Protein AF-0000000087010483 (afdb_homodimer)

Solvent-accessible surface area (backbone atoms only — not comparable to full-atom values): 21354 Å² total; per-residue (Å²): 130,82,85,74,72,66,93,56,66,41,78,65,37,55,80,52,48,87,60,48,42,46,30,29,7,25,33,44,36,37,53,89,99,48,78,62,33,17,31,37,34,42,38,34,32,43,50,85,83,48,49,69,41,30,40,37,41,37,41,30,20,36,31,72,50,62,34,83,74,62,56,89,86,51,53,9,54,58,48,34,72,75,47,46,81,63,44,86,70,47,52,41,27,25,25,37,30,52,41,86,84,56,64,74,40,94,89,60,32,34,44,34,36,32,29,37,12,25,81,58,30,34,33,38,33,33,38,35,41,35,47,72,65,30,36,38,35,32,49,75,44,62,47,61,48,99,78,24,58,64,64,68,42,45,36,40,40,38,32,60,55,96,81,22,43,37,39,39,30,34,36,17,41,79,88,43,67,75,37,71,35,38,39,37,31,23,18,69,57,75,66,70,83,60,65,73,78,72,80,75,69,77,86,117,130,81,86,74,74,66,93,54,66,38,79,66,37,56,80,51,48,88,61,49,41,46,30,29,7,26,32,44,36,37,51,90,98,47,76,60,32,18,31,36,34,41,36,35,33,42,49,84,84,48,50,68,40,30,41,36,41,37,41,30,20,35,30,72,51,61,34,83,75,61,56,88,85,51,53,10,54,58,48,36,71,74,46,47,82,64,43,87,72,46,51,40,28,25,25,38,28,53,40,86,84,56,66,74,40,95,87,58,30,33,43,33,37,31,28,36,11,26,80,56,30,34,32,38,34,35,38,34,41,36,48,73,66,31,38,39,36,34,50,75,45,62,48,61,49,97,79,25,58,63,62,67,44,42,37,40,40,36,32,60,56,96,82,23,42,37,39,40,31,34,36,17,40,81,87,45,67,76,36,71,34,35,39,36,30,23,17,69,57,77,66,70,84,61,64,74,78,73,80,72,71,73,91,116

Structure (mmCIF, N/CA/C/O backbone):
data_AF-0000000087010483-model_v1
#
loop_
_entity.id
_entity.type
_entity.pdbx_description
1 polymer 'FABP family protein'
#
loop_
_atom_site.group_PDB
_atom_site.id
_atom_site.type_symbol
_atom_site.label_atom_id
_atom_site.label_alt_id
_atom_site.label_comp_id
_atom_site.label_asym_id
_atom_site.label_entity_id
_atom_site.label_seq_id
_atom_site.pdbx_PDB_ins_code
_atom_site.Cartn_x
_atom_site.Cartn_y
_atom_site.Cartn_z
_atom_site.occupancy
_atom_site.B_iso_or_equiv
_atom_site.auth_seq_id
_atom_site.auth_comp_id
_atom_site.auth_asym_id
_atom_site.auth_atom_id
_atom_site.pdbx_PDB_model_num
ATOM 1 N N . MET A 1 1 ? 9.977 14.633 23.516 1 43.81 1 MET A N 1
ATOM 2 C CA . MET A 1 1 ? 10.25 13.203 23.359 1 43.81 1 MET A CA 1
ATOM 3 C C . MET A 1 1 ? 11.211 12.961 22.188 1 43.81 1 MET A C 1
ATOM 5 O O . MET A 1 1 ? 11.078 13.578 21.141 1 43.81 1 MET A O 1
ATOM 9 N N . ALA A 1 2 ? 12.367 12.492 22.469 1 52.75 2 ALA A N 1
ATOM 10 C CA . ALA A 1 2 ? 13.43 12.281 21.484 1 52.75 2 ALA A CA 1
ATOM 11 C C . ALA A 1 2 ? 12.945 11.398 20.344 1 52.75 2 ALA A C 1
ATOM 13 O O . ALA A 1 2 ? 12.109 10.516 20.531 1 52.75 2 ALA A O 1
ATOM 14 N N . ILE A 1 3 ? 13.102 11.82 19.094 1 65.56 3 ILE A N 1
ATOM 15 C CA . ILE A 1 3 ? 12.859 11.031 17.891 1 65.56 3 ILE A CA 1
ATOM 16 C C . ILE A 1 3 ? 13.586 9.688 18 1 65.56 3 ILE A C 1
ATOM 18 O O . ILE A 1 3 ? 14.773 9.648 18.297 1 65.56 3 ILE A O 1
ATOM 22 N N . ARG A 1 4 ? 12.844 8.547 18.234 1 68.69 4 ARG A N 1
ATOM 23 C CA . ARG A 1 4 ? 13.438 7.215 18.219 1 68.69 4 ARG A CA 1
ATOM 24 C C . ARG A 1 4 ? 13.617 6.723 16.781 1 68.69 4 ARG A C 1
ATOM 26 O O . ARG A 1 4 ? 12.641 6.445 16.094 1 68.69 4 ARG A O 1
ATOM 33 N N . LEU A 1 5 ? 14.898 6.801 16.297 1 77.44 5 LEU A N 1
ATOM 34 C CA . LEU A 1 5 ? 15.188 6.34 14.945 1 77.44 5 LEU A CA 1
ATOM 35 C C . LEU A 1 5 ? 15.5 4.844 14.938 1 77.44 5 LEU A C 1
ATOM 37 O O . LEU A 1 5 ? 16.125 4.328 15.867 1 77.44 5 LEU A O 1
ATOM 41 N N . PRO A 1 6 ? 14.938 4.145 13.961 1 79.88 6 PRO A N 1
ATOM 42 C CA . PRO A 1 6 ? 15.266 2.719 13.852 1 79.88 6 PRO A CA 1
ATOM 43 C C . PRO A 1 6 ? 16.766 2.469 13.68 1 79.88 6 PRO A C 1
ATOM 45 O O . PRO A 1 6 ? 17.469 3.314 13.133 1 79.88 6 PRO A O 1
ATOM 48 N N . GLU A 1 7 ? 17.234 1.37 14.258 1 80.38 7 GLU A N 1
ATOM 49 C CA . GLU A 1 7 ? 18.641 0.995 14.172 1 80.38 7 GLU A CA 1
ATOM 50 C C . GLU A 1 7 ? 19.078 0.78 12.727 1 80.38 7 GLU A C 1
ATOM 52 O O . GLU A 1 7 ? 20.25 0.927 12.398 1 80.38 7 GLU A O 1
ATOM 57 N N . ASN A 1 8 ? 18.156 0.481 11.844 1 84.06 8 ASN A N 1
ATOM 58 C CA . ASN A 1 8 ? 18.5 0.107 10.477 1 84.06 8 ASN A CA 1
ATOM 59 C C . ASN A 1 8 ? 18.172 1.224 9.492 1 84.06 8 ASN A C 1
ATOM 61 O O . ASN A 1 8 ? 17.953 0.965 8.305 1 84.06 8 ASN A O 1
ATOM 65 N N . LEU A 1 9 ? 18.203 2.404 9.961 1 90.62 9 LEU A N 1
ATOM 66 C CA . LEU A 1 9 ? 17.922 3.531 9.078 1 90.62 9 LEU A CA 1
ATOM 67 C C . LEU A 1 9 ? 19.062 3.713 8.07 1 90.62 9 LEU A C 1
ATOM 69 O O . LEU A 1 9 ? 20.219 3.906 8.461 1 90.62 9 LEU A O 1
ATOM 73 N N . VAL A 1 10 ? 18.75 3.662 6.777 1 94.75 10 VAL A N 1
ATOM 74 C CA . VAL A 1 10 ? 19.75 3.82 5.73 1 94.75 10 VAL A CA 1
ATOM 75 C C . VAL A 1 10 ? 19.922 5.301 5.395 1 94.75 10 VAL A C 1
ATOM 77 O O . VAL A 1 10 ? 18.984 6.09 5.559 1 94.75 10 VAL A O 1
ATOM 80 N N . PRO A 1 11 ? 21.094 5.691 4.914 1 94.81 11 PRO A N 1
ATOM 81 C CA . PRO A 1 11 ? 21.375 7.102 4.637 1 94.81 11 PRO A CA 1
ATOM 82 C C . PRO A 1 11 ? 20.375 7.73 3.684 1 94.81 11 PRO A C 1
ATOM 84 O O . PRO A 1 11 ? 20.047 8.914 3.811 1 94.81 11 PRO A O 1
ATOM 87 N N . GLU A 1 12 ? 19.859 6.961 2.752 1 95.88 12 GLU A N 1
ATOM 88 C CA . GLU A 1 12 ? 18.922 7.453 1.749 1 95.88 12 GLU A CA 1
ATOM 89 C C . GLU A 1 12 ? 17.641 7.965 2.396 1 95.88 12 GLU A C 1
ATOM 91 O O . GLU A 1 12 ? 16.906 8.766 1.803 1 95.88 12 GLU A O 1
ATOM 96 N N . ASN A 1 13 ? 17.406 7.508 3.662 1 96.81 13 ASN A N 1
ATOM 97 C CA . ASN A 1 13 ? 16.156 7.859 4.328 1 96.81 13 ASN A CA 1
ATOM 98 C C . ASN A 1 13 ? 16.359 8.977 5.348 1 96.81 13 ASN A C 1
ATOM 100 O O . ASN A 1 13 ? 15.438 9.32 6.094 1 96.81 13 ASN A O 1
ATOM 104 N N . THR A 1 14 ? 17.516 9.609 5.398 1 95.38 14 THR A N 1
ATOM 105 C CA . THR A 1 14 ? 17.844 10.594 6.418 1 95.38 14 THR A CA 1
ATOM 106 C C . THR A 1 14 ? 16.891 11.789 6.336 1 95.38 14 THR A C 1
ATOM 108 O O . THR A 1 14 ? 16.406 12.273 7.359 1 95.38 14 THR A O 1
ATOM 111 N N . ALA A 1 15 ? 16.578 12.258 5.117 1 96.31 15 ALA A N 1
ATOM 112 C CA . ALA A 1 15 ? 15.711 13.414 4.934 1 96.31 15 ALA A CA 1
ATOM 113 C C . ALA A 1 15 ? 14.297 13.117 5.441 1 96.31 15 ALA A C 1
ATOM 115 O O . ALA A 1 15 ? 13.555 14.039 5.785 1 96.31 15 ALA A O 1
ATOM 116 N N . LEU A 1 16 ? 13.93 11.844 5.504 1 97 16 LEU A N 1
ATOM 117 C CA . LEU A 1 16 ? 12.586 11.43 5.895 1 97 16 LEU A CA 1
ATOM 118 C C . LEU A 1 16 ? 12.555 11.016 7.363 1 97 16 LEU A C 1
ATOM 120 O O . LEU A 1 16 ? 11.492 10.656 7.887 1 97 16 LEU A O 1
ATOM 124 N N . ALA A 1 17 ? 13.633 11.062 8.031 1 95.44 17 ALA A N 1
ATOM 125 C CA . ALA A 1 17 ? 13.805 10.484 9.359 1 95.44 17 ALA A CA 1
ATOM 126 C C . ALA A 1 17 ? 12.805 11.078 10.352 1 95.44 17 ALA A C 1
ATOM 128 O O . ALA A 1 17 ? 12.266 10.375 11.203 1 95.44 17 ALA A O 1
ATOM 129 N N . TRP A 1 18 ? 12.523 12.352 10.203 1 94.5 18 TRP A N 1
ATOM 130 C CA . TRP A 1 18 ? 11.656 13.031 11.164 1 94.5 18 TRP A CA 1
ATOM 131 C C . TRP A 1 18 ? 10.219 12.523 11.055 1 94.5 18 TRP A C 1
ATOM 133 O O . TRP A 1 18 ? 9.414 12.719 11.969 1 94.5 18 TRP A O 1
ATOM 143 N N . LEU A 1 19 ? 9.867 11.844 9.992 1 96.25 19 LEU A N 1
ATOM 144 C CA . LEU A 1 19 ? 8.516 11.336 9.766 1 96.25 19 LEU A CA 1
ATOM 145 C C . LEU A 1 19 ? 8.352 9.953 10.383 1 96.25 19 LEU A C 1
ATOM 147 O O . LEU A 1 19 ? 7.223 9.5 10.602 1 96.25 19 LEU A O 1
ATOM 151 N N . ILE A 1 20 ? 9.445 9.281 10.578 1 95.56 20 ILE A N 1
ATOM 152 C CA . ILE A 1 20 ? 9.383 7.867 10.93 1 95.56 20 ILE A CA 1
ATOM 153 C C . ILE A 1 20 ? 8.758 7.703 12.312 1 95.56 20 ILE A C 1
ATOM 155 O O . ILE A 1 20 ? 9.344 8.102 13.32 1 95.56 20 ILE A O 1
ATOM 159 N N . ASP A 1 21 ? 7.602 7.129 12.383 1 94.56 21 ASP A N 1
ATOM 160 C CA . ASP A 1 21 ? 6.84 6.855 13.594 1 94.56 21 ASP A CA 1
ATOM 161 C C . ASP A 1 21 ? 5.375 6.574 13.266 1 94.56 21 ASP A C 1
ATOM 163 O O . ASP A 1 21 ? 4.984 6.559 12.102 1 94.56 21 ASP A O 1
ATOM 167 N N . SER A 1 22 ? 4.598 6.238 14.297 1 96.62 22 SER A N 1
ATOM 168 C CA . SER A 1 22 ? 3.141 6.273 14.242 1 96.62 22 SER A CA 1
ATOM 169 C C . SER A 1 22 ? 2.604 7.617 14.719 1 96.62 22 SER A C 1
ATOM 171 O O . SER A 1 22 ? 3.027 8.125 15.758 1 96.62 22 SER A O 1
ATOM 173 N N . TRP A 1 23 ? 1.726 8.188 13.922 1 97.5 23 TRP A N 1
ATOM 174 C CA . TRP A 1 23 ? 1.156 9.5 14.195 1 97.5 23 TRP A CA 1
ATOM 175 C C . TRP A 1 23 ? -0.356 9.414 14.375 1 97.5 23 TRP A C 1
ATOM 177 O O . TRP A 1 23 ? -1.033 8.703 13.625 1 97.5 23 TRP A O 1
ATOM 187 N N . VAL A 1 24 ? -0.858 10.133 15.359 1 98.5 24 VAL A N 1
ATOM 188 C CA . VAL A 1 24 ? -2.301 10.172 15.578 1 98.5 24 VAL A CA 1
ATOM 189 C C . VAL A 1 24 ? -2.758 11.617 15.742 1 98.5 24 VAL A C 1
ATOM 191 O O . VAL A 1 24 ? -2.004 12.461 16.234 1 98.5 24 VAL A O 1
ATOM 194 N N . GLY A 1 25 ? -3.945 11.922 15.328 1 98.56 25 GLY A N 1
ATOM 195 C CA . GLY A 1 25 ? -4.57 13.234 15.461 1 98.56 25 GLY A CA 1
ATOM 196 C C . GLY A 1 25 ? -5.871 13.352 14.688 1 98.56 25 GLY A C 1
ATOM 197 O O . GLY A 1 25 ? -6.68 12.422 14.672 1 98.56 25 GLY A O 1
ATOM 198 N N . GLY A 1 26 ? -6.035 14.523 14.133 1 98.56 26 GLY A N 1
ATOM 199 C CA . GLY A 1 26 ? -7.258 14.805 13.391 1 98.56 26 GLY A CA 1
ATOM 200 C C . GLY A 1 26 ? -7.328 16.234 12.883 1 98.56 26 GLY A C 1
ATOM 201 O O . GLY A 1 26 ? -6.332 16.953 12.906 1 98.56 26 GLY A O 1
ATOM 202 N N . GLY A 1 27 ? -8.484 16.484 12.359 1 98.56 27 GLY A N 1
ATOM 203 C CA . GLY A 1 27 ? -8.711 17.797 11.766 1 98.56 27 GLY A CA 1
ATOM 204 C C . GLY A 1 27 ? -10.109 17.969 11.203 1 98.56 27 GLY A C 1
ATOM 205 O O . GLY A 1 27 ? -11.07 17.422 11.75 1 98.56 27 GLY A O 1
ATOM 206 N N . ILE A 1 28 ? -10.141 18.906 10.258 1 98.31 28 ILE A N 1
ATOM 207 C CA . ILE A 1 28 ? -11.414 19.219 9.617 1 98.31 28 ILE A CA 1
ATOM 208 C C . ILE A 1 28 ? -11.336 18.875 8.133 1 98.31 28 ILE A C 1
ATOM 210 O O . ILE A 1 28 ? -10.336 19.172 7.473 1 98.31 28 ILE A O 1
ATOM 214 N N . LEU A 1 29 ? -12.352 18.234 7.688 1 97.06 29 LEU A N 1
ATOM 215 C CA . LEU A 1 29 ? -12.57 17.891 6.285 1 97.06 29 LEU A CA 1
ATOM 216 C C . LEU A 1 29 ? -13.742 18.672 5.707 1 97.06 29 LEU A C 1
ATOM 218 O O . LEU A 1 29 ? -14.789 18.797 6.348 1 97.06 29 LEU A O 1
ATOM 222 N N . GLU A 1 30 ? -13.531 19.281 4.539 1 94.5 30 GLU A N 1
ATOM 223 C CA . GLU A 1 30 ? -14.617 19.984 3.871 1 94.5 30 GLU A CA 1
ATOM 224 C C . GLU A 1 30 ? -14.492 19.891 2.354 1 94.5 30 GLU A C 1
ATOM 226 O O . GLU A 1 30 ? -13.383 19.891 1.817 1 94.5 30 GLU A O 1
ATOM 231 N N . TYR A 1 31 ? -15.562 19.703 1.746 1 90.25 31 TYR A N 1
ATOM 232 C CA . TYR A 1 31 ? -15.602 19.688 0.288 1 90.25 31 TYR A CA 1
ATOM 233 C C . TYR A 1 31 ? -16.875 20.328 -0.236 1 90.25 31 TYR A C 1
ATOM 235 O O . TYR A 1 31 ? -17.734 20.766 0.545 1 90.25 31 TYR A O 1
ATOM 243 N N . GLU A 1 32 ? -17.047 20.422 -1.562 1 82.69 32 GLU A N 1
ATOM 244 C CA . GLU A 1 32 ? -18.188 21.109 -2.152 1 82.69 32 GLU A CA 1
ATOM 245 C C . GLU A 1 32 ? -19.516 20.5 -1.688 1 82.69 32 GLU A C 1
ATOM 247 O O . GLU A 1 32 ? -19.656 19.281 -1.654 1 82.69 32 GLU A O 1
ATOM 252 N N . ASN A 1 33 ? -20.359 21.297 -1.283 1 76.94 33 ASN A N 1
ATOM 253 C CA . ASN A 1 33 ? -21.781 21.031 -1.007 1 76.94 33 ASN A CA 1
ATOM 254 C C . ASN A 1 33 ? -21.953 20.109 0.189 1 76.94 33 ASN A C 1
ATOM 256 O O . ASN A 1 33 ? -22.953 19.391 0.28 1 76.94 33 ASN A O 1
ATOM 260 N N . VAL A 1 34 ? -20.891 19.781 0.909 1 79.31 34 VAL A N 1
ATOM 261 C CA . VAL A 1 34 ? -21.078 19 2.127 1 79.31 34 VAL A CA 1
ATOM 262 C C . VAL A 1 34 ? -20.609 19.812 3.336 1 79.31 34 VAL A C 1
ATOM 264 O O . VAL A 1 34 ? -19.75 20.688 3.219 1 79.31 34 VAL A O 1
ATOM 267 N N . GLU A 1 35 ? -21.281 19.609 4.473 1 90.25 35 GLU A N 1
ATOM 268 C CA . GLU A 1 35 ? -20.875 20.25 5.723 1 90.25 35 GLU A CA 1
ATOM 269 C C . GLU A 1 35 ? -19.5 19.781 6.184 1 90.25 35 GLU A C 1
ATOM 271 O O . GLU A 1 35 ? -19.172 18.594 6.027 1 90.25 35 GLU A O 1
ATOM 276 N N . PRO A 1 36 ? -18.781 20.719 6.738 1 96.19 36 PRO A N 1
ATOM 277 C CA . PRO A 1 36 ? -17.5 20.297 7.305 1 96.19 36 PRO A CA 1
ATOM 278 C C . PRO A 1 36 ? -17.656 19.188 8.344 1 96.19 36 PRO A C 1
ATOM 280 O O . PRO A 1 36 ? -18.641 19.156 9.078 1 96.19 36 PRO A O 1
ATOM 283 N N . ALA A 1 37 ? -16.703 18.359 8.383 1 97.56 37 ALA A N 1
ATOM 284 C CA . ALA A 1 37 ? -16.719 17.266 9.336 1 97.56 37 ALA A CA 1
ATOM 285 C C . ALA A 1 37 ? -15.375 17.156 10.07 1 97.56 37 ALA A C 1
ATOM 287 O O . ALA A 1 37 ? -14.32 17.438 9.5 1 97.56 37 ALA A O 1
ATOM 288 N N . ALA A 1 38 ? -15.453 16.781 11.336 1 98.56 38 ALA A N 1
ATOM 289 C CA . ALA A 1 38 ? -14.242 16.375 12.047 1 98.56 38 ALA A CA 1
ATOM 290 C C . ALA A 1 38 ? -13.805 14.977 11.625 1 98.56 38 ALA A C 1
ATOM 292 O O . ALA A 1 38 ? -14.641 14.133 11.289 1 98.56 38 ALA A O 1
ATOM 293 N N . TYR A 1 39 ? -12.547 14.797 11.664 1 98.69 39 TYR A N 1
ATOM 294 C CA . TYR A 1 39 ? -12.047 13.461 11.336 1 98.69 39 TYR A CA 1
ATOM 295 C C . TYR A 1 39 ? -10.883 13.078 12.234 1 98.69 39 TYR A C 1
ATOM 297 O O . TYR A 1 39 ? -10.227 13.945 12.82 1 98.69 39 TYR A O 1
ATOM 305 N N . ILE A 1 40 ? -10.656 11.781 12.383 1 98.81 40 ILE A N 1
ATOM 306 C CA . ILE A 1 40 ? -9.531 11.148 13.055 1 98.81 40 ILE A CA 1
ATOM 307 C C . ILE A 1 40 ? -8.562 10.586 12.016 1 98.81 40 ILE A C 1
ATOM 309 O O . ILE A 1 40 ? -8.977 10 11.016 1 98.81 40 ILE A O 1
ATOM 313 N N . HIS A 1 41 ? -7.297 10.797 12.32 1 98.81 41 HIS A N 1
ATOM 314 C CA . HIS A 1 41 ? -6.293 10.336 11.367 1 98.81 41 HIS A CA 1
ATOM 315 C C . HIS A 1 41 ? -5.18 9.57 12.07 1 98.81 41 HIS A C 1
ATOM 317 O O . HIS A 1 41 ? -4.613 10.047 13.055 1 98.81 41 HIS A O 1
ATOM 323 N N . GLU A 1 42 ? -4.891 8.383 11.625 1 98.62 42 GLU A N 1
ATOM 324 C CA . GLU A 1 42 ? -3.732 7.57 12 1 98.62 42 GLU A CA 1
ATOM 325 C C . GLU A 1 42 ? -2.83 7.312 10.797 1 98.62 42 GLU A C 1
ATOM 327 O O . GLU A 1 42 ? -3.291 6.836 9.758 1 98.62 42 GLU A O 1
ATOM 332 N N . VAL A 1 43 ? -1.579 7.684 10.891 1 98.5 43 VAL A N 1
ATOM 333 C CA . VAL A 1 43 ? -0.624 7.453 9.812 1 98.5 43 VAL A CA 1
ATOM 334 C C . VAL A 1 43 ? 0.664 6.859 10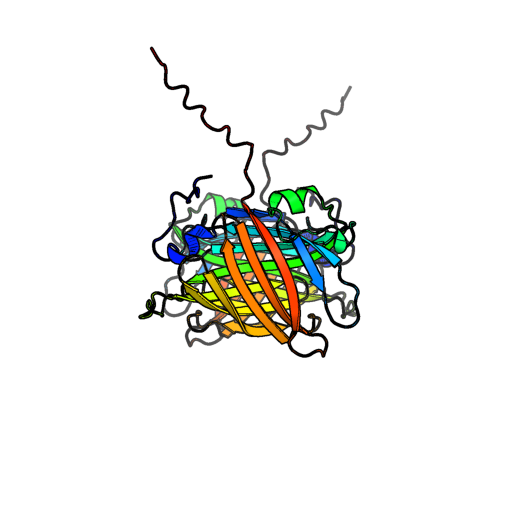.383 1 98.5 43 VAL A C 1
ATOM 336 O O . VAL A 1 43 ? 1.102 7.238 11.469 1 98.5 43 VAL A O 1
ATOM 339 N N . ARG A 1 44 ? 1.274 5.977 9.664 1 97.75 44 ARG A N 1
ATOM 340 C CA . ARG A 1 44 ? 2.547 5.371 10.047 1 97.75 44 ARG A CA 1
ATOM 341 C C . ARG A 1 44 ? 3.547 5.426 8.898 1 97.75 44 ARG A C 1
ATOM 343 O O . ARG A 1 44 ? 3.211 5.086 7.762 1 97.75 44 ARG A O 1
ATOM 350 N N . PHE A 1 45 ? 4.684 5.859 9.195 1 97.12 45 PHE A N 1
ATOM 351 C CA . PHE A 1 45 ? 5.852 5.754 8.336 1 97.12 45 PHE A CA 1
ATOM 352 C C . PHE A 1 45 ? 6.859 4.758 8.906 1 97.12 45 PHE A C 1
ATOM 354 O O . PHE A 1 45 ? 7.383 4.961 10 1 97.12 45 PHE A O 1
ATOM 361 N N . ASP A 1 46 ? 7.168 3.73 8.125 1 95.94 46 ASP A N 1
ATOM 362 C CA . ASP A 1 46 ? 7.898 2.588 8.664 1 95.94 46 ASP A CA 1
ATOM 363 C C . ASP A 1 46 ? 9.156 2.305 7.844 1 95.94 46 ASP A C 1
ATOM 365 O O . ASP A 1 46 ? 9.07 2.029 6.645 1 95.94 46 ASP A O 1
ATOM 369 N N . ALA A 1 47 ? 10.336 2.271 8.445 1 95.44 47 ALA A N 1
ATOM 370 C CA . ALA A 1 47 ? 11.609 2.014 7.789 1 95.44 47 ALA A CA 1
ATOM 371 C C . ALA A 1 47 ? 12.133 0.621 8.125 1 95.44 47 ALA A C 1
ATOM 373 O O . ALA A 1 47 ? 13.312 0.328 7.93 1 95.44 47 ALA A O 1
ATOM 374 N N . SER A 1 48 ? 11.312 -0.252 8.602 1 90.06 48 SER A N 1
ATOM 375 C CA . SER A 1 48 ? 11.773 -1.473 9.258 1 90.06 48 SER A CA 1
ATOM 376 C C . SER A 1 48 ? 12.289 -2.484 8.242 1 90.06 48 SER A C 1
ATOM 378 O O . SER A 1 48 ? 12.953 -3.457 8.602 1 90.06 48 SER A O 1
ATOM 380 N N . ASP A 1 49 ? 12.023 -2.275 6.965 1 90.31 49 ASP A N 1
ATOM 381 C CA . ASP A 1 49 ? 12.516 -3.213 5.957 1 90.31 49 ASP A CA 1
ATOM 382 C C . ASP A 1 49 ? 13.961 -2.908 5.578 1 90.31 49 ASP A C 1
ATOM 384 O O . ASP A 1 49 ? 14.586 -3.67 4.84 1 90.31 49 ASP A O 1
ATOM 388 N N . GLY A 1 50 ? 14.484 -1.749 5.969 1 90.88 50 GLY A N 1
ATOM 389 C CA . GLY A 1 50 ? 15.883 -1.408 5.773 1 90.88 50 GLY A CA 1
ATOM 390 C C . GLY A 1 50 ? 16.188 -0.931 4.367 1 90.88 50 GLY A C 1
ATOM 391 O O . GLY A 1 50 ? 17.359 -0.803 3.988 1 90.88 50 GLY A O 1
ATOM 392 N N . GLY A 1 51 ? 15.266 -0.772 3.525 1 95.06 51 GLY A N 1
ATOM 393 C CA . GLY A 1 51 ? 15.461 -0.262 2.178 1 95.06 51 GLY A CA 1
ATOM 394 C C . GLY A 1 51 ? 15.414 1.252 2.1 1 95.06 51 GLY A C 1
ATOM 395 O O . GLY A 1 51 ? 15.102 1.92 3.086 1 95.06 51 GLY A O 1
ATOM 396 N N . PRO A 1 52 ? 15.828 1.793 0.944 1 97.06 52 PRO A N 1
ATOM 397 C CA . PRO A 1 52 ? 15.828 3.244 0.737 1 97.06 52 PRO A CA 1
ATOM 398 C C . PRO A 1 52 ? 14.438 3.801 0.459 1 97.06 52 PRO A C 1
ATOM 400 O O . PRO A 1 52 ? 14.219 4.457 -0.563 1 97.06 52 PRO A O 1
ATOM 403 N N . TYR A 1 53 ? 13.508 3.486 1.319 1 98.19 53 TYR A N 1
ATOM 404 C CA . TYR A 1 53 ? 12.117 3.9 1.274 1 98.19 53 TYR A CA 1
ATOM 405 C C . TYR A 1 53 ? 11.453 3.754 2.643 1 98.19 53 TYR A C 1
ATOM 407 O O . TYR A 1 53 ? 11.992 3.076 3.523 1 98.19 53 TYR A O 1
ATOM 415 N N . LEU A 1 54 ? 10.367 4.449 2.807 1 98 54 LEU A N 1
ATOM 416 C CA . LEU A 1 54 ? 9.469 4.188 3.928 1 98 54 LEU A CA 1
ATOM 417 C C . LEU A 1 54 ? 8.148 3.6 3.441 1 98 54 LEU A C 1
ATOM 419 O O . LEU A 1 54 ? 7.621 4.016 2.406 1 98 54 LEU A O 1
ATOM 423 N N . LYS A 1 55 ? 7.633 2.625 4.191 1 98.44 55 LYS A N 1
ATOM 424 C CA . LYS A 1 55 ? 6.246 2.215 3.996 1 98.44 55 LYS A CA 1
ATOM 425 C C . LYS A 1 55 ? 5.285 3.191 4.668 1 98.44 55 LYS A C 1
ATOM 427 O O . LYS A 1 55 ? 5.535 3.646 5.785 1 98.44 55 LYS A O 1
ATOM 432 N N . VAL A 1 56 ? 4.188 3.447 3.994 1 98.69 56 VAL A N 1
ATOM 433 C CA . VAL A 1 56 ? 3.186 4.379 4.504 1 98.69 56 VAL A CA 1
ATOM 434 C C . VAL A 1 56 ? 1.854 3.656 4.684 1 98.69 56 VAL A C 1
ATOM 436 O O . VAL A 1 56 ? 1.397 2.945 3.785 1 98.69 56 VAL A O 1
ATOM 439 N N . THR A 1 57 ? 1.272 3.785 5.805 1 98.69 57 THR A N 1
ATOM 440 C CA . THR A 1 57 ? -0.12 3.424 6.047 1 98.69 57 THR A CA 1
ATOM 441 C C . THR A 1 57 ? -0.887 4.605 6.637 1 98.69 57 THR A C 1
ATOM 443 O O . THR A 1 57 ? -0.417 5.25 7.578 1 98.69 57 THR A O 1
ATOM 446 N N . SER A 1 58 ? -1.992 4.914 6.078 1 98.69 58 SER A N 1
ATOM 447 C CA . SER A 1 58 ? -2.812 6.039 6.508 1 98.69 58 SER A CA 1
ATOM 448 C C . SER A 1 58 ? -4.289 5.664 6.555 1 98.69 58 SER A C 1
ATOM 450 O O . SER A 1 58 ? -4.812 5.066 5.613 1 98.69 58 SER A O 1
ATOM 452 N N . LYS A 1 59 ? -4.957 5.988 7.664 1 98.69 59 LYS A N 1
ATOM 453 C CA . LYS A 1 59 ? -6.398 5.812 7.809 1 98.69 59 LYS A CA 1
ATOM 454 C C . LYS A 1 59 ? -7.051 7.07 8.375 1 98.69 59 LYS A C 1
ATOM 456 O O . LYS A 1 59 ? -6.551 7.652 9.336 1 98.69 59 LYS A O 1
ATOM 461 N N . VAL A 1 60 ? -8.117 7.438 7.789 1 98.56 60 VAL A N 1
ATOM 462 C CA . VAL A 1 60 ? -8.93 8.562 8.234 1 98.56 60 VAL A CA 1
ATOM 463 C C . VAL A 1 60 ? -10.359 8.094 8.508 1 98.56 60 VAL A C 1
ATOM 465 O O . VAL A 1 60 ? -10.984 7.457 7.66 1 98.56 60 VAL A O 1
ATOM 468 N N . TRP A 1 61 ? -10.844 8.352 9.664 1 98.56 61 TRP A N 1
ATOM 469 C CA . TRP A 1 61 ? -12.242 8.133 10.008 1 98.56 61 TRP A CA 1
ATOM 470 C C . TRP A 1 61 ? -12.969 9.461 10.18 1 98.56 61 TRP A C 1
ATOM 472 O O . TRP A 1 61 ? -12.438 10.406 10.766 1 98.56 61 TRP A O 1
ATOM 482 N N . LEU A 1 62 ? -14.156 9.531 9.641 1 98.12 62 LEU A N 1
ATOM 483 C CA . LEU A 1 62 ? -15.016 10.609 10.125 1 98.12 62 LEU A CA 1
ATOM 484 C C . LEU A 1 62 ? -15.312 10.438 11.609 1 98.12 62 LEU A C 1
ATOM 486 O O . LEU A 1 62 ? -15.445 9.32 12.102 1 98.12 62 LEU A O 1
ATOM 490 N N . ALA A 1 63 ? -15.43 11.539 12.242 1 98.69 63 ALA A N 1
ATOM 491 C CA . ALA A 1 63 ? -15.688 11.508 13.68 1 98.69 63 ALA A CA 1
ATOM 492 C C . ALA A 1 63 ? -17.172 11.656 13.977 1 98.69 63 ALA A C 1
ATOM 494 O O . ALA A 1 63 ? -17.938 12.141 13.141 1 98.69 63 ALA A O 1
ATOM 495 N N . ASN A 1 64 ? -17.562 11.164 15.148 1 98.5 64 ASN A N 1
ATOM 496 C CA . ASN A 1 64 ? -18.922 11.375 15.617 1 98.5 64 ASN A CA 1
ATOM 497 C C . ASN A 1 64 ? -19.156 12.828 16.016 1 98.5 64 ASN A C 1
ATOM 499 O O . ASN A 1 64 ? -20.281 13.336 15.906 1 98.5 64 ASN A O 1
ATOM 503 N N . GLU A 1 65 ? -18.156 13.508 16.562 1 98.38 65 GLU A N 1
ATOM 504 C CA . GLU A 1 65 ? -18.234 14.883 17.031 1 98.38 65 GLU A CA 1
ATOM 505 C C . GLU A 1 65 ? -18.266 15.867 15.875 1 98.38 65 GLU A C 1
ATOM 507 O O . GLU A 1 65 ? -17.719 15.594 14.805 1 98.38 65 GLU A O 1
ATOM 512 N N . PRO A 1 66 ? -18.891 17.016 15.984 1 97.31 66 PRO A N 1
ATOM 513 C CA . PRO A 1 66 ? -18.938 18.016 14.914 1 97.31 66 PRO A CA 1
ATOM 514 C C . PRO A 1 66 ? -17.594 18.688 14.672 1 97.31 66 PRO A C 1
ATOM 516 O O . PRO A 1 66 ? -16.719 18.672 15.555 1 97.31 66 PRO A O 1
ATOM 519 N N . ALA A 1 67 ? -17.422 19.312 13.547 1 97.25 67 ALA A N 1
ATOM 520 C CA . ALA A 1 67 ? -16.188 19.969 13.148 1 97.25 67 ALA A CA 1
ATOM 521 C C . ALA A 1 67 ? -15.789 21.062 14.141 1 97.25 67 ALA A C 1
ATOM 523 O O . ALA A 1 67 ? -14.602 21.312 14.359 1 97.25 67 ALA A O 1
ATOM 524 N N . GLY A 1 68 ? -16.766 21.641 14.773 1 96.25 68 GLY A N 1
ATOM 525 C CA . GLY A 1 68 ? -16.547 22.766 15.664 1 96.25 68 GLY A CA 1
ATOM 526 C C . GLY A 1 68 ? -15.727 22.406 16.891 1 96.25 68 GLY A C 1
ATOM 527 O O . GLY A 1 68 ? -15.188 23.281 17.562 1 96.25 68 GLY A O 1
ATOM 528 N N . ILE A 1 69 ? -15.602 21.156 17.203 1 95.94 69 ILE A N 1
ATOM 529 C CA . ILE A 1 69 ? -14.883 20.703 18.391 1 95.94 69 ILE A CA 1
ATOM 530 C C . ILE A 1 69 ? -13.383 20.734 18.141 1 95.94 69 ILE A C 1
ATOM 532 O O . ILE A 1 69 ? -12.578 20.75 19.078 1 95.94 69 ILE A O 1
ATOM 536 N N . VAL A 1 70 ? -13.016 20.75 16.906 1 97.88 70 VAL A N 1
ATOM 537 C CA . VAL A 1 70 ? -11.602 20.688 16.531 1 97.88 70 VAL A CA 1
ATOM 538 C C . VAL A 1 70 ? -10.969 22.062 16.719 1 97.88 70 VAL A C 1
ATOM 540 O O . VAL A 1 70 ? -11.43 23.062 16.141 1 97.88 70 VAL A O 1
ATOM 543 N N . ASP A 1 71 ? -9.984 22.094 17.578 1 97.38 71 ASP A N 1
ATOM 544 C CA . ASP A 1 71 ? -9.148 23.266 17.797 1 97.38 71 ASP A CA 1
ATOM 545 C C . ASP A 1 71 ? -7.762 23.078 17.188 1 97.38 71 ASP A C 1
ATOM 547 O O . ASP A 1 71 ? -6.98 22.25 17.656 1 97.38 71 ASP A O 1
ATOM 551 N N . LYS A 1 72 ? -7.461 23.891 16.234 1 92.44 72 LYS A N 1
ATOM 552 C CA . LYS A 1 72 ? -6.227 23.734 15.461 1 92.44 72 LYS A CA 1
ATOM 553 C C . LYS A 1 72 ? -5 24 16.328 1 92.44 72 LYS A C 1
ATOM 555 O O . LYS A 1 72 ? -3.879 23.656 15.961 1 92.44 72 LYS A O 1
ATOM 560 N N . GLU A 1 73 ? -5.137 24.609 17.453 1 94.75 73 GLU A N 1
ATOM 561 C CA . GLU A 1 73 ? -4.027 24.953 18.344 1 94.75 73 GLU A CA 1
ATOM 562 C C . GLU A 1 73 ? -3.684 23.781 19.266 1 94.75 73 GLU A C 1
ATOM 564 O O . GLU A 1 73 ? -2.633 23.797 19.906 1 94.75 73 GLU A O 1
ATOM 569 N N . LEU A 1 74 ? -4.598 22.859 19.359 1 96.5 74 LEU A N 1
ATOM 570 C CA . LEU A 1 74 ? -4.348 21.734 20.234 1 96.5 74 LEU A CA 1
ATOM 571 C C . LEU A 1 74 ? -3.461 20.688 19.547 1 96.5 74 LEU A C 1
ATOM 573 O O . LEU A 1 74 ? -3.459 20.594 18.312 1 96.5 74 LEU A O 1
ATOM 577 N N . SER A 1 75 ? -2.723 19.922 20.359 1 97.19 75 SER A N 1
ATOM 578 C CA . SER A 1 75 ? -1.872 18.875 19.812 1 97.19 75 SER A CA 1
ATOM 579 C C . SER A 1 75 ? -2.699 17.797 19.125 1 97.19 75 SER A C 1
ATOM 581 O O . SER A 1 75 ? -3.891 17.641 19.391 1 97.19 75 SER A O 1
ATOM 583 N N . GLY A 1 76 ? -2.053 17.094 18.234 1 97.88 76 GLY A N 1
ATOM 584 C CA . GLY A 1 76 ? -2.709 15.969 17.594 1 97.88 76 GLY A CA 1
ATOM 585 C C . GLY A 1 76 ? -3.268 14.961 18.578 1 97.88 76 GLY A C 1
ATOM 586 O O . GLY A 1 76 ? -4.387 14.477 18.422 1 97.88 76 GLY A O 1
ATOM 587 N N . GLN A 1 77 ? -2.475 14.703 19.625 1 96.94 77 GLN A N 1
ATOM 588 C CA . GLN A 1 77 ? -2.893 13.75 20.641 1 96.94 77 GLN A CA 1
ATOM 589 C C . GLN A 1 77 ? -4.164 14.219 21.344 1 96.94 77 GLN A C 1
ATOM 591 O O . GLN A 1 77 ? -5.074 13.422 21.594 1 96.94 77 GLN A O 1
ATOM 596 N N . THR A 1 78 ? -4.199 15.477 21.719 1 97.5 78 THR A N 1
ATOM 597 C CA . THR A 1 78 ? -5.371 16.016 22.391 1 97.5 78 THR A CA 1
ATOM 598 C C . THR A 1 78 ? -6.609 15.883 21.5 1 97.5 78 THR A C 1
ATOM 600 O O . THR A 1 78 ? -7.664 15.445 21.969 1 97.5 78 THR A O 1
ATOM 603 N N . THR A 1 79 ? -6.469 16.297 20.234 1 98.25 79 THR A N 1
ATOM 604 C CA . THR A 1 79 ? -7.574 16.188 19.297 1 98.25 79 THR A CA 1
ATOM 605 C C . THR A 1 79 ? -8.008 14.727 19.141 1 98.25 79 THR A C 1
ATOM 607 O O . THR A 1 79 ? -9.203 14.422 19.156 1 98.25 79 THR A O 1
ATOM 610 N N . TYR A 1 80 ? -7.102 13.828 19.031 1 97.88 80 TYR A N 1
ATOM 611 C CA . TYR A 1 80 ? -7.359 12.398 18.906 1 97.88 80 TYR A CA 1
ATOM 612 C C . TYR A 1 80 ? -8.195 11.883 20.078 1 97.88 80 TYR A C 1
ATOM 614 O O . TYR A 1 80 ? -9.133 11.102 19.875 1 97.88 80 TYR A O 1
ATOM 622 N N . ASN A 1 81 ? -7.832 12.328 21.25 1 97.5 81 ASN A N 1
ATOM 623 C CA . ASN A 1 81 ? -8.5 11.883 22.469 1 97.5 81 ASN A CA 1
ATOM 624 C C . ASN A 1 81 ? -9.922 12.422 22.562 1 97.5 81 ASN A C 1
ATOM 626 O O . ASN A 1 81 ? -10.766 11.844 23.234 1 97.5 81 ASN A O 1
ATOM 630 N N . GLN A 1 82 ? -10.195 13.531 21.906 1 97.94 82 GLN A N 1
ATOM 631 C CA . GLN A 1 82 ? -11.484 14.195 21.984 1 97.94 82 GLN A CA 1
ATOM 632 C C . GLN A 1 82 ? -12.477 13.602 21 1 97.94 82 GLN A C 1
ATOM 634 O O . GLN A 1 82 ? -13.688 13.844 21.094 1 97.94 82 GLN A O 1
ATOM 639 N N . LEU A 1 83 ? -11.977 12.883 20.031 1 98.5 83 LEU A N 1
ATOM 640 C CA . LEU A 1 83 ? -12.812 12.414 18.938 1 98.5 83 LEU A CA 1
ATOM 641 C C . LEU A 1 83 ? -12.992 10.898 19 1 98.5 83 LEU A C 1
ATOM 643 O O . LEU A 1 83 ? -12.164 10.195 19.578 1 98.5 83 LEU A O 1
ATOM 647 N N . SER A 1 84 ? -14.062 10.453 18.438 1 98.69 84 SER A N 1
ATOM 648 C CA . SER A 1 84 ? -14.328 9.023 18.312 1 98.69 84 SER A CA 1
ATOM 649 C C . SER A 1 84 ? -14.625 8.625 16.875 1 98.69 84 SER A C 1
ATOM 651 O O . SER A 1 84 ? -15.266 9.383 16.141 1 98.69 84 SER A O 1
ATOM 653 N N . LYS A 1 85 ? -14.164 7.477 16.531 1 98.12 85 LYS A N 1
ATOM 654 C CA . LYS A 1 85 ? -14.25 7 15.148 1 98.12 85 LYS A CA 1
ATOM 655 C C . LYS A 1 85 ? -15.688 6.633 14.781 1 98.12 85 LYS A C 1
ATOM 657 O O . LYS A 1 85 ? -16.328 5.848 15.484 1 98.12 85 LYS A O 1
ATOM 662 N N . ARG A 1 86 ? -16.203 7.141 13.688 1 97.44 86 ARG A N 1
ATOM 663 C CA . ARG A 1 86 ? -17.531 6.793 13.203 1 97.44 86 ARG A CA 1
ATOM 664 C C . ARG A 1 86 ? -17.453 5.855 12 1 97.44 86 ARG A C 1
ATOM 666 O O . ARG A 1 86 ? -17.828 4.688 12.094 1 97.44 86 ARG A O 1
ATOM 673 N N . GLU A 1 87 ? -16.891 6.32 10.875 1 95.44 87 GLU A N 1
ATOM 674 C CA . GLU A 1 87 ? -16.797 5.562 9.633 1 95.44 87 GLU A CA 1
ATOM 675 C C . GLU A 1 87 ? -15.43 5.75 8.969 1 95.44 87 GLU A C 1
ATOM 677 O O . GLU A 1 87 ? -14.898 6.859 8.938 1 95.44 87 GLU A O 1
ATOM 682 N N . LEU A 1 88 ? -14.852 4.613 8.57 1 97.12 88 LEU A N 1
ATOM 683 C CA . LEU A 1 88 ? -13.633 4.719 7.777 1 97.12 88 LEU A CA 1
ATOM 684 C C . LEU A 1 88 ? -13.898 5.43 6.457 1 97.12 88 LEU A C 1
ATOM 686 O O . LEU A 1 88 ? -14.703 4.969 5.652 1 97.12 88 LEU A O 1
ATOM 690 N N . TRP A 1 89 ? -13.195 6.547 6.254 1 96.12 89 TRP A N 1
ATOM 691 C CA . TRP A 1 89 ? -13.484 7.461 5.152 1 96.12 89 TRP A CA 1
ATOM 692 C C . TRP A 1 89 ? -12.398 7.379 4.082 1 96.12 89 TRP A C 1
ATOM 694 O O . TRP A 1 89 ? -12.695 7.375 2.887 1 96.12 89 TRP A O 1
ATOM 704 N N . ILE A 1 90 ? -11.18 7.379 4.441 1 97 90 ILE A N 1
ATOM 705 C CA . ILE A 1 90 ? -10.023 7.344 3.547 1 97 90 ILE A CA 1
ATOM 706 C C . ILE A 1 90 ? -8.992 6.355 4.078 1 97 90 ILE A C 1
ATOM 708 O O . ILE A 1 90 ? -8.734 6.301 5.281 1 97 90 ILE A O 1
ATOM 712 N N . GLN A 1 91 ? -8.453 5.633 3.166 1 98.19 91 GLN A N 1
ATOM 713 C CA . GLN A 1 91 ? -7.332 4.762 3.512 1 98.19 91 GLN A CA 1
ATOM 714 C C . GLN A 1 91 ? -6.32 4.688 2.371 1 98.19 91 GLN A C 1
ATOM 716 O O . GLN A 1 91 ? -6.699 4.609 1.2 1 98.19 91 GLN A O 1
ATOM 721 N N . HIS A 1 92 ? -5.047 4.762 2.697 1 98.69 92 HIS A N 1
ATOM 722 C CA . HIS A 1 92 ? -3.967 4.621 1.729 1 98.69 92 HIS A CA 1
ATOM 723 C C . HIS A 1 92 ? -2.85 3.736 2.275 1 98.69 92 HIS A C 1
ATOM 725 O O . HIS A 1 92 ? -2.625 3.691 3.486 1 98.69 92 HIS A O 1
ATOM 731 N N . THR A 1 93 ? -2.217 3.041 1.43 1 98.88 93 THR A N 1
ATOM 732 C CA . THR A 1 93 ? -0.95 2.373 1.705 1 98.88 93 THR A CA 1
ATOM 733 C C . THR A 1 93 ? 0.008 2.525 0.528 1 98.88 93 THR A C 1
ATOM 735 O O . THR A 1 93 ? -0.419 2.791 -0.598 1 98.88 93 THR A O 1
ATOM 738 N N . GLY A 1 94 ? 1.239 2.436 0.768 1 98.88 94 GLY A N 1
ATOM 739 C CA . GLY A 1 94 ? 2.242 2.557 -0.278 1 98.88 94 GLY A CA 1
ATOM 740 C C . GLY A 1 94 ? 3.625 2.881 0.255 1 98.88 94 GLY A C 1
ATOM 741 O O . GLY A 1 94 ? 4.027 2.373 1.304 1 98.88 94 GLY A O 1
ATOM 742 N N . PHE A 1 95 ? 4.363 3.613 -0.537 1 98.94 95 PHE A N 1
ATOM 743 C CA . PHE A 1 95 ? 5.762 3.877 -0.223 1 98.94 95 PHE A CA 1
ATOM 744 C C . PHE A 1 95 ? 6.133 5.316 -0.566 1 98.94 95 PHE A C 1
ATOM 746 O O . PHE A 1 95 ? 5.59 5.895 -1.51 1 98.94 95 PHE A O 1
ATOM 753 N N . ILE A 1 96 ? 7.027 5.836 0.163 1 98.88 96 ILE A N 1
ATOM 754 C CA . ILE A 1 96 ? 7.629 7.141 -0.107 1 98.88 96 ILE A CA 1
ATOM 755 C C . ILE A 1 96 ? 9.148 7.031 -0.044 1 98.88 96 ILE A C 1
ATOM 757 O O . ILE A 1 96 ? 9.688 6.297 0.784 1 98.88 96 ILE A O 1
ATOM 761 N N . ARG A 1 97 ? 9.82 7.762 -0.905 1 98.75 97 ARG A N 1
ATOM 762 C CA . ARG A 1 97 ? 11.281 7.738 -0.929 1 98.75 97 ARG A CA 1
ATOM 763 C C . ARG A 1 97 ? 11.844 9.047 -1.471 1 98.75 97 ARG A C 1
ATOM 765 O O . ARG A 1 97 ? 11.125 9.82 -2.115 1 98.75 97 ARG A O 1
ATOM 772 N N . VAL A 1 98 ? 13.094 9.281 -1.07 1 98.31 98 VAL A N 1
ATOM 773 C CA . VAL A 1 98 ? 13.852 10.297 -1.792 1 98.31 98 VAL A CA 1
ATOM 774 C C . VAL A 1 98 ? 14.211 9.773 -3.184 1 98.31 98 VAL A C 1
ATOM 776 O O . VAL A 1 98 ? 14.609 8.617 -3.34 1 98.31 98 VAL A O 1
ATOM 779 N N . ASN A 1 99 ? 13.961 10.617 -4.195 1 98 99 ASN A N 1
ATOM 780 C CA . ASN A 1 99 ? 14.312 10.234 -5.559 1 98 99 ASN A CA 1
ATOM 781 C C . ASN A 1 99 ? 15.781 9.844 -5.668 1 98 99 ASN A C 1
ATOM 783 O O . ASN A 1 99 ? 16.672 10.688 -5.504 1 98 99 ASN A O 1
ATOM 787 N N . PRO A 1 100 ? 16.047 8.578 -5.984 1 96.44 100 PRO A N 1
ATOM 788 C CA . PRO A 1 100 ? 17.438 8.125 -6 1 96.44 100 PRO A CA 1
ATOM 789 C C . PRO A 1 100 ? 18.234 8.711 -7.16 1 96.44 100 PRO A C 1
ATOM 791 O O . PRO A 1 100 ? 19.469 8.617 -7.184 1 96.44 100 PRO A O 1
ATOM 794 N N . GLN A 1 101 ? 17.594 9.258 -8.078 1 96.06 101 GLN A N 1
ATOM 795 C CA . GLN A 1 101 ? 18.266 9.766 -9.273 1 96.06 101 GLN A CA 1
ATOM 796 C C . GLN A 1 101 ? 18.484 11.273 -9.18 1 96.06 101 GLN A C 1
ATOM 798 O O . GLN A 1 101 ? 19.031 11.883 -10.094 1 96.06 101 GLN A O 1
ATOM 803 N N . SER A 1 102 ? 17.969 11.844 -8.156 1 93.06 102 SER A N 1
ATOM 804 C CA . SER A 1 102 ? 18.094 13.289 -7.992 1 93.06 102 SER A CA 1
ATOM 805 C C . SER A 1 102 ? 19.078 13.633 -6.891 1 93.06 102 SER A C 1
ATOM 807 O O . SER A 1 102 ? 19.312 12.844 -5.977 1 93.06 102 SER A O 1
ATOM 809 N N . SER A 1 103 ? 19.703 14.75 -7.074 1 92.19 103 SER A N 1
ATOM 810 C CA . SER A 1 103 ? 20.625 15.25 -6.07 1 92.19 103 SER A CA 1
ATOM 811 C C . SER A 1 103 ? 20 16.375 -5.246 1 92.19 103 SER A C 1
ATOM 813 O O . SER A 1 103 ? 19.016 16.969 -5.656 1 92.19 103 SER A O 1
ATOM 815 N N . LYS A 1 104 ? 20.656 16.547 -4.121 1 94.25 104 LYS A N 1
ATOM 816 C CA . LYS A 1 104 ? 20.266 17.672 -3.289 1 94.25 104 LYS A CA 1
ATOM 817 C C . LYS A 1 104 ? 20.422 19 -4.047 1 94.25 104 LYS A C 1
ATOM 819 O O . LYS A 1 104 ? 21.438 19.219 -4.699 1 94.25 104 LYS A O 1
ATOM 824 N N . ARG A 1 105 ? 19.422 19.812 -3.922 1 95.94 105 ARG A N 1
ATOM 825 C CA . ARG A 1 105 ? 19.422 21.109 -4.617 1 95.94 105 ARG A CA 1
ATOM 826 C C . ARG A 1 105 ? 20.219 22.141 -3.84 1 95.94 105 ARG A C 1
ATOM 828 O O . ARG A 1 105 ? 20.578 21.922 -2.68 1 95.94 105 ARG A O 1
ATOM 835 N N . ALA A 1 106 ? 20.422 23.25 -4.48 1 96.25 106 ALA A N 1
ATOM 836 C CA . ALA A 1 106 ? 21.234 24.312 -3.906 1 96.25 106 ALA A CA 1
ATOM 837 C C . ALA A 1 106 ? 20.625 24.828 -2.605 1 96.25 106 ALA A C 1
ATOM 839 O O . ALA A 1 106 ? 21.344 25.219 -1.682 1 96.25 106 ALA A O 1
ATOM 840 N N . ASP A 1 107 ? 19.344 24.812 -2.551 1 96 107 ASP A N 1
ATOM 841 C CA . ASP A 1 107 ? 18.672 25.359 -1.377 1 96 107 ASP A CA 1
ATOM 842 C C . ASP A 1 107 ? 18.516 24.297 -0.292 1 96 107 ASP A C 1
ATOM 844 O O . ASP A 1 107 ? 17.875 24.531 0.733 1 96 107 ASP A O 1
ATOM 848 N N . GLY A 1 108 ? 19.047 23.141 -0.555 1 95.62 108 GLY A N 1
ATOM 849 C CA . GLY A 1 108 ? 19.031 22.062 0.424 1 95.62 108 GLY A CA 1
ATOM 850 C C . GLY A 1 108 ? 17.875 21.094 0.229 1 95.62 108 GLY A C 1
ATOM 851 O O . GLY A 1 108 ? 17.797 20.062 0.895 1 95.62 108 GLY A O 1
ATOM 852 N N . SER A 1 109 ? 16.984 21.375 -0.673 1 97.81 109 SER A N 1
ATOM 853 C CA . SER A 1 109 ? 15.82 20.516 -0.884 1 97.81 109 SER A CA 1
ATOM 854 C C . SER A 1 109 ? 16.188 19.266 -1.666 1 97.81 109 SER A C 1
ATOM 856 O O . SER A 1 109 ? 17.188 19.25 -2.395 1 97.81 109 SER A O 1
ATOM 858 N N . MET A 1 110 ? 15.445 18.234 -1.376 1 98.38 110 MET A N 1
ATOM 859 C CA . MET A 1 110 ? 15.562 16.969 -2.1 1 98.38 110 MET A CA 1
ATOM 860 C C . MET A 1 110 ? 14.227 16.578 -2.721 1 98.38 110 MET A C 1
ATOM 862 O O . MET A 1 110 ? 13.164 16.906 -2.186 1 98.38 110 MET A O 1
ATOM 866 N N . GLU A 1 111 ? 14.32 15.852 -3.857 1 98.62 111 GLU A N 1
ATOM 867 C CA . GLU A 1 111 ? 13.109 15.422 -4.555 1 98.62 111 GLU A CA 1
ATOM 868 C C . GLU A 1 111 ? 12.523 14.164 -3.922 1 98.62 111 GLU A C 1
ATOM 870 O O . GLU A 1 111 ? 13.242 13.211 -3.637 1 98.62 111 GLU A O 1
ATOM 875 N N . LEU A 1 112 ? 11.242 14.203 -3.742 1 98.69 112 LEU A N 1
ATOM 876 C CA . LEU A 1 112 ? 10.508 13.062 -3.203 1 98.69 112 LEU A CA 1
ATOM 877 C C . LEU A 1 112 ? 9.648 12.414 -4.285 1 98.69 112 LEU A C 1
ATOM 879 O O . LEU A 1 112 ? 9.203 13.078 -5.215 1 98.69 112 LEU A O 1
ATOM 883 N N . GLU A 1 113 ? 9.414 11.141 -4.121 1 98.81 113 GLU A N 1
ATOM 884 C CA . GLU A 1 113 ? 8.422 10.367 -4.859 1 98.81 113 GLU A CA 1
ATOM 885 C C . GLU A 1 113 ? 7.633 9.453 -3.93 1 98.81 113 GLU A C 1
ATOM 887 O O . GLU A 1 113 ? 8.188 8.891 -2.982 1 98.81 113 GLU A O 1
ATOM 892 N N . ALA A 1 114 ? 6.359 9.297 -4.207 1 98.88 114 ALA A N 1
ATOM 893 C CA . ALA A 1 114 ? 5.547 8.352 -3.443 1 98.88 114 ALA A CA 1
ATOM 894 C C . ALA A 1 114 ? 4.523 7.66 -4.336 1 98.88 114 ALA A C 1
ATOM 896 O O . ALA A 1 114 ? 3.959 8.281 -5.242 1 98.88 114 ALA A O 1
ATOM 897 N N . MET A 1 115 ? 4.348 6.414 -4.164 1 98.94 115 MET A N 1
ATOM 898 C CA . MET A 1 115 ? 3.307 5.598 -4.781 1 98.94 115 MET A CA 1
ATOM 899 C C . MET A 1 115 ? 2.303 5.117 -3.74 1 98.94 115 MET A C 1
ATOM 901 O O . MET A 1 115 ? 2.643 4.32 -2.863 1 98.94 115 MET A O 1
ATOM 905 N N . LEU A 1 116 ? 1.088 5.598 -3.814 1 98.94 116 LEU A N 1
ATOM 906 C CA . LEU A 1 116 ? 0.069 5.238 -2.834 1 98.94 116 LEU A CA 1
ATOM 907 C C . LEU A 1 116 ? -1.12 4.562 -3.51 1 98.94 116 LEU A C 1
ATOM 909 O O . LEU A 1 116 ? -1.525 4.961 -4.605 1 98.94 116 LEU A O 1
ATOM 913 N N . ALA A 1 117 ? -1.657 3.572 -2.875 1 98.88 117 ALA A N 1
ATOM 914 C CA . ALA A 1 117 ? -2.861 2.875 -3.318 1 98.88 117 ALA A CA 1
ATOM 915 C C . ALA A 1 117 ? -3.998 3.051 -2.314 1 98.88 117 ALA A C 1
ATOM 917 O O . ALA A 1 117 ? -3.764 3.098 -1.104 1 98.88 117 ALA A O 1
ATOM 918 N N . SER A 1 118 ? -5.215 3.09 -2.799 1 98.69 118 SER A N 1
ATOM 919 C CA . SER A 1 118 ? -6.434 3.199 -2.002 1 98.69 118 SER A CA 1
ATOM 920 C C . SER A 1 118 ? -7.43 2.105 -2.363 1 98.69 118 SER A C 1
ATOM 922 O O . SER A 1 118 ? -7.48 1.658 -3.512 1 98.69 118 SER A O 1
ATOM 924 N N . PRO A 1 119 ? -8.258 1.693 -1.389 1 98.19 119 PRO A N 1
ATOM 925 C CA . PRO A 1 119 ? -9.219 0.623 -1.676 1 98.19 119 PRO A CA 1
ATOM 926 C C . PRO A 1 119 ? -10.375 1.085 -2.561 1 98.19 119 PRO A C 1
ATOM 928 O O . PRO A 1 119 ? -11.156 0.261 -3.043 1 98.19 119 PRO A O 1
ATOM 931 N N . VAL A 1 120 ? -10.445 2.365 -2.844 1 97.5 120 VAL A N 1
ATOM 932 C CA . VAL A 1 120 ? -11.539 2.861 -3.668 1 97.5 120 VAL A CA 1
ATOM 933 C C . VAL A 1 120 ? -11.172 2.74 -5.145 1 97.5 120 VAL A C 1
ATOM 935 O O . VAL A 1 120 ? -11.82 3.346 -6.004 1 97.5 120 VAL A O 1
ATOM 938 N N . GLY A 1 121 ? -10.07 2.088 -5.461 1 98.38 121 GLY A N 1
ATOM 939 C CA . GLY A 1 121 ? -9.695 1.812 -6.836 1 98.38 121 GLY A CA 1
ATOM 940 C C . GLY A 1 121 ? -8.852 2.912 -7.453 1 98.38 121 GLY A C 1
ATOM 941 O O . GLY A 1 121 ? -8.922 3.152 -8.656 1 98.38 121 GLY A O 1
ATOM 942 N N . VAL A 1 122 ? -8.102 3.604 -6.602 1 98.56 122 VAL A N 1
ATOM 943 C CA . VAL A 1 122 ? -7.277 4.707 -7.086 1 98.56 122 VAL A CA 1
ATOM 944 C C . VAL A 1 122 ? -5.848 4.547 -6.578 1 98.56 122 VAL A C 1
ATOM 946 O O . VAL A 1 122 ? -5.629 4.191 -5.418 1 98.56 122 VAL A O 1
ATOM 949 N N . SER A 1 123 ? -4.887 4.773 -7.418 1 98.75 123 SER A N 1
ATOM 950 C CA . SER A 1 123 ? -3.48 4.906 -7.055 1 98.75 123 SER A CA 1
ATOM 951 C C . SER A 1 123 ? -2.934 6.27 -7.461 1 98.75 123 SER A C 1
ATOM 953 O O . SER A 1 123 ? -3.244 6.77 -8.547 1 98.75 123 SER A O 1
ATOM 955 N N . HIS A 1 124 ? -2.117 6.812 -6.621 1 98.69 124 HIS A N 1
ATOM 956 C CA . HIS A 1 124 ? -1.496 8.109 -6.852 1 98.69 124 HIS A CA 1
ATOM 957 C C . HIS A 1 124 ? 0.021 7.988 -6.945 1 98.69 124 HIS A C 1
ATOM 959 O O . HIS A 1 124 ? 0.648 7.336 -6.109 1 98.69 124 HIS A O 1
ATOM 965 N N . ALA A 1 125 ? 0.554 8.625 -7.941 1 98.88 125 ALA A N 1
ATOM 966 C CA . ALA A 1 125 ? 1.979 8.945 -7.941 1 98.88 125 ALA A CA 1
ATOM 967 C C . ALA A 1 125 ? 2.217 10.398 -7.539 1 98.88 125 ALA A C 1
ATOM 969 O O . ALA A 1 125 ? 1.721 11.32 -8.188 1 98.88 125 ALA A O 1
ATOM 970 N N . TRP A 1 126 ? 2.963 10.586 -6.477 1 98.94 126 TRP A N 1
ATOM 971 C CA . TRP A 1 126 ? 3.254 11.914 -5.945 1 98.94 126 TRP A CA 1
ATOM 972 C C . TRP A 1 126 ? 4.691 12.32 -6.25 1 98.94 126 TRP A C 1
ATOM 974 O O . TRP A 1 126 ? 5.605 11.492 -6.18 1 98.94 126 TRP A O 1
ATOM 984 N N . VAL A 1 127 ? 4.891 13.523 -6.508 1 98.81 127 VAL A N 1
ATOM 985 C CA . VAL A 1 127 ? 6.223 14.117 -6.609 1 98.81 127 VAL A CA 1
ATOM 986 C C . VAL A 1 127 ? 6.273 15.414 -5.812 1 98.81 127 VAL A C 1
ATOM 988 O O . VAL A 1 127 ? 5.258 16.109 -5.664 1 98.81 127 VAL A O 1
ATOM 991 N N . GLY A 1 128 ? 7.445 15.695 -5.289 1 98.75 128 GLY A N 1
ATOM 992 C CA . GLY A 1 128 ? 7.578 16.938 -4.539 1 98.75 128 GLY A CA 1
ATOM 993 C C . GLY A 1 128 ? 8.969 17.125 -3.951 1 98.75 128 GLY A C 1
ATOM 994 O O . GLY A 1 128 ? 9.945 16.594 -4.473 1 98.75 128 GLY A O 1
ATOM 995 N N . LEU A 1 129 ? 8.984 18.031 -2.959 1 98.75 129 LEU A N 1
ATOM 996 C CA . LEU A 1 129 ? 10.25 18.406 -2.334 1 98.75 129 LEU A CA 1
ATOM 997 C C . LEU A 1 129 ? 10.156 18.312 -0.815 1 98.75 129 LEU A C 1
ATOM 999 O O . LEU A 1 129 ? 9.086 18.547 -0.238 1 98.75 129 LEU A O 1
ATOM 1003 N N . ILE A 1 130 ? 11.242 17.938 -0.264 1 98.69 130 ILE A N 1
ATOM 1004 C CA . ILE A 1 130 ? 11.422 17.984 1.183 1 98.69 130 ILE A CA 1
ATOM 1005 C C . ILE A 1 130 ? 12.617 18.875 1.518 1 98.69 130 ILE A C 1
ATOM 1007 O O . ILE A 1 130 ? 13.656 18.812 0.855 1 98.69 130 ILE A O 1
ATOM 1011 N N . ASN A 1 131 ? 12.469 19.797 2.422 1 98 131 ASN A N 1
ATOM 1012 C CA . ASN A 1 131 ? 13.484 20.688 2.955 1 98 131 ASN A CA 1
ATOM 1013 C C . ASN A 1 131 ? 13.375 20.812 4.473 1 98 131 ASN A C 1
ATOM 1015 O O . ASN A 1 131 ? 12.492 21.5 4.984 1 98 131 ASN A O 1
ATOM 1019 N N . GLY A 1 132 ? 14.422 20.172 5.156 1 96 132 GLY A N 1
ATOM 1020 C CA . GLY A 1 132 ? 14.195 20 6.582 1 96 132 GLY A CA 1
ATOM 1021 C C . GLY A 1 132 ? 12.891 19.312 6.906 1 96 132 GLY A C 1
ATOM 1022 O O . GLY A 1 132 ? 12.547 18.297 6.277 1 96 132 GLY A O 1
ATOM 1023 N N . PRO A 1 133 ? 12.227 19.719 7.996 1 96.75 133 PRO A N 1
ATOM 1024 C CA . PRO A 1 133 ? 10.969 19.062 8.352 1 96.75 133 PRO A CA 1
ATOM 1025 C C . PRO A 1 133 ? 9.758 19.703 7.68 1 96.75 133 PRO A C 1
ATOM 1027 O O . PRO A 1 133 ? 8.75 19.984 8.336 1 96.75 133 PRO A O 1
ATOM 1030 N N . ARG A 1 134 ? 9.875 19.984 6.449 1 98.12 134 ARG A N 1
ATOM 1031 C CA . ARG A 1 134 ? 8.805 20.484 5.598 1 98.12 134 ARG A CA 1
ATOM 1032 C C . ARG A 1 134 ? 8.781 19.75 4.258 1 98.12 134 ARG A C 1
ATOM 1034 O O . ARG A 1 134 ? 9.836 19.484 3.678 1 98.12 134 ARG A O 1
ATOM 1041 N N . LEU A 1 135 ? 7.574 19.406 3.828 1 98.56 135 LEU A N 1
ATOM 1042 C CA . LEU A 1 135 ? 7.488 18.812 2.496 1 98.56 135 LEU A CA 1
ATOM 1043 C C . LEU A 1 135 ? 6.242 19.312 1.768 1 98.56 135 LEU A C 1
ATOM 1045 O O . LEU A 1 135 ? 5.273 19.734 2.402 1 98.56 135 LEU A O 1
ATOM 1049 N N . GLN A 1 136 ? 6.305 19.406 0.473 1 98.81 136 GLN A N 1
ATOM 1050 C CA . GLN A 1 136 ? 5.207 19.672 -0.448 1 98.81 136 GLN A CA 1
ATOM 1051 C C . GLN A 1 136 ? 5.203 18.688 -1.609 1 98.81 136 GLN A C 1
ATOM 1053 O O . GLN A 1 136 ? 6.246 18.422 -2.203 1 98.81 136 GLN A O 1
ATOM 1058 N N . MET A 1 137 ? 4.031 18.188 -1.871 1 98.88 137 MET A N 1
ATOM 1059 C CA . MET A 1 137 ? 3.916 17.234 -2.963 1 98.88 137 MET A CA 1
ATOM 1060 C C . MET A 1 137 ? 2.646 17.469 -3.771 1 98.88 137 MET A C 1
ATOM 1062 O O . MET A 1 137 ? 1.678 18.031 -3.26 1 98.88 137 MET A O 1
ATOM 1066 N N . VAL A 1 138 ? 2.666 17.078 -5.016 1 98.88 138 VAL A N 1
ATOM 1067 C CA . VAL A 1 138 ? 1.506 17.062 -5.898 1 98.88 138 VAL A CA 1
ATOM 1068 C C . VAL A 1 138 ? 1.396 15.703 -6.586 1 98.88 138 VAL A C 1
ATOM 1070 O O . VAL A 1 138 ? 2.396 15 -6.75 1 98.88 138 VAL A O 1
ATOM 1073 N N . THR A 1 139 ? 0.199 15.297 -6.914 1 98.81 139 THR A N 1
ATOM 1074 C CA . THR A 1 139 ? 0.075 14.102 -7.738 1 98.81 139 THR A CA 1
ATOM 1075 C C . THR A 1 139 ? 0.594 14.359 -9.148 1 98.81 139 THR A C 1
ATOM 1077 O O . THR A 1 139 ? 0.169 15.312 -9.805 1 98.81 139 THR A O 1
ATOM 1080 N N . ASP A 1 140 ? 1.515 13.602 -9.547 1 98.5 140 ASP A N 1
ATOM 1081 C CA . ASP A 1 140 ? 2.004 13.625 -10.922 1 98.5 140 ASP A CA 1
ATOM 1082 C C . ASP A 1 140 ? 1.054 12.883 -11.852 1 98.5 140 ASP A C 1
ATOM 1084 O O . ASP A 1 140 ? 0.861 13.289 -13 1 98.5 140 ASP A O 1
ATOM 1088 N N . SER A 1 141 ? 0.577 11.797 -11.375 1 98.19 141 SER A N 1
ATOM 1089 C CA . SER A 1 141 ? -0.393 10.969 -12.086 1 98.19 141 SER A CA 1
ATOM 1090 C C . SER A 1 141 ? -1.359 10.297 -11.117 1 98.19 141 SER A C 1
ATOM 1092 O O . SER A 1 141 ? -1.012 10.039 -9.969 1 98.19 141 SER A O 1
ATOM 1094 N N . VAL A 1 142 ? -2.533 10.109 -11.617 1 98.38 142 VAL A N 1
ATOM 1095 C CA . VAL A 1 142 ? -3.559 9.367 -10.898 1 98.38 142 VAL A CA 1
ATOM 1096 C C . VAL A 1 142 ? -4.094 8.234 -11.773 1 98.38 142 VAL A C 1
ATOM 1098 O O . VAL A 1 142 ? -4.461 8.461 -12.93 1 98.38 142 VAL A O 1
ATOM 1101 N N . MET A 1 143 ? -4.031 7.039 -11.203 1 98.44 143 MET A N 1
ATOM 1102 C CA . MET A 1 143 ? -4.523 5.844 -11.891 1 98.44 143 MET A CA 1
ATOM 1103 C C . MET A 1 143 ? -5.777 5.309 -11.211 1 98.44 143 MET A C 1
ATOM 1105 O O . MET A 1 143 ? -5.828 5.207 -9.984 1 98.44 143 MET A O 1
ATOM 1109 N N . ARG A 1 144 ? -6.777 5 -12.016 1 97.75 144 ARG A N 1
ATOM 1110 C CA . ARG A 1 144 ? -8.031 4.5 -11.453 1 97.75 144 ARG A CA 1
ATOM 1111 C C . ARG A 1 144 ? -8.469 3.215 -12.156 1 97.75 144 ARG A C 1
ATOM 1113 O O . ARG A 1 144 ? -8.312 3.078 -13.367 1 97.75 144 ARG A O 1
ATOM 1120 N N . SER A 1 145 ? -8.984 2.305 -11.375 1 97.62 145 SER A N 1
ATOM 1121 C CA . SER A 1 145 ? -9.641 1.135 -11.945 1 97.62 145 SER A CA 1
ATOM 1122 C C . SER A 1 145 ? -10.969 1.511 -12.602 1 97.62 145 SER A C 1
ATOM 1124 O O . SER A 1 145 ? -11.398 2.662 -12.523 1 97.62 145 SER A O 1
ATOM 1126 N N . GLY A 1 146 ? -11.594 0.538 -13.258 1 96 146 GLY A N 1
ATOM 1127 C CA . GLY A 1 146 ? -12.867 0.78 -13.922 1 96 146 GLY A CA 1
ATOM 1128 C C . GLY A 1 146 ? -13.93 1.338 -12.992 1 96 146 GLY A C 1
ATOM 1129 O O . GLY A 1 146 ? -14.727 2.189 -13.391 1 96 146 GLY A O 1
ATOM 1130 N N . SER A 1 147 ? -13.938 0.877 -11.727 1 97 147 SER A N 1
ATOM 1131 C CA . SER A 1 147 ? -14.945 1.315 -10.758 1 97 147 SER A CA 1
ATOM 1132 C C . SER A 1 147 ? -14.359 2.312 -9.766 1 97 147 SER A C 1
ATOM 1134 O O . SER A 1 147 ? -14.961 2.588 -8.727 1 97 147 SER A O 1
ATOM 1136 N N . GLY A 1 148 ? -13.234 2.764 -10.016 1 97.31 148 GLY A N 1
ATOM 1137 C CA . GLY A 1 148 ? -12.516 3.615 -9.078 1 97.31 148 GLY A CA 1
ATOM 1138 C C . GLY A 1 148 ? -13.164 4.977 -8.898 1 97.31 148 GLY A C 1
ATOM 1139 O O . GLY A 1 148 ? -13.844 5.469 -9.797 1 97.31 148 GLY A O 1
ATOM 1140 N N . ALA A 1 149 ? -12.938 5.574 -7.766 1 95.25 149 ALA A N 1
ATOM 1141 C CA . ALA A 1 149 ? -13.43 6.918 -7.465 1 95.25 149 ALA A CA 1
ATOM 1142 C C . ALA A 1 149 ? -12.812 7.949 -8.406 1 95.25 149 ALA A C 1
ATOM 1144 O O . ALA A 1 149 ? -11.664 7.793 -8.844 1 95.25 149 ALA A O 1
ATOM 1145 N N . GLN A 1 150 ? -13.547 9 -8.664 1 95.44 150 GLN A N 1
ATOM 1146 C CA . GLN A 1 150 ? -13.07 10.039 -9.57 1 95.44 150 GLN A CA 1
ATOM 1147 C C . GLN A 1 150 ? -12.242 11.086 -8.82 1 95.44 150 GLN A C 1
ATOM 1149 O O . GLN A 1 150 ? -12.773 12.109 -8.398 1 95.44 150 GLN A O 1
ATOM 1154 N N . ILE A 1 151 ? -11.039 10.883 -8.648 1 96.88 151 ILE A N 1
ATOM 1155 C CA . ILE A 1 151 ? -10.07 11.812 -8.086 1 96.88 151 ILE A CA 1
ATOM 1156 C C . ILE A 1 151 ? -9.078 12.234 -9.164 1 96.88 151 ILE A C 1
ATOM 1158 O O . ILE A 1 151 ? -8.43 11.391 -9.789 1 96.88 151 ILE A O 1
ATOM 1162 N N . ASP A 1 152 ? -8.938 13.508 -9.391 1 97.75 152 ASP A N 1
ATOM 1163 C CA . ASP A 1 152 ? -8.164 13.992 -10.531 1 97.75 152 ASP A CA 1
ATOM 1164 C C . ASP A 1 152 ? -6.77 14.438 -10.102 1 97.75 152 ASP A C 1
ATOM 1166 O O . ASP A 1 152 ? -5.789 14.18 -10.805 1 97.75 152 ASP A O 1
ATOM 1170 N N . ALA A 1 153 ? -6.727 15.109 -9.031 1 98.56 153 ALA A N 1
ATOM 1171 C CA . ALA A 1 153 ? -5.445 15.648 -8.586 1 98.56 153 ALA A CA 1
ATOM 1172 C C . ALA A 1 153 ? -5.496 16.031 -7.109 1 98.56 153 ALA A C 1
ATOM 1174 O O . ALA A 1 153 ? -6.574 16.281 -6.562 1 98.56 153 ALA A O 1
ATOM 1175 N N . ALA A 1 154 ? -4.352 16.062 -6.504 1 98.62 154 ALA A N 1
ATOM 1176 C CA . ALA A 1 154 ? -4.234 16.5 -5.117 1 98.62 154 ALA A CA 1
ATOM 1177 C C . ALA A 1 154 ? -2.889 17.172 -4.871 1 98.62 154 ALA A C 1
ATOM 1179 O O . ALA A 1 154 ? -1.919 16.922 -5.586 1 98.62 154 ALA A O 1
ATOM 1180 N N . LYS A 1 155 ? -2.846 18.031 -3.896 1 98.88 155 LYS A N 1
ATOM 1181 C CA . LYS A 1 155 ? -1.656 18.703 -3.383 1 98.88 155 LYS A CA 1
ATOM 1182 C C . LYS A 1 155 ? -1.544 18.547 -1.87 1 98.88 155 LYS A C 1
ATOM 1184 O O . LYS A 1 155 ? -2.545 18.641 -1.154 1 98.88 155 LYS A O 1
ATOM 1189 N N . LEU A 1 156 ? -0.372 18.25 -1.432 1 98.88 156 LEU A N 1
ATOM 1190 C CA . LEU A 1 156 ? -0.099 18.094 -0.008 1 98.88 156 LEU A CA 1
ATOM 1191 C C . LEU A 1 156 ? 0.996 19.047 0.45 1 98.88 156 LEU A C 1
ATOM 1193 O O . LEU A 1 156 ? 2.043 19.156 -0.194 1 98.88 156 LEU A O 1
ATOM 1197 N N . MET A 1 157 ? 0.757 19.766 1.485 1 98.88 157 MET A N 1
ATOM 1198 C CA . MET A 1 157 ? 1.783 20.469 2.252 1 98.88 157 MET A CA 1
ATOM 1199 C C . MET A 1 157 ? 1.818 19.969 3.693 1 98.88 157 MET A C 1
ATOM 1201 O O . MET A 1 157 ? 0.772 19.797 4.32 1 98.88 157 MET A O 1
ATOM 1205 N N . ALA A 1 158 ? 2.986 19.766 4.16 1 98.75 158 ALA A N 1
ATOM 1206 C CA . ALA A 1 158 ? 3.135 19.266 5.523 1 98.75 158 ALA A CA 1
ATOM 1207 C C . ALA A 1 158 ? 4.449 19.734 6.141 1 98.75 158 ALA A C 1
ATOM 1209 O O . ALA A 1 158 ? 5.414 20 5.422 1 98.75 158 ALA A O 1
ATOM 1210 N N . GLY A 1 159 ? 4.461 19.75 7.445 1 98.25 159 GLY A N 1
ATOM 1211 C CA . GLY A 1 159 ? 5.668 20.125 8.156 1 98.25 159 GLY A CA 1
ATOM 1212 C C . GLY A 1 159 ? 5.574 19.906 9.656 1 98.25 159 GLY A C 1
ATOM 1213 O O . GLY A 1 159 ? 4.484 19.688 10.188 1 98.25 159 GLY A O 1
ATOM 1214 N N . SER A 1 160 ? 6.688 19.891 10.258 1 96.75 160 SER A N 1
ATOM 1215 C CA . SER A 1 160 ? 6.773 19.703 11.703 1 96.75 160 SER A CA 1
ATOM 1216 C C . SER A 1 160 ? 6.727 21.047 12.43 1 96.75 160 SER A C 1
ATOM 1218 O O . SER A 1 160 ? 7.488 21.969 12.102 1 96.75 160 SER A O 1
ATOM 1220 N N . VAL A 1 161 ? 5.797 21.219 13.305 1 93.5 161 VAL A N 1
ATOM 1221 C CA . VAL A 1 161 ? 5.684 22.375 14.188 1 93.5 161 VAL A CA 1
ATOM 1222 C C . VAL A 1 161 ? 5.527 21.906 15.633 1 93.5 161 VAL A C 1
ATOM 1224 O O . VAL A 1 161 ? 4.539 21.25 15.984 1 93.5 161 VAL A O 1
ATOM 1227 N N . ALA A 1 162 ? 6.531 22.266 16.531 1 91.94 162 ALA A N 1
ATOM 1228 C CA . ALA A 1 162 ? 6.5 21.859 17.938 1 91.94 162 ALA A CA 1
ATOM 1229 C C . ALA A 1 162 ? 6.344 20.344 18.062 1 91.94 162 ALA A C 1
ATOM 1231 O O . ALA A 1 162 ? 5.488 19.875 18.812 1 91.94 162 ALA A O 1
ATOM 1232 N N . SER A 1 163 ? 6.977 19.578 17.203 1 92.12 163 SER A N 1
ATOM 1233 C CA . SER A 1 163 ? 7.098 18.125 17.234 1 92.12 163 SER A CA 1
ATOM 1234 C C . SER A 1 163 ? 5.852 17.453 16.656 1 92.12 163 SER A C 1
ATOM 1236 O O . SER A 1 163 ? 5.781 16.234 16.578 1 92.12 163 SER A O 1
ATOM 1238 N N . ASP A 1 164 ? 4.863 18.375 16.359 1 97.06 164 ASP A N 1
ATOM 1239 C CA . ASP A 1 164 ? 3.686 17.844 15.672 1 97.06 164 ASP A CA 1
ATOM 1240 C C . ASP A 1 164 ? 3.84 17.953 14.156 1 97.06 164 ASP A C 1
ATOM 1242 O O . ASP A 1 164 ? 4.652 18.734 13.664 1 97.06 164 ASP A O 1
ATOM 1246 N N . LEU A 1 165 ? 3.084 17.062 13.469 1 97.88 165 LEU A N 1
ATOM 1247 C CA . LEU A 1 165 ? 2.975 17.125 12.016 1 97.88 165 LEU A CA 1
ATOM 1248 C C . LEU A 1 165 ? 1.716 17.875 11.594 1 97.88 165 LEU A C 1
ATOM 1250 O O . LEU A 1 165 ? 0.601 17.375 11.797 1 97.88 165 LEU A O 1
ATOM 1254 N N . PHE A 1 166 ? 1.923 19.031 11.016 1 98.5 166 PHE A N 1
ATOM 1255 C CA . PHE A 1 166 ? 0.825 19.781 10.414 1 98.5 166 PHE A CA 1
ATOM 1256 C C . PHE A 1 166 ? 0.732 19.516 8.922 1 98.5 166 PHE A C 1
ATOM 1258 O O . PHE A 1 166 ? 1.753 19.453 8.234 1 98.5 166 PHE A O 1
ATOM 1265 N N . TYR A 1 167 ? -0.53 19.422 8.453 1 98.75 167 TYR A N 1
ATOM 1266 C CA . TYR A 1 167 ? -0.637 19.234 7.012 1 98.75 167 TYR A CA 1
ATOM 1267 C C . TYR A 1 167 ? -1.941 19.812 6.477 1 98.75 167 TYR A C 1
ATOM 1269 O O . TYR A 1 167 ? -2.887 20.031 7.238 1 98.75 167 TYR A O 1
ATOM 1277 N N . ALA A 1 168 ? -1.971 20.047 5.18 1 98.75 168 ALA A N 1
ATOM 1278 C CA . ALA A 1 168 ? -3.146 20.438 4.402 1 98.75 168 ALA A CA 1
ATOM 1279 C C . ALA A 1 168 ? -3.154 19.734 3.041 1 98.75 168 ALA A C 1
ATOM 1281 O O . ALA A 1 168 ? -2.104 19.562 2.42 1 98.75 168 ALA A O 1
ATOM 1282 N N . VAL A 1 169 ? -4.32 19.359 2.643 1 98.56 169 VAL A N 1
ATOM 1283 C CA . VAL A 1 169 ? -4.512 18.719 1.352 1 98.56 169 VAL A CA 1
ATOM 1284 C C . VAL A 1 169 ? -5.535 19.484 0.526 1 98.56 169 VAL A C 1
ATOM 1286 O O . VAL A 1 169 ? -6.648 19.75 0.993 1 98.56 169 VAL A O 1
ATOM 1289 N N . ASP A 1 170 ? -5.184 19.891 -0.658 1 98.38 170 ASP A N 1
ATOM 1290 C CA . ASP A 1 170 ? -6.125 20.312 -1.689 1 98.38 170 ASP A CA 1
ATOM 1291 C C . ASP A 1 170 ? -6.418 19.172 -2.666 1 98.38 170 ASP A C 1
ATOM 1293 O O . ASP A 1 170 ? -5.57 18.312 -2.885 1 98.38 170 ASP A O 1
ATOM 1297 N N . MET A 1 171 ? -7.633 19.219 -3.266 1 97.62 171 MET A N 1
ATOM 1298 C CA . MET A 1 171 ? -8.016 18.109 -4.125 1 97.62 171 MET A CA 1
ATOM 1299 C C . MET A 1 171 ? -8.961 18.578 -5.23 1 97.62 171 MET A C 1
ATOM 1301 O O . MET A 1 171 ? -9.773 19.469 -5.02 1 97.62 171 MET A O 1
ATOM 1305 N N . ALA A 1 172 ? -8.766 18.141 -6.398 1 97.5 172 ALA A N 1
ATOM 1306 C CA . ALA A 1 172 ? -9.727 18.172 -7.492 1 97.5 172 ALA A CA 1
ATOM 1307 C C . ALA A 1 172 ? -10.375 16.812 -7.699 1 97.5 172 ALA A C 1
ATOM 1309 O O . ALA A 1 172 ? -9.703 15.852 -8.07 1 97.5 172 ALA A O 1
ATOM 1310 N N . ALA A 1 173 ? -11.633 16.703 -7.453 1 94.94 173 ALA A N 1
ATOM 1311 C CA . ALA A 1 173 ? -12.344 15.43 -7.539 1 94.94 173 ALA A CA 1
ATOM 1312 C C . ALA A 1 173 ? -13.836 15.648 -7.777 1 94.94 173 ALA A C 1
ATOM 1314 O O . ALA A 1 173 ? -14.367 16.719 -7.496 1 94.94 173 ALA A O 1
ATOM 1315 N N . PHE A 1 174 ? -14.484 14.578 -8.375 1 92.12 174 PHE A N 1
ATOM 1316 C CA . PHE A 1 174 ? -15.93 14.5 -8.516 1 92.12 174 PHE A CA 1
ATOM 1317 C C . PHE A 1 174 ? -16.469 15.695 -9.297 1 92.12 174 PHE A C 1
ATOM 1319 O O . PHE A 1 174 ? -17.531 16.234 -8.961 1 92.12 174 PHE A O 1
ATOM 1326 N N . GLY A 1 175 ? -15.711 16.188 -10.164 1 91.12 175 GLY A N 1
ATOM 1327 C CA . GLY A 1 175 ? -16.141 17.234 -11.07 1 91.12 175 GLY A CA 1
ATOM 1328 C C . GLY A 1 175 ? -15.781 18.625 -10.594 1 91.12 175 GLY A C 1
ATOM 1329 O O . GLY A 1 175 ? -15.969 19.609 -11.312 1 91.12 175 GLY A O 1
ATOM 1330 N N . ALA A 1 176 ? -15.328 18.781 -9.344 1 93.56 176 ALA A N 1
ATOM 1331 C CA . ALA A 1 176 ? -14.945 20.078 -8.797 1 93.56 176 ALA A CA 1
ATOM 1332 C C . ALA A 1 176 ? -13.484 20.391 -9.086 1 93.56 176 ALA A C 1
ATOM 1334 O O . ALA A 1 176 ? -12.641 19.484 -9.086 1 93.56 176 ALA A O 1
ATOM 1335 N N . ASP A 1 177 ? -13.195 21.625 -9.266 1 95.56 177 ASP A N 1
ATOM 1336 C CA . ASP A 1 177 ? -11.82 22.094 -9.422 1 95.56 177 ASP A CA 1
ATOM 1337 C C . ASP A 1 177 ? -11.031 21.953 -8.117 1 95.56 177 ASP A C 1
ATOM 1339 O O . ASP A 1 177 ? -11.609 21.656 -7.07 1 95.56 177 ASP A O 1
ATOM 1343 N N . MET A 1 178 ? -9.758 22.156 -8.281 1 97.38 178 MET A N 1
ATOM 1344 C CA . MET A 1 178 ? -8.859 22.078 -7.133 1 97.38 178 MET A CA 1
ATOM 1345 C C . MET A 1 178 ? -9.328 23.016 -6.02 1 97.38 178 MET A C 1
ATOM 1347 O O . MET A 1 178 ? -9.562 24.203 -6.262 1 97.38 178 MET A O 1
ATOM 1351 N N . ARG A 1 179 ? -9.438 22.469 -4.785 1 96.44 179 ARG A N 1
ATOM 1352 C CA . ARG A 1 179 ? -9.891 23.25 -3.631 1 96.44 179 ARG A CA 1
ATOM 1353 C C . ARG A 1 179 ? -9.445 22.594 -2.328 1 96.44 179 ARG A C 1
ATOM 1355 O O . ARG A 1 179 ? -9.008 21.438 -2.322 1 96.44 179 ARG A O 1
ATOM 1362 N N . SER A 1 180 ? -9.562 23.375 -1.309 1 96.12 180 SER A N 1
ATOM 1363 C CA . SER A 1 180 ? -9.195 22.844 -0.003 1 96.12 180 SER A CA 1
ATOM 1364 C C . SER A 1 180 ? -10.031 21.625 0.354 1 96.12 180 SER A C 1
ATOM 1366 O O . SER A 1 180 ? -11.242 21.609 0.116 1 96.12 180 SER A O 1
ATOM 1368 N N . TYR A 1 181 ? -9.461 20.609 0.984 1 97.06 181 TYR A N 1
ATOM 1369 C CA . TYR A 1 181 ? -10.18 19.375 1.281 1 97.06 181 TYR A CA 1
ATOM 1370 C C . TYR A 1 181 ? -10 18.984 2.744 1 97.06 181 TYR A C 1
ATOM 1372 O O . TYR A 1 181 ? -10.984 18.75 3.451 1 97.06 181 TYR A O 1
ATOM 1380 N N . MET A 1 182 ? -8.742 18.953 3.182 1 97.56 182 MET A N 1
ATOM 1381 C CA . MET A 1 182 ? -8.477 18.531 4.559 1 97.56 182 MET A CA 1
ATOM 1382 C C . MET A 1 182 ? -7.312 19.312 5.148 1 97.56 182 MET A C 1
ATOM 1384 O O . MET A 1 182 ? -6.371 19.672 4.434 1 97.56 182 MET A O 1
ATOM 1388 N N . ALA A 1 183 ? -7.328 19.531 6.422 1 98.19 183 ALA A N 1
ATOM 1389 C CA . ALA A 1 183 ? -6.223 20.047 7.215 1 98.19 183 ALA A CA 1
ATOM 1390 C C . ALA A 1 183 ? -6.223 19.469 8.617 1 98.19 183 ALA A C 1
ATOM 1392 O O . ALA A 1 183 ? -7.281 19.281 9.227 1 98.19 183 ALA A O 1
ATOM 1393 N N . GLY A 1 184 ? -5.066 19.172 9.086 1 98.31 184 GLY A N 1
ATOM 1394 C CA . GLY A 1 184 ? -5.027 18.531 10.398 1 98.31 184 GLY A CA 1
ATOM 1395 C C . GLY A 1 184 ? -3.652 18.562 11.039 1 98.31 184 GLY A C 1
ATOM 1396 O O . GLY A 1 184 ? -2.713 19.125 10.469 1 98.31 184 GLY A O 1
ATOM 1397 N N . ARG A 1 185 ? -3.639 18.078 12.25 1 98.62 185 ARG A N 1
ATOM 1398 C CA . ARG A 1 185 ? -2.445 17.984 13.086 1 98.62 185 ARG A CA 1
ATOM 1399 C C . ARG A 1 185 ? -2.324 16.609 13.727 1 98.62 185 ARG A C 1
ATOM 1401 O O . ARG A 1 185 ? -3.312 16.047 14.203 1 98.62 185 ARG A O 1
ATOM 1408 N N . LEU A 1 186 ? -1.108 16.109 13.68 1 98.56 186 LEU A N 1
ATOM 1409 C CA . LEU A 1 186 ? -0.842 14.789 14.227 1 98.56 186 LEU A CA 1
ATOM 1410 C C . LEU A 1 186 ? 0.312 14.836 15.227 1 98.56 186 LEU A C 1
ATOM 1412 O O . LEU A 1 186 ? 1.278 15.578 15.023 1 98.56 186 LEU A O 1
ATOM 1416 N N . SER A 1 187 ? 0.2 14.008 16.234 1 97.62 187 SER A N 1
ATOM 1417 C CA . SER A 1 187 ? 1.268 13.789 17.219 1 97.62 187 SER A CA 1
ATOM 1418 C C . SER A 1 187 ? 1.821 12.375 17.109 1 97.62 187 SER A C 1
ATOM 1420 O O . SER A 1 187 ? 1.091 11.438 16.781 1 97.62 187 SER A O 1
ATOM 1422 N N . ARG A 1 188 ? 3.115 12.266 17.375 1 95.5 188 ARG A N 1
ATOM 1423 C CA . ARG A 1 188 ? 3.674 10.922 17.484 1 95.5 188 ARG A CA 1
ATOM 1424 C C . ARG A 1 188 ? 2.973 10.125 18.578 1 95.5 188 ARG A C 1
ATOM 1426 O O . ARG A 1 188 ? 2.674 10.656 19.656 1 95.5 188 ARG A O 1
ATOM 1433 N N . MET A 1 189 ? 2.617 8.844 18.109 1 87.75 189 MET A N 1
ATOM 1434 C CA . MET A 1 189 ? 1.959 7.98 19.078 1 87.75 189 MET A CA 1
ATOM 1435 C C . MET A 1 189 ? 2.963 7.445 20.094 1 87.75 189 MET A C 1
ATOM 1437 O O . MET A 1 189 ? 4.066 7.043 19.734 1 87.75 189 MET A O 1
ATOM 1441 N N . PHE A 1 190 ? 2.881 7.82 21.406 1 64.94 190 PHE A N 1
ATOM 1442 C CA . PHE A 1 190 ? 3.75 7.328 22.469 1 64.94 190 PHE A CA 1
ATOM 1443 C C . PHE A 1 190 ? 3.35 5.914 22.875 1 64.94 190 PHE A C 1
ATOM 1445 O O . PHE A 1 190 ? 2.162 5.617 23.016 1 64.94 190 PHE A O 1
ATOM 1452 N N . ASP A 1 191 ? 4.102 4.891 22.344 1 54.25 191 ASP A N 1
ATOM 1453 C CA . ASP A 1 191 ? 3.846 3.562 22.891 1 54.25 191 ASP A CA 1
ATOM 1454 C C . ASP A 1 191 ? 4.02 3.551 24.406 1 54.25 191 ASP A C 1
ATOM 1456 O O . ASP A 1 191 ? 5.109 3.811 24.922 1 54.25 191 ASP A O 1
ATOM 1460 N N . GLU A 1 192 ? 3.092 3.785 25.125 1 46.25 192 GLU A N 1
ATOM 1461 C CA . GLU A 1 192 ? 3.182 3.707 26.578 1 46.25 192 GLU A CA 1
ATOM 1462 C C . GLU A 1 192 ? 3.938 2.457 27.031 1 46.25 192 GLU A C 1
ATOM 1464 O O . GLU A 1 192 ? 4.363 2.355 28.172 1 46.25 192 GLU A O 1
ATOM 1469 N N . SER A 1 193 ? 3.82 1.395 26.266 1 41.47 193 SER A N 1
ATOM 1470 C CA . SER A 1 193 ? 4.406 0.181 26.812 1 41.47 193 SER A CA 1
ATOM 1471 C C . SER A 1 193 ? 5.922 0.307 26.938 1 41.47 193 SER A C 1
ATOM 1473 O O . SER A 1 193 ? 6.586 -0.593 27.453 1 41.47 193 SER A O 1
ATOM 1475 N N . VAL A 1 194 ? 6.52 1.247 26.344 1 39.94 194 VAL A N 1
ATOM 1476 C CA . VAL A 1 194 ? 7.941 1.399 26.625 1 39.94 194 VAL A CA 1
ATOM 1477 C C . VAL A 1 194 ? 8.125 2.205 27.906 1 39.94 194 VAL A C 1
ATOM 1479 O O . VAL A 1 194 ? 7.672 3.348 28 1 39.94 194 VAL A O 1
ATOM 1482 N N . ASP A 1 195 ? 8.125 1.538 29.016 1 37 195 ASP A N 1
ATOM 1483 C CA . ASP A 1 195 ? 8.438 2.119 30.312 1 37 195 ASP A CA 1
ATOM 1484 C C . ASP A 1 195 ? 9.633 3.066 30.219 1 37 195 ASP A C 1
ATOM 1486 O O . ASP A 1 195 ? 10.68 2.703 29.672 1 37 195 ASP A O 1
ATOM 1490 N N . PRO A 1 196 ? 9.445 4.293 30.297 1 36.09 196 PRO A N 1
ATOM 1491 C CA . PRO A 1 196 ? 10.68 5.07 30.375 1 36.09 196 PRO A CA 1
ATOM 1492 C C . PRO A 1 196 ? 11.68 4.477 31.359 1 36.09 196 PRO A C 1
ATOM 1494 O O . PRO A 1 196 ? 11.305 4.07 32.469 1 36.09 196 PRO A O 1
ATOM 1497 N N . VAL A 1 197 ? 12.68 3.848 30.938 1 36.12 197 VAL A N 1
ATOM 1498 C CA . VAL A 1 197 ? 13.758 3.455 31.844 1 36.12 197 VAL A CA 1
ATOM 1499 C C . VAL A 1 197 ? 14.055 4.598 32.812 1 36.12 197 VAL A C 1
ATOM 1501 O O . VAL A 1 197 ? 14.469 5.684 32.406 1 36.12 197 VAL A O 1
ATOM 1504 N N . SER A 1 198 ? 13.305 4.68 33.906 1 33.97 198 SER A N 1
ATOM 1505 C CA . SER A 1 198 ? 13.625 5.555 35.031 1 33.97 198 SER A CA 1
ATOM 1506 C C . SER A 1 198 ? 15.117 5.57 35.312 1 33.97 198 SER A C 1
ATOM 1508 O O . SER A 1 198 ? 15.719 4.527 35.562 1 33.97 198 SER A O 1
ATOM 1510 N N . ASP A 1 199 ? 15.867 6.371 34.625 1 33 199 ASP A N 1
ATOM 1511 C CA . ASP A 1 199 ? 17.25 6.637 35.031 1 33 199 ASP A CA 1
ATOM 1512 C C . ASP A 1 199 ? 17.312 6.914 36.531 1 33 199 ASP A C 1
ATOM 1514 O O . ASP A 1 199 ? 16.953 8 37 1 33 199 ASP A O 1
ATOM 1518 N N . ASP A 1 200 ? 16.922 5.977 37.312 1 36.59 200 ASP A N 1
ATOM 1519 C CA . ASP A 1 200 ? 17.219 6.027 38.75 1 36.59 200 ASP A CA 1
ATOM 1520 C C . ASP A 1 200 ? 18.703 6.25 39 1 36.59 200 ASP A C 1
ATOM 1522 O O . ASP A 1 200 ? 19.469 5.293 39.062 1 36.59 200 ASP A O 1
ATOM 1526 N N . GLY A 1 201 ? 19.406 7.117 38.312 1 31.03 201 GLY A N 1
ATOM 1527 C CA . GLY A 1 201 ? 20.75 7.473 38.75 1 31.03 201 GLY A CA 1
ATOM 1528 C C . GLY A 1 201 ? 20.797 7.871 40.219 1 31.03 201 GLY A C 1
ATOM 1529 O O . GLY A 1 201 ? 19.812 8.383 40.75 1 31.03 201 GLY A O 1
ATOM 1530 N N . GLU A 1 202 ? 21.547 7.109 41 1 34.38 202 GLU A N 1
ATOM 1531 C CA . GLU A 1 202 ? 22.016 7.074 42.406 1 34.38 202 GLU A CA 1
ATOM 1532 C C . GLU A 1 202 ? 22.484 8.453 42.844 1 34.38 202 GLU A C 1
ATOM 1534 O O . GLU A 1 202 ? 23.516 8.953 42.406 1 34.38 202 GLU A O 1
ATOM 1539 N N . ARG A 1 203 ? 21.641 9.484 42.812 1 30.31 203 ARG A N 1
ATOM 1540 C CA . ARG A 1 203 ? 22.109 10.625 43.594 1 30.31 203 ARG A CA 1
ATOM 1541 C C . ARG A 1 203 ? 22.438 10.227 45 1 30.31 203 ARG A C 1
ATOM 1543 O O . ARG A 1 203 ? 21.531 9.953 45.812 1 30.31 203 ARG A O 1
ATOM 1550 N N . ALA A 1 204 ? 23.438 9.156 45.062 1 28.81 204 ALA A N 1
ATOM 1551 C CA . ALA A 1 204 ? 24.109 9.117 46.344 1 28.81 204 ALA A CA 1
ATOM 1552 C C . ALA A 1 204 ? 25.078 10.289 46.5 1 28.81 204 ALA A C 1
ATOM 1554 O O . ALA A 1 204 ? 25.703 10.727 45.531 1 28.81 204 ALA A O 1
ATOM 1555 N N . MET B 1 1 ? -6.613 -28.109 7.449 1 44.47 1 MET B N 1
ATOM 1556 C CA . MET B 1 1 ? -6.82 -27.031 8.406 1 44.47 1 MET B CA 1
ATOM 1557 C C . MET B 1 1 ? -7.949 -26.109 7.949 1 44.47 1 MET B C 1
ATOM 1559 O O . MET B 1 1 ? -8.062 -25.797 6.766 1 44.47 1 MET B O 1
ATOM 1563 N N . ALA B 1 2 ? -8.984 -26.031 8.695 1 53.31 2 ALA B N 1
ATOM 1564 C CA . ALA B 1 2 ? -10.18 -25.266 8.352 1 53.31 2 ALA B CA 1
ATOM 1565 C C . ALA B 1 2 ? -9.836 -23.812 8.086 1 53.31 2 ALA B C 1
ATOM 1567 O O . ALA B 1 2 ? -8.914 -23.25 8.695 1 53.31 2 ALA B O 1
ATOM 1568 N N . ILE B 1 3 ? -10.234 -23.25 6.953 1 65.62 3 ILE B N 1
ATOM 1569 C CA . ILE B 1 3 ? -10.156 -21.828 6.633 1 65.62 3 ILE B CA 1
ATOM 1570 C C . ILE B 1 3 ? -10.75 -21 7.777 1 65.62 3 ILE B C 1
ATOM 1572 O O . ILE B 1 3 ? -11.859 -21.266 8.227 1 65.62 3 ILE B O 1
ATOM 1576 N N . ARG B 1 4 ? -9.906 -20.297 8.625 1 69.5 4 ARG B N 1
ATOM 1577 C CA . ARG B 1 4 ? -10.406 -19.375 9.641 1 69.5 4 ARG B CA 1
ATOM 1578 C C . ARG B 1 4 ? -10.797 -18.047 9.016 1 69.5 4 ARG B C 1
ATOM 1580 O O . ARG B 1 4 ? -9.93 -17.297 8.555 1 69.5 4 ARG B O 1
ATOM 1587 N N . LEU B 1 5 ? -12.141 -17.844 8.852 1 77.88 5 LEU B N 1
ATOM 1588 C CA . LEU B 1 5 ? -12.633 -16.594 8.289 1 77.88 5 LEU B CA 1
ATOM 1589 C C . LEU B 1 5 ? -12.836 -15.555 9.383 1 77.88 5 LEU B C 1
ATOM 1591 O O . LEU B 1 5 ? -13.258 -15.883 10.492 1 77.88 5 LEU B O 1
ATOM 1595 N N . PRO B 1 6 ? -12.406 -14.328 9.094 1 80.38 6 PRO B N 1
ATOM 1596 C CA . PRO B 1 6 ? -12.648 -13.266 10.07 1 80.38 6 PRO B CA 1
ATOM 1597 C C . PRO B 1 6 ? -14.125 -13.078 10.383 1 80.38 6 PRO B C 1
ATOM 1599 O O . PRO B 1 6 ? -14.977 -13.352 9.531 1 80.38 6 PRO B O 1
ATOM 1602 N N . GLU B 1 7 ? -14.43 -12.719 11.633 1 80.94 7 GLU B N 1
ATOM 1603 C CA . GLU B 1 7 ? -15.797 -12.492 12.086 1 80.94 7 GLU B CA 1
ATOM 1604 C C . GLU B 1 7 ? -16.453 -11.367 11.289 1 80.94 7 GLU B C 1
ATOM 1606 O O . GLU B 1 7 ? -17.688 -11.336 11.156 1 80.94 7 GLU B O 1
ATOM 1611 N N . ASN B 1 8 ? -15.688 -10.477 10.719 1 84.44 8 ASN B N 1
ATOM 1612 C CA . ASN B 1 8 ? -16.25 -9.289 10.078 1 84.44 8 ASN B CA 1
ATOM 1613 C C . ASN B 1 8 ? -16.172 -9.375 8.562 1 84.44 8 ASN B C 1
ATOM 1615 O O . ASN B 1 8 ? -16.141 -8.352 7.875 1 84.44 8 ASN B O 1
ATOM 1619 N N . LEU B 1 9 ? -16.172 -10.555 8.078 1 90.94 9 LEU B N 1
ATOM 1620 C CA . LEU B 1 9 ? -16.141 -10.719 6.629 1 90.94 9 LEU B CA 1
ATOM 1621 C C . LEU B 1 9 ? -17.438 -10.242 5.984 1 90.94 9 LEU B C 1
ATOM 1623 O O . LEU B 1 9 ? -18.516 -10.734 6.309 1 90.94 9 LEU B O 1
ATOM 1627 N N . VAL B 1 10 ? -17.344 -9.289 5.066 1 94.81 10 VAL B N 1
ATOM 1628 C CA . VAL B 1 10 ? -18.531 -8.742 4.398 1 94.81 10 VAL B CA 1
ATOM 1629 C C . VAL B 1 10 ? -18.844 -9.578 3.162 1 94.81 10 VAL B C 1
ATOM 1631 O O . VAL B 1 10 ? -17.953 -10.188 2.568 1 94.81 10 VAL B O 1
ATOM 1634 N N . PRO B 1 11 ? -20.109 -9.609 2.754 1 94.81 11 PRO B N 1
ATOM 1635 C CA . PRO B 1 11 ? -20.531 -10.445 1.626 1 94.81 11 PRO B CA 1
ATOM 1636 C C . PRO B 1 11 ? -19.734 -10.156 0.35 1 94.81 11 PRO B C 1
ATOM 1638 O O . PRO B 1 11 ? -19.5 -11.062 -0.446 1 94.81 11 PRO B O 1
ATOM 1641 N N . GLU B 1 12 ? -19.344 -8.922 0.157 1 95.81 12 GLU B N 1
ATOM 1642 C CA . GLU B 1 12 ? -18.625 -8.508 -1.043 1 95.81 12 GLU B CA 1
ATOM 1643 C C . GLU B 1 12 ? -17.281 -9.234 -1.169 1 95.81 12 GLU B C 1
ATOM 1645 O O . GLU B 1 12 ? -16.734 -9.336 -2.264 1 95.81 12 GLU B O 1
ATOM 1650 N N . ASN B 1 13 ? -16.812 -9.773 -0.015 1 96.81 13 ASN B N 1
ATOM 1651 C CA . ASN B 1 13 ? -15.5 -10.406 -0.01 1 96.81 13 ASN B CA 1
ATOM 1652 C C . ASN B 1 13 ? -15.602 -11.93 -0.051 1 96.81 13 ASN B C 1
ATOM 1654 O O . ASN B 1 13 ? -14.602 -12.625 0.073 1 96.81 13 ASN B O 1
ATOM 1658 N N . THR B 1 14 ? -16.781 -12.492 -0.26 1 95.38 14 THR B N 1
ATOM 1659 C CA . THR B 1 14 ? -16.984 -13.93 -0.192 1 95.38 14 THR B CA 1
ATOM 1660 C C . THR B 1 14 ? -16.156 -14.648 -1.243 1 95.38 14 THR B C 1
ATOM 1662 O O . THR B 1 14 ? -15.539 -15.68 -0.956 1 95.38 14 THR B O 1
ATOM 1665 N N . ALA B 1 15 ? -16.094 -14.117 -2.457 1 96.31 15 ALA B N 1
ATOM 1666 C CA . ALA B 1 15 ? -15.344 -14.742 -3.539 1 96.31 15 ALA B CA 1
ATOM 1667 C C . ALA B 1 15 ? -13.852 -14.781 -3.217 1 96.31 15 ALA B C 1
ATOM 1669 O O . ALA B 1 15 ? -13.117 -15.625 -3.744 1 96.31 15 ALA B O 1
ATOM 1670 N N . LEU B 1 16 ? -13.391 -13.898 -2.357 1 97 16 LEU B N 1
ATOM 1671 C CA . LEU B 1 16 ? -11.977 -13.781 -2.021 1 97 16 LEU B CA 1
ATOM 1672 C C . LEU B 1 16 ? -11.672 -14.508 -0.716 1 97 16 LEU B C 1
ATOM 1674 O O . LEU B 1 16 ? -10.516 -14.547 -0.28 1 97 16 LEU B O 1
ATOM 1678 N N . ALA B 1 17 ? -12.625 -15.086 -0.093 1 95.44 17 ALA B N 1
ATOM 1679 C CA . ALA B 1 17 ? -12.516 -15.609 1.266 1 95.44 17 ALA B CA 1
ATOM 1680 C C . ALA B 1 17 ? -11.414 -16.656 1.365 1 95.44 17 ALA B C 1
ATOM 1682 O O . ALA B 1 17 ? -10.688 -16.703 2.361 1 95.44 17 ALA B O 1
ATOM 1683 N N . TRP B 1 18 ? -11.25 -17.438 0.325 1 94.5 18 TRP B N 1
ATOM 1684 C CA . TRP B 1 18 ? -10.281 -18.531 0.367 1 94.5 18 TRP B CA 1
ATOM 1685 C C . TRP B 1 18 ? -8.852 -17.984 0.406 1 94.5 18 TRP B C 1
ATOM 1687 O O . TRP B 1 18 ? -7.922 -18.703 0.767 1 94.5 18 TRP B O 1
ATOM 1697 N N . LEU B 1 19 ? -8.633 -16.734 0.077 1 96.25 19 LEU B N 1
ATOM 1698 C CA . LEU B 1 19 ? -7.312 -16.125 0.048 1 96.25 19 LEU B CA 1
ATOM 1699 C C . LEU B 1 19 ? -6.945 -15.562 1.417 1 96.25 19 LEU B C 1
ATOM 1701 O O . LEU B 1 19 ? -5.77 -15.312 1.695 1 96.25 19 LEU B O 1
ATOM 1705 N N . ILE B 1 20 ? -7.941 -15.305 2.205 1 95.62 20 ILE B N 1
ATOM 1706 C CA . ILE B 1 20 ? -7.727 -14.539 3.432 1 95.62 20 ILE B CA 1
ATOM 1707 C C . ILE B 1 20 ? -6.855 -15.344 4.395 1 95.62 20 ILE B C 1
ATOM 1709 O O . ILE B 1 20 ? -7.277 -16.391 4.898 1 95.62 20 ILE B O 1
ATOM 1713 N N . ASP B 1 21 ? -5.664 -14.891 4.648 1 94.62 21 ASP B N 1
ATOM 1714 C CA . ASP B 1 21 ? -4.684 -15.484 5.555 1 94.62 21 ASP B CA 1
ATOM 1715 C C . ASP B 1 21 ? -3.279 -14.961 5.27 1 94.62 21 ASP B C 1
ATOM 1717 O O . ASP B 1 21 ? -3.098 -14.109 4.395 1 94.62 21 ASP B O 1
ATOM 1721 N N . SER B 1 22 ? -2.334 -15.383 6.082 1 96.62 22 SER B N 1
ATOM 1722 C CA . SER B 1 22 ? -0.913 -15.266 5.766 1 96.62 22 SER B CA 1
ATOM 1723 C C . SER B 1 22 ? -0.401 -16.516 5.062 1 96.62 22 SER B C 1
ATOM 1725 O O . SER B 1 22 ? -0.676 -17.641 5.5 1 96.62 22 SER B O 1
ATOM 1727 N N . TRP B 1 23 ? 0.295 -16.312 3.969 1 97.5 23 TRP B N 1
ATOM 1728 C CA . TRP B 1 23 ? 0.808 -17.391 3.141 1 97.5 23 TRP B CA 1
ATOM 1729 C C . TRP B 1 23 ? 2.33 -17.344 3.062 1 97.5 23 TRP B C 1
ATOM 1731 O O . TRP B 1 23 ? 2.918 -16.266 2.928 1 97.5 23 TRP B O 1
ATOM 1741 N N . VAL B 1 24 ? 2.938 -18.516 3.16 1 98.5 24 VAL B N 1
ATOM 1742 C CA . VAL B 1 24 ? 4.391 -18.594 3.035 1 98.5 24 VAL B CA 1
ATOM 1743 C C . VAL B 1 24 ? 4.766 -19.703 2.059 1 98.5 24 VAL B C 1
ATOM 1745 O O . VAL B 1 24 ? 4.047 -20.703 1.938 1 98.5 24 VAL B O 1
ATOM 1748 N N . GLY B 1 25 ? 5.848 -19.547 1.367 1 98.56 25 GLY B N 1
ATOM 1749 C CA . GLY B 1 25 ? 6.395 -20.531 0.441 1 98.56 25 GLY B CA 1
ATOM 1750 C C . GLY B 1 25 ? 7.531 -19.984 -0.403 1 98.56 25 GLY B C 1
ATOM 1751 O O . GLY B 1 25 ? 8.383 -19.25 0.097 1 98.56 25 GLY B O 1
ATOM 1752 N N . GLY B 1 26 ? 7.512 -20.422 -1.638 1 98.56 26 GLY B N 1
ATOM 1753 C CA . GLY B 1 26 ? 8.562 -20.016 -2.557 1 98.56 26 GLY B CA 1
ATOM 1754 C C . GLY B 1 26 ? 8.453 -20.672 -3.92 1 98.56 26 GLY B C 1
ATOM 1755 O O . GLY B 1 26 ? 7.426 -21.266 -4.238 1 98.56 26 GLY B O 1
ATOM 1756 N N . GLY B 1 27 ? 9.477 -20.406 -4.664 1 98.56 27 GLY B N 1
ATOM 1757 C CA . GLY B 1 27 ? 9.516 -20.922 -6.027 1 98.56 27 GLY B CA 1
ATOM 1758 C C . GLY B 1 27 ? 10.781 -20.547 -6.77 1 98.56 27 GLY B C 1
ATOM 1759 O O . GLY B 1 27 ? 11.859 -20.469 -6.176 1 98.56 27 GLY B O 1
ATOM 1760 N N . ILE B 1 28 ? 10.586 -20.547 -8.086 1 98.31 28 ILE B N 1
ATOM 1761 C CA . ILE B 1 28 ? 11.703 -20.219 -8.969 1 98.31 28 ILE B CA 1
ATOM 1762 C C . ILE B 1 28 ? 11.398 -18.953 -9.75 1 98.31 28 ILE B C 1
ATOM 1764 O O . ILE B 1 28 ? 10.281 -18.766 -10.234 1 98.31 28 ILE B O 1
ATOM 1768 N N . LEU B 1 29 ? 12.359 -18.109 -9.773 1 97 29 LEU B N 1
ATOM 1769 C CA . LEU B 1 29 ? 12.352 -16.875 -10.539 1 97 29 LEU B CA 1
ATOM 1770 C C . LEU B 1 29 ? 13.352 -16.938 -11.688 1 97 29 LEU B C 1
ATOM 1772 O O . LEU B 1 29 ? 14.484 -17.391 -11.5 1 97 29 LEU B O 1
ATOM 1776 N N . GLU B 1 30 ? 12.914 -16.562 -12.891 1 94.62 30 GLU B N 1
ATOM 1777 C CA . GLU B 1 30 ? 13.82 -16.516 -14.039 1 94.62 30 GLU B CA 1
ATOM 1778 C C . GLU B 1 30 ? 13.43 -15.398 -15.008 1 94.62 30 GLU B C 1
ATOM 1780 O O . GLU B 1 30 ? 12.25 -15.117 -15.188 1 94.62 30 GLU B O 1
ATOM 1785 N N . TYR B 1 31 ? 14.375 -14.766 -15.477 1 90.81 31 TYR B N 1
ATOM 1786 C CA . TYR B 1 31 ? 14.164 -13.742 -16.484 1 90.81 31 TYR B CA 1
ATOM 1787 C C . TYR B 1 31 ? 15.281 -13.75 -17.516 1 90.81 31 TYR B C 1
ATOM 1789 O O . TYR B 1 31 ? 16.219 -14.531 -17.422 1 90.81 31 TYR B O 1
ATOM 1797 N N . GLU B 1 32 ? 15.227 -12.852 -18.531 1 83.12 32 GLU B N 1
ATOM 1798 C CA . GLU B 1 32 ? 16.203 -12.859 -19.625 1 83.12 32 GLU B CA 1
ATOM 1799 C C . GLU B 1 32 ? 17.609 -12.641 -19.094 1 83.12 32 GLU B C 1
ATOM 1801 O O . GLU B 1 32 ? 17.844 -11.773 -18.25 1 83.12 32 GLU B O 1
ATOM 1806 N N . ASN B 1 33 ? 18.484 -13.422 -19.484 1 77.06 33 ASN B N 1
ATOM 1807 C CA . ASN B 1 33 ? 19.938 -13.312 -19.359 1 77.06 33 ASN B CA 1
ATOM 1808 C C . ASN B 1 33 ? 20.375 -13.469 -17.906 1 77.06 33 ASN B C 1
ATOM 1810 O O . ASN B 1 33 ? 21.422 -12.945 -17.5 1 77.06 33 ASN B O 1
ATOM 1814 N N . VAL B 1 34 ? 19.469 -13.82 -16.984 1 79.06 34 VAL B N 1
ATOM 1815 C CA . VAL B 1 34 ? 19.922 -14.102 -15.625 1 79.06 34 VAL B CA 1
ATOM 1816 C C . VAL B 1 34 ? 19.625 -15.562 -15.281 1 79.06 34 VAL B C 1
ATOM 1818 O O . VAL B 1 34 ? 18.703 -16.156 -15.828 1 79.06 34 VAL B O 1
ATOM 1821 N N . GLU B 1 35 ? 20.484 -16.156 -14.469 1 90.38 35 GLU B N 1
ATOM 1822 C CA . GLU B 1 35 ? 20.266 -17.516 -13.984 1 90.38 35 GLU B CA 1
ATOM 1823 C C . GLU B 1 35 ? 19.031 -17.609 -13.102 1 90.38 35 GLU B C 1
ATOM 1825 O O . GLU B 1 35 ? 18.75 -16.688 -12.328 1 90.38 35 GLU B O 1
ATOM 1830 N N . PRO B 1 36 ? 18.359 -18.734 -13.258 1 96.25 36 PRO B N 1
ATOM 1831 C CA . PRO 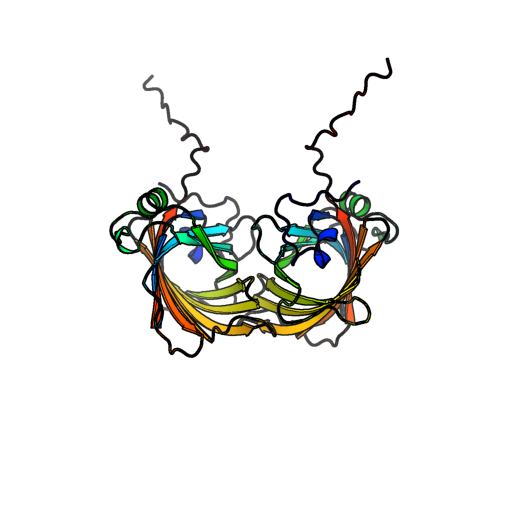B 1 36 ? 17.219 -18.922 -12.352 1 96.25 36 PRO B CA 1
ATOM 1832 C C . PRO B 1 36 ? 17.625 -18.859 -10.883 1 96.25 36 PRO B C 1
ATOM 1834 O O . PRO B 1 36 ? 18.734 -19.266 -10.523 1 96.25 36 PRO B O 1
ATOM 1837 N N . ALA B 1 37 ? 16.75 -18.375 -10.117 1 97.56 37 ALA B N 1
ATOM 1838 C CA . ALA B 1 37 ? 17 -18.25 -8.688 1 97.56 37 ALA B CA 1
ATOM 1839 C C . ALA B 1 37 ? 15.828 -18.781 -7.875 1 97.56 37 ALA B C 1
ATOM 1841 O O . ALA B 1 37 ? 14.672 -18.656 -8.289 1 97.56 37 ALA B O 1
ATOM 1842 N N . ALA B 1 38 ? 16.141 -19.391 -6.762 1 98.56 38 ALA B N 1
ATOM 1843 C CA . ALA B 1 38 ? 15.102 -19.688 -5.777 1 98.56 38 ALA B CA 1
ATOM 1844 C C . ALA B 1 38 ? 14.688 -18.438 -5.016 1 98.56 38 ALA B C 1
ATOM 1846 O O . ALA B 1 38 ? 15.508 -17.531 -4.801 1 98.56 38 ALA B O 1
ATOM 1847 N N . TYR B 1 39 ? 13.469 -18.422 -4.641 1 98.69 39 TYR B N 1
ATOM 1848 C CA . TYR B 1 39 ? 13.016 -17.281 -3.855 1 98.69 39 TYR B CA 1
ATOM 1849 C C . TYR B 1 39 ? 12.047 -17.719 -2.764 1 98.69 39 TYR B C 1
ATOM 1851 O O . TYR B 1 39 ? 11.445 -18.781 -2.854 1 98.69 39 TYR B O 1
ATOM 1859 N N . ILE B 1 40 ? 11.953 -16.906 -1.719 1 98.81 40 ILE B N 1
ATOM 1860 C CA . ILE B 1 40 ? 11 -17.016 -0.619 1 98.81 40 ILE B CA 1
ATOM 1861 C C . ILE B 1 40 ? 9.906 -15.953 -0.784 1 98.81 40 ILE B C 1
ATOM 1863 O O . ILE B 1 40 ? 10.195 -14.805 -1.14 1 98.81 40 ILE B O 1
ATOM 1867 N N . HIS B 1 41 ? 8.703 -16.406 -0.505 1 98.81 41 HIS B N 1
ATOM 1868 C CA . HIS B 1 41 ? 7.586 -15.484 -0.677 1 98.81 41 HIS B CA 1
ATOM 1869 C C . HIS B 1 41 ? 6.664 -15.508 0.538 1 98.81 41 HIS B C 1
ATOM 1871 O O . HIS B 1 41 ? 6.238 -16.578 0.984 1 98.81 41 HIS B O 1
ATOM 1877 N N . GLU B 1 42 ? 6.383 -14.367 1.106 1 98.62 42 GLU B N 1
ATOM 1878 C CA . GLU B 1 42 ? 5.363 -14.133 2.127 1 98.62 42 GLU B CA 1
ATOM 1879 C C . GLU B 1 42 ? 4.289 -13.172 1.626 1 98.62 42 GLU B C 1
ATOM 1881 O O . GLU B 1 42 ? 4.598 -12.078 1.159 1 98.62 42 GLU B O 1
ATOM 1886 N N . VAL B 1 43 ? 3.051 -13.594 1.648 1 98.5 43 VAL B N 1
ATOM 1887 C CA . VAL B 1 43 ? 1.942 -12.75 1.226 1 98.5 43 VAL B CA 1
ATOM 1888 C C . VAL B 1 43 ? 0.819 -12.812 2.26 1 98.5 43 VAL B C 1
ATOM 1890 O O . VAL B 1 43 ? 0.551 -13.867 2.83 1 98.5 43 VAL B O 1
ATOM 1893 N N . ARG B 1 44 ? 0.161 -11.727 2.488 1 97.81 44 ARG B N 1
ATOM 1894 C CA . ARG B 1 44 ? -0.981 -11.656 3.393 1 97.81 44 ARG B CA 1
ATOM 1895 C C . ARG B 1 44 ? -2.166 -10.961 2.725 1 97.81 44 ARG B C 1
ATOM 1897 O O . ARG B 1 44 ? -2.008 -9.906 2.115 1 97.81 44 ARG B O 1
ATOM 1904 N N . PHE B 1 45 ? -3.266 -11.562 2.828 1 97.19 45 PHE B N 1
ATOM 1905 C CA . PHE B 1 45 ? -4.555 -10.969 2.502 1 97.19 45 PHE B CA 1
ATOM 1906 C C . PHE B 1 45 ? -5.375 -10.727 3.764 1 97.19 45 PHE B C 1
ATOM 1908 O O . PHE B 1 45 ? -5.723 -11.672 4.477 1 97.19 45 PHE B O 1
ATOM 1915 N N . ASP B 1 46 ? -5.73 -9.477 3.992 1 96 46 ASP B N 1
ATOM 1916 C CA . ASP B 1 46 ? -6.285 -9.086 5.285 1 96 46 ASP B CA 1
ATOM 1917 C C . ASP B 1 46 ? -7.637 -8.398 5.121 1 96 46 ASP B C 1
ATOM 1919 O O . ASP B 1 46 ? -7.742 -7.371 4.453 1 96 46 ASP B O 1
ATOM 1923 N N . ALA B 1 47 ? -8.688 -8.875 5.766 1 95.5 47 ALA B N 1
ATOM 1924 C CA . ALA B 1 47 ? -10.039 -8.32 5.703 1 95.5 47 ALA B CA 1
ATOM 1925 C C . ALA B 1 47 ? -10.398 -7.609 7.008 1 95.5 47 ALA B C 1
ATOM 1927 O O . ALA B 1 47 ? -11.578 -7.355 7.277 1 95.5 47 ALA B O 1
ATOM 1928 N N . SER B 1 48 ? -9.453 -7.27 7.805 1 90.06 48 SER B N 1
ATOM 1929 C CA . SER B 1 48 ? -9.703 -6.898 9.188 1 90.06 48 SER B CA 1
ATOM 1930 C C . SER B 1 48 ? -10.328 -5.508 9.281 1 90.06 48 SER B C 1
ATOM 1932 O O . SER B 1 48 ? -10.852 -5.125 10.328 1 90.06 48 SER B O 1
ATOM 1934 N N . ASP B 1 49 ? -10.305 -4.742 8.203 1 90.38 49 ASP B N 1
ATOM 1935 C CA . ASP B 1 49 ? -10.891 -3.404 8.242 1 90.38 49 ASP B CA 1
ATOM 1936 C C . ASP B 1 49 ? -12.398 -3.461 8.023 1 90.38 49 ASP B C 1
ATOM 1938 O O . ASP B 1 49 ? -13.094 -2.451 8.172 1 90.38 49 ASP B O 1
ATOM 1942 N N . GLY B 1 50 ? -12.922 -4.582 7.562 1 91.19 50 GLY B N 1
ATOM 1943 C CA . GLY B 1 50 ? -14.359 -4.785 7.422 1 91.19 50 GLY B CA 1
ATOM 1944 C C . GLY B 1 50 ? -14.93 -4.164 6.164 1 91.19 50 GLY B C 1
ATOM 1945 O O . GLY B 1 50 ? -16.141 -4.078 6 1 91.19 50 GLY B O 1
ATOM 1946 N N . GLY B 1 51 ? -14.172 -3.629 5.309 1 95.19 51 GLY B N 1
ATOM 1947 C CA . GLY B 1 51 ? -14.625 -3.064 4.051 1 95.19 51 GLY B CA 1
ATOM 1948 C C . GLY B 1 51 ? -14.695 -4.082 2.928 1 95.19 51 GLY B C 1
ATOM 1949 O O . GLY B 1 51 ? -14.266 -5.227 3.094 1 95.19 51 GLY B O 1
ATOM 1950 N N . PRO B 1 52 ? -15.336 -3.688 1.817 1 97.06 52 PRO B N 1
ATOM 1951 C CA . PRO B 1 52 ? -15.477 -4.578 0.663 1 97.06 52 PRO B CA 1
ATOM 1952 C C . PRO B 1 52 ? -14.195 -4.688 -0.158 1 97.06 52 PRO B C 1
ATOM 1954 O O . PRO B 1 52 ? -14.211 -4.434 -1.366 1 97.06 52 PRO B O 1
ATOM 1957 N N . TYR B 1 53 ? -13.117 -4.996 0.512 1 98.19 53 TYR B N 1
ATOM 1958 C CA . TYR B 1 53 ? -11.781 -5.168 -0.049 1 98.19 53 TYR B CA 1
ATOM 1959 C C . TYR B 1 53 ? -10.891 -5.969 0.893 1 98.19 53 TYR B C 1
ATOM 1961 O O . TYR B 1 53 ? -11.219 -6.137 2.07 1 98.19 53 TYR B O 1
ATOM 1969 N N . LEU B 1 54 ? -9.836 -6.504 0.336 1 98.06 54 LEU B N 1
ATOM 1970 C CA . LEU B 1 54 ? -8.75 -7.035 1.144 1 98.06 54 LEU B CA 1
ATOM 1971 C C . LEU B 1 54 ? -7.492 -6.18 0.992 1 98.06 54 LEU B C 1
ATOM 1973 O O . LEU B 1 54 ? -7.18 -5.719 -0.108 1 98.06 54 LEU B O 1
ATOM 1977 N N . LYS B 1 55 ? -6.793 -5.98 2.104 1 98.44 55 LYS B N 1
ATOM 1978 C CA . LYS B 1 55 ? -5.438 -5.449 2.02 1 98.44 55 LYS B CA 1
ATOM 1979 C C . LYS B 1 55 ? -4.441 -6.543 1.641 1 98.44 55 LYS B C 1
ATOM 1981 O O . LYS B 1 55 ? -4.523 -7.664 2.145 1 98.44 55 LYS B O 1
ATOM 1986 N N . VAL B 1 56 ? -3.496 -6.172 0.806 1 98.69 56 VAL B N 1
ATOM 1987 C CA . VAL B 1 56 ? -2.49 -7.121 0.336 1 98.69 56 VAL B CA 1
ATOM 1988 C C . VAL B 1 56 ? -1.098 -6.637 0.735 1 98.69 56 VAL B C 1
ATOM 1990 O O . VAL B 1 56 ? -0.755 -5.473 0.525 1 98.69 56 VAL B O 1
ATOM 1993 N N . THR B 1 57 ? -0.342 -7.477 1.322 1 98.69 57 THR B N 1
ATOM 1994 C CA . THR B 1 57 ? 1.094 -7.293 1.503 1 98.69 57 THR B CA 1
ATOM 1995 C C . THR B 1 57 ? 1.867 -8.484 0.957 1 98.69 57 THR B C 1
ATOM 1997 O O . THR B 1 57 ? 1.519 -9.641 1.232 1 98.69 57 THR B O 1
ATOM 2000 N N . SER B 1 58 ? 2.838 -8.234 0.166 1 98.69 58 SER B N 1
ATOM 2001 C CA . SER B 1 58 ? 3.639 -9.281 -0.464 1 98.69 58 SER B CA 1
ATOM 2002 C C . SER B 1 58 ? 5.125 -8.938 -0.417 1 98.69 58 SER B C 1
ATOM 2004 O O . SER B 1 58 ? 5.52 -7.816 -0.744 1 98.69 58 SER B O 1
ATOM 2006 N N . LYS B 1 59 ? 5.945 -9.898 0.011 1 98.69 59 LYS B N 1
ATOM 2007 C CA . LYS B 1 59 ? 7.398 -9.766 -0.008 1 98.69 59 LYS B CA 1
ATOM 2008 C C . LYS B 1 59 ? 8.047 -11.016 -0.602 1 98.69 59 LYS B C 1
ATOM 2010 O O . LYS B 1 59 ? 7.688 -12.141 -0.251 1 98.69 59 LYS B O 1
ATOM 2015 N N . VAL B 1 60 ? 8.977 -10.789 -1.45 1 98.62 60 VAL B N 1
ATOM 2016 C CA . VAL B 1 60 ? 9.773 -11.852 -2.062 1 98.62 60 VAL B CA 1
ATOM 2017 C C . VAL B 1 60 ? 11.258 -11.602 -1.782 1 98.62 60 VAL B C 1
ATOM 2019 O O . VAL B 1 60 ? 11.773 -10.516 -2.035 1 98.62 60 VAL B O 1
ATOM 2022 N N . TRP B 1 61 ? 11.914 -12.555 -1.245 1 98.56 61 TRP B N 1
ATOM 2023 C CA . TRP B 1 61 ? 13.359 -12.547 -1.095 1 98.56 61 TRP B CA 1
ATOM 2024 C C . TRP B 1 61 ? 14.016 -13.555 -2.033 1 98.56 61 TRP B C 1
ATOM 2026 O O . TRP B 1 61 ? 13.516 -14.672 -2.197 1 98.56 61 TRP B O 1
ATOM 2036 N N . LEU B 1 62 ? 15.078 -13.148 -2.645 1 98.12 62 LEU B N 1
ATOM 2037 C CA . LEU B 1 62 ? 15.938 -14.18 -3.205 1 98.12 62 LEU B CA 1
ATOM 2038 C C . LEU B 1 62 ? 16.484 -15.086 -2.105 1 98.12 62 LEU B C 1
ATOM 2040 O O . LEU B 1 62 ? 16.766 -14.617 -0.999 1 98.12 62 LEU B O 1
ATOM 2044 N N . ALA B 1 63 ? 16.641 -16.297 -2.467 1 98.69 63 ALA B N 1
ATOM 2045 C CA . ALA B 1 63 ? 17.125 -17.266 -1.489 1 98.69 63 ALA B CA 1
ATOM 2046 C C . ALA B 1 63 ? 18.641 -17.469 -1.639 1 98.69 63 ALA B C 1
ATOM 2048 O O . ALA B 1 63 ? 19.203 -17.172 -2.689 1 98.69 63 ALA B O 1
ATOM 2049 N N . ASN B 1 64 ? 19.25 -17.906 -0.54 1 98.5 64 ASN B N 1
ATOM 2050 C CA . ASN B 1 64 ? 20.656 -18.297 -0.593 1 98.5 64 ASN B CA 1
ATOM 2051 C C . ASN B 1 64 ? 20.844 -19.594 -1.371 1 98.5 64 ASN B C 1
ATOM 2053 O O . ASN B 1 64 ? 21.891 -19.797 -1.991 1 98.5 64 ASN B O 1
ATOM 2057 N N . GLU B 1 65 ? 19.906 -20.516 -1.301 1 98.38 65 GLU B N 1
ATOM 2058 C CA . GLU B 1 65 ? 19.969 -21.828 -1.946 1 98.38 65 GLU B CA 1
ATOM 2059 C C . GLU B 1 65 ? 19.75 -21.703 -3.451 1 98.38 65 GLU B C 1
ATOM 2061 O O . GLU B 1 65 ? 19.031 -20.812 -3.91 1 98.38 65 GLU B O 1
ATOM 2066 N N . PRO B 1 66 ? 20.297 -22.562 -4.277 1 97.31 66 PRO B N 1
ATOM 2067 C CA . PRO B 1 66 ? 20.094 -22.516 -5.727 1 97.31 66 PRO B CA 1
ATOM 2068 C C . PRO B 1 66 ? 18.688 -22.922 -6.137 1 97.31 66 PRO B C 1
ATOM 2070 O O . PRO B 1 66 ? 17.984 -23.609 -5.379 1 97.31 66 PRO B O 1
ATOM 2073 N N . ALA B 1 67 ? 18.297 -22.594 -7.32 1 97.31 67 ALA B N 1
ATOM 2074 C CA . ALA B 1 67 ? 16.953 -22.875 -7.855 1 97.31 67 ALA B CA 1
ATOM 2075 C C . ALA B 1 67 ? 16.672 -24.375 -7.855 1 97.31 67 ALA B C 1
ATOM 2077 O O . ALA B 1 67 ? 15.523 -24.781 -7.684 1 97.31 67 ALA B O 1
ATOM 2078 N N . GLY B 1 68 ? 17.688 -25.156 -7.984 1 96.38 68 GLY B N 1
ATOM 2079 C CA . GLY B 1 68 ? 17.531 -26.594 -8.109 1 96.38 68 GLY B CA 1
ATOM 2080 C C . GLY B 1 68 ? 16.969 -27.25 -6.867 1 96.38 68 GLY B C 1
ATOM 2081 O O . GLY B 1 68 ? 16.5 -28.391 -6.914 1 96.38 68 GLY B O 1
ATOM 2082 N N . ILE B 1 69 ? 17 -26.594 -5.754 1 95.94 69 ILE B N 1
ATOM 2083 C CA . ILE B 1 69 ? 16.516 -27.156 -4.492 1 95.94 69 ILE B CA 1
ATOM 2084 C C . ILE B 1 69 ? 14.992 -27.109 -4.445 1 95.94 69 ILE B C 1
ATOM 2086 O O . ILE B 1 69 ? 14.367 -27.828 -3.662 1 95.94 69 ILE B O 1
ATOM 2090 N N . VAL B 1 70 ? 14.422 -26.281 -5.25 1 97.88 70 VAL B N 1
ATOM 2091 C CA . VAL B 1 70 ? 12.977 -26.094 -5.223 1 97.88 70 VAL B CA 1
ATOM 2092 C C . VAL B 1 70 ? 12.289 -27.25 -5.949 1 97.88 70 VAL B C 1
ATOM 2094 O O . VAL B 1 70 ? 12.578 -27.516 -7.121 1 97.88 70 VAL B O 1
ATOM 2097 N N . ASP B 1 71 ? 11.469 -27.938 -5.203 1 97.38 71 ASP B N 1
ATOM 2098 C CA . ASP B 1 71 ? 10.602 -28.984 -5.727 1 97.38 71 ASP B CA 1
ATOM 2099 C C . ASP B 1 71 ? 9.148 -28.516 -5.781 1 97.38 71 ASP B C 1
ATOM 2101 O O . ASP B 1 71 ? 8.523 -28.297 -4.742 1 97.38 71 ASP B O 1
ATOM 2105 N N . LYS B 1 72 ? 8.617 -28.438 -6.965 1 92.31 72 LYS B N 1
ATOM 2106 C CA . LYS B 1 72 ? 7.289 -27.891 -7.176 1 92.31 72 LYS B CA 1
ATOM 2107 C C . LYS B 1 72 ? 6.215 -28.766 -6.547 1 92.31 72 LYS B C 1
ATOM 2109 O O . LYS B 1 72 ? 5.074 -28.344 -6.375 1 92.31 72 LYS B O 1
ATOM 2114 N N . GLU B 1 73 ? 6.504 -29.969 -6.215 1 94.75 73 GLU B N 1
ATOM 2115 C CA . GLU B 1 73 ? 5.543 -30.906 -5.648 1 94.75 73 GLU B CA 1
ATOM 2116 C C . GLU B 1 73 ? 5.445 -30.75 -4.137 1 94.75 73 GLU B C 1
ATOM 2118 O O . GLU B 1 73 ? 4.523 -31.281 -3.51 1 94.75 73 GLU B O 1
ATOM 2123 N N . LEU B 1 74 ? 6.418 -30.094 -3.578 1 96.5 74 LEU B N 1
ATOM 2124 C CA . LEU B 1 74 ? 6.402 -29.922 -2.131 1 96.5 74 LEU B CA 1
ATOM 2125 C C . LEU B 1 74 ? 5.48 -28.766 -1.74 1 96.5 74 LEU B C 1
ATOM 2127 O O . LEU B 1 74 ? 5.27 -27.844 -2.523 1 96.5 74 LEU B O 1
ATOM 2131 N N . SER B 1 75 ? 4.938 -28.844 -0.511 1 97.12 75 SER B N 1
ATOM 2132 C CA . SER B 1 75 ? 4.082 -27.781 -0.003 1 97.12 75 SER B CA 1
ATOM 2133 C C . SER B 1 75 ? 4.852 -26.469 0.122 1 97.12 75 SER B C 1
ATOM 2135 O O . SER B 1 75 ? 6.078 -26.469 0.221 1 97.12 75 SER B O 1
ATOM 2137 N N . GLY B 1 76 ? 4.117 -25.406 0.097 1 97.88 76 GLY B N 1
ATOM 2138 C CA . GLY B 1 76 ? 4.73 -24.094 0.329 1 97.88 76 GLY B CA 1
ATOM 2139 C C . GLY B 1 76 ? 5.52 -24.031 1.623 1 97.88 76 GLY B C 1
ATOM 2140 O O . GLY B 1 76 ? 6.625 -23.484 1.655 1 97.88 76 GLY B O 1
ATOM 2141 N N . GLN B 1 77 ? 4.93 -24.641 2.662 1 96.94 77 GLN B N 1
ATOM 2142 C CA . GLN B 1 77 ? 5.582 -24.641 3.967 1 96.94 77 GLN B CA 1
ATOM 2143 C C . GLN B 1 77 ? 6.922 -25.375 3.91 1 96.94 77 GLN B C 1
ATOM 2145 O O . GLN B 1 77 ? 7.914 -24.906 4.48 1 96.94 77 GLN B O 1
ATOM 2150 N N . THR B 1 78 ? 6.93 -26.516 3.275 1 97.5 78 THR B N 1
ATOM 2151 C CA . THR B 1 78 ? 8.156 -27.297 3.166 1 97.5 78 THR B CA 1
ATOM 2152 C C . THR B 1 78 ? 9.234 -26.5 2.43 1 97.5 78 THR B C 1
ATOM 2154 O O . THR B 1 78 ? 10.383 -26.438 2.881 1 97.5 78 THR B O 1
ATOM 2157 N N . THR B 1 79 ? 8.844 -25.922 1.278 1 98.19 79 THR B N 1
ATOM 2158 C CA . THR B 1 79 ? 9.773 -25.109 0.517 1 98.19 79 THR B CA 1
ATOM 2159 C C . THR B 1 79 ? 10.281 -23.938 1.359 1 98.19 79 THR B C 1
ATOM 2161 O O . THR B 1 79 ? 11.477 -23.641 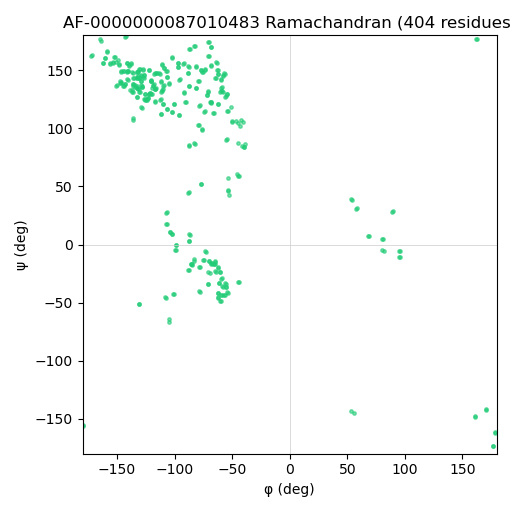1.371 1 98.19 79 THR B O 1
ATOM 2164 N N . TYR B 1 80 ? 9.445 -23.281 2.078 1 97.94 80 TYR B N 1
ATOM 2165 C CA . TYR B 1 80 ? 9.773 -22.141 2.941 1 97.94 80 TYR B CA 1
ATOM 2166 C C . TYR B 1 80 ? 10.836 -22.531 3.965 1 97.94 80 TYR B C 1
ATOM 2168 O O . TYR B 1 80 ? 11.781 -21.781 4.211 1 97.94 80 TYR B O 1
ATOM 2176 N N . ASN B 1 81 ? 10.641 -23.703 4.52 1 97.44 81 ASN B N 1
ATOM 2177 C CA . ASN B 1 81 ? 11.531 -24.172 5.57 1 97.44 81 ASN B CA 1
ATOM 2178 C C . ASN B 1 81 ? 12.906 -24.531 5.016 1 97.44 81 ASN B C 1
ATOM 2180 O O . ASN B 1 81 ? 13.898 -24.547 5.754 1 97.44 81 ASN B O 1
ATOM 2184 N N . GLN B 1 82 ? 12.984 -24.844 3.744 1 97.94 82 GLN B N 1
ATOM 2185 C CA . GLN B 1 82 ? 14.227 -25.281 3.119 1 97.94 82 GLN B CA 1
ATOM 2186 C C . GLN B 1 82 ? 15.078 -24.109 2.67 1 97.94 82 GLN B C 1
ATOM 2188 O O . GLN B 1 82 ? 16.266 -24.266 2.359 1 97.94 82 GLN B O 1
ATOM 2193 N N . LEU B 1 83 ? 14.469 -22.953 2.59 1 98.5 83 LEU B N 1
ATOM 2194 C CA . LEU B 1 83 ? 15.141 -21.781 2.018 1 98.5 83 LEU B CA 1
ATOM 2195 C C . LEU B 1 83 ? 15.438 -20.75 3.092 1 98.5 83 LEU B C 1
ATOM 2197 O O . LEU B 1 83 ? 14.766 -20.719 4.129 1 98.5 83 LEU B O 1
ATOM 2201 N N . SER B 1 84 ? 16.422 -19.953 2.834 1 98.69 84 SER B N 1
ATOM 2202 C CA . SER B 1 84 ? 16.75 -18.844 3.713 1 98.69 84 SER B CA 1
ATOM 2203 C C . SER B 1 84 ? 16.828 -17.531 2.936 1 98.69 84 SER B C 1
ATOM 2205 O O . SER B 1 84 ? 17.281 -17.5 1.789 1 98.69 84 SER B O 1
ATOM 2207 N N . LYS B 1 85 ? 16.391 -16.5 3.578 1 98.12 85 LYS B N 1
ATOM 2208 C CA . LYS B 1 85 ? 16.281 -15.195 2.943 1 98.12 85 LYS B CA 1
ATOM 2209 C C . LYS B 1 85 ? 17.656 -14.57 2.703 1 98.12 85 LYS B C 1
ATOM 2211 O O . LYS B 1 85 ? 18.453 -14.461 3.631 1 98.12 85 LYS B O 1
ATOM 2216 N N . ARG B 1 86 ? 17.938 -14.133 1.487 1 97.38 86 ARG B N 1
ATOM 2217 C CA . ARG B 1 86 ? 19.188 -13.445 1.168 1 97.38 86 ARG B CA 1
ATOM 2218 C C . ARG B 1 86 ? 18.953 -11.945 1.007 1 97.38 86 ARG B C 1
ATOM 2220 O O . ARG B 1 86 ? 19.406 -11.156 1.837 1 97.38 86 ARG B O 1
ATOM 2227 N N . GLU B 1 87 ? 18.203 -11.523 -0.023 1 95.38 87 GLU B N 1
ATOM 2228 C CA . GLU B 1 87 ? 17.953 -10.117 -0.33 1 95.38 87 GLU B CA 1
ATOM 2229 C C . GLU B 1 87 ? 16.484 -9.891 -0.688 1 95.38 87 GLU B C 1
ATOM 2231 O O . GLU B 1 87 ? 15.875 -10.703 -1.397 1 95.38 87 GLU B O 1
ATOM 2236 N N . LEU B 1 88 ? 15.922 -8.852 -0.073 1 97.12 88 LEU B N 1
ATOM 2237 C CA . LEU B 1 88 ? 14.578 -8.461 -0.49 1 97.12 88 LEU B CA 1
ATOM 2238 C C . LEU B 1 88 ? 14.562 -8.031 -1.952 1 97.12 88 LEU B C 1
ATOM 2240 O O . LEU B 1 88 ? 15.25 -7.078 -2.328 1 97.12 88 LEU B O 1
ATOM 2244 N N . TRP B 1 89 ? 13.766 -8.727 -2.752 1 96.19 89 TRP B N 1
ATOM 2245 C CA . TRP B 1 89 ? 13.789 -8.594 -4.203 1 96.19 89 TRP B CA 1
ATOM 2246 C C . TRP B 1 89 ? 12.555 -7.863 -4.707 1 96.19 89 TRP B C 1
ATOM 2248 O O . TRP B 1 89 ? 12.641 -7.004 -5.59 1 96.19 89 TRP B O 1
ATOM 2258 N N . ILE B 1 90 ? 11.414 -8.195 -4.258 1 97 90 ILE B N 1
ATOM 2259 C CA . ILE B 1 90 ? 10.133 -7.625 -4.66 1 97 90 ILE B CA 1
ATOM 2260 C C . ILE B 1 90 ? 9.273 -7.363 -3.426 1 97 90 ILE B C 1
ATOM 2262 O O . ILE B 1 90 ? 9.227 -8.188 -2.512 1 97 90 ILE B O 1
ATOM 2266 N N . GLN B 1 91 ? 8.641 -6.258 -3.459 1 98.19 91 GLN B N 1
ATOM 2267 C CA . GLN B 1 91 ? 7.664 -5.957 -2.418 1 98.19 91 GLN B CA 1
ATOM 2268 C C . GLN B 1 91 ? 6.484 -5.172 -2.982 1 98.19 91 GLN B C 1
ATOM 2270 O O . GLN B 1 91 ? 6.664 -4.27 -3.803 1 98.19 91 GLN B O 1
ATOM 2275 N N . HIS B 1 92 ? 5.277 -5.539 -2.594 1 98.69 92 HIS B N 1
ATOM 2276 C CA . HIS B 1 92 ? 4.059 -4.832 -2.98 1 98.69 92 HIS B CA 1
ATOM 2277 C C . HIS B 1 92 ? 3.115 -4.668 -1.794 1 98.69 92 HIS B C 1
ATOM 2279 O O . HIS B 1 92 ? 3.107 -5.5 -0.884 1 98.69 92 HIS B O 1
ATOM 2285 N N . THR B 1 93 ? 2.396 -3.635 -1.782 1 98.88 93 THR B N 1
ATOM 2286 C CA . THR B 1 93 ? 1.243 -3.445 -0.91 1 98.88 93 THR B CA 1
ATOM 2287 C C . THR B 1 93 ? 0.089 -2.799 -1.672 1 98.88 93 THR B C 1
ATOM 2289 O O . THR B 1 93 ? 0.3 -2.168 -2.709 1 98.88 93 THR B O 1
ATOM 2292 N N . GLY B 1 94 ? -1.066 -2.988 -1.237 1 98.88 94 GLY B N 1
ATOM 2293 C CA . GLY B 1 94 ? -2.238 -2.414 -1.879 1 98.88 94 GLY B CA 1
ATOM 2294 C C . GLY B 1 94 ? -3.529 -3.117 -1.5 1 98.88 94 GLY B C 1
ATOM 2295 O O . GLY B 1 94 ? -3.709 -3.518 -0.348 1 98.88 94 GLY B O 1
ATOM 2296 N N . PHE B 1 95 ? -4.445 -3.137 -2.432 1 98.94 95 PHE B N 1
ATOM 2297 C CA . PHE B 1 95 ? -5.781 -3.645 -2.156 1 98.94 95 PHE B CA 1
ATOM 2298 C C . PHE B 1 95 ? -6.309 -4.453 -3.336 1 98.94 95 PHE B C 1
ATOM 2300 O O . PHE B 1 95 ? -5.973 -4.172 -4.488 1 98.94 95 PHE B O 1
ATOM 2307 N N . ILE B 1 96 ? -7.109 -5.395 -3.041 1 98.88 96 ILE B N 1
ATOM 2308 C CA . ILE B 1 96 ? -7.832 -6.176 -4.035 1 98.88 96 ILE B CA 1
ATOM 2309 C C . ILE B 1 96 ? -9.312 -6.254 -3.656 1 98.88 96 ILE B C 1
ATOM 2311 O O . ILE B 1 96 ? -9.648 -6.352 -2.475 1 98.88 96 ILE B O 1
ATOM 2315 N N . ARG B 1 97 ? -10.172 -6.223 -4.641 1 98.75 97 ARG B N 1
ATOM 2316 C CA . ARG B 1 97 ? -11.602 -6.297 -4.395 1 98.75 97 ARG B CA 1
ATOM 2317 C C . ARG B 1 97 ? -12.336 -6.887 -5.594 1 98.75 97 ARG B C 1
ATOM 2319 O O . ARG B 1 97 ? -11.797 -6.93 -6.699 1 98.75 97 ARG B O 1
ATOM 2326 N N . VAL B 1 98 ? -13.516 -7.434 -5.285 1 98.31 98 VAL B N 1
ATOM 2327 C CA . VAL B 1 98 ? -14.453 -7.707 -6.367 1 98.31 98 VAL B CA 1
ATOM 2328 C C . VAL B 1 98 ? -15.016 -6.391 -6.91 1 98.31 98 VAL B C 1
ATOM 2330 O O . VAL B 1 98 ? -15.352 -5.488 -6.141 1 98.31 98 VAL B O 1
ATOM 2333 N N . ASN B 1 99 ? -14.984 -6.258 -8.25 1 97.94 99 ASN B N 1
ATOM 2334 C CA . ASN B 1 99 ? -15.539 -5.059 -8.867 1 97.94 99 ASN B CA 1
ATOM 2335 C C . ASN B 1 99 ? -16.969 -4.809 -8.422 1 97.94 99 ASN B C 1
ATOM 2337 O O . ASN B 1 99 ? -17.875 -5.582 -8.75 1 97.94 99 ASN B O 1
ATOM 2341 N N . PRO B 1 100 ? -17.203 -3.715 -7.703 1 96.31 100 PRO B N 1
ATOM 2342 C CA . PRO B 1 100 ? -18.547 -3.479 -7.16 1 96.31 100 PRO B CA 1
ATOM 2343 C C . PRO B 1 100 ? -19.562 -3.141 -8.242 1 96.31 100 PRO B C 1
ATOM 2345 O O . PRO B 1 100 ? -20.766 -3.143 -7.977 1 96.31 100 PRO B O 1
ATOM 2348 N N . GLN B 1 101 ? -19.125 -2.834 -9.367 1 95.81 101 GLN B N 1
ATOM 2349 C CA . GLN B 1 101 ? -20.031 -2.412 -10.438 1 95.81 101 GLN B CA 1
ATOM 2350 C C . GLN B 1 101 ? -20.328 -3.564 -11.391 1 95.81 101 GLN B C 1
ATOM 2352 O O . GLN B 1 101 ? -21.062 -3.398 -12.359 1 95.81 101 GLN B O 1
ATOM 2357 N N . SER B 1 102 ? -19.672 -4.652 -11.164 1 92.69 102 SER B N 1
ATOM 2358 C CA . SER B 1 102 ? -19.875 -5.805 -12.039 1 92.69 102 SER B CA 1
ATOM 2359 C C . SER B 1 102 ? -20.688 -6.895 -11.359 1 92.69 102 SER B C 1
ATOM 2361 O O . SER B 1 102 ? -20.688 -6.992 -10.125 1 92.69 102 SER B O 1
ATOM 2363 N N . SER B 1 103 ? -21.406 -7.582 -12.164 1 91.88 103 SER B N 1
ATOM 2364 C CA . SER B 1 103 ? -22.188 -8.703 -11.664 1 91.88 103 SER B CA 1
ATOM 2365 C C . SER B 1 103 ? -21.516 -10.031 -11.977 1 91.88 103 SER B C 1
ATOM 2367 O O . SER B 1 103 ? -20.641 -10.102 -12.844 1 91.88 103 SER B O 1
ATOM 2369 N N . LYS B 1 104 ? -21.969 -10.984 -11.203 1 94.06 104 LYS B N 1
ATOM 2370 C CA . LYS B 1 104 ? -21.516 -12.344 -11.484 1 94.06 104 LYS B CA 1
ATOM 2371 C C . LYS B 1 104 ? -21.891 -12.766 -12.898 1 94.06 104 LYS B C 1
ATOM 2373 O O . LYS B 1 104 ? -23.016 -12.539 -13.344 1 94.06 104 LYS B O 1
ATOM 2378 N N . ARG B 1 105 ? -20.953 -13.375 -13.555 1 95.88 105 ARG B N 1
ATOM 2379 C CA . ARG B 1 105 ? -21.156 -13.805 -14.93 1 95.88 105 ARG B CA 1
ATOM 2380 C C . ARG B 1 105 ? -21.875 -15.148 -14.984 1 95.88 105 ARG B C 1
ATOM 2382 O O . ARG B 1 105 ? -22.016 -15.828 -13.969 1 95.88 105 ARG B O 1
ATOM 2389 N N . ALA B 1 106 ? -22.25 -15.5 -16.172 1 96.25 106 ALA B N 1
ATOM 2390 C CA . ALA B 1 106 ? -23.031 -16.719 -16.391 1 96.25 106 ALA B CA 1
ATOM 2391 C C . ALA B 1 106 ? -22.25 -17.953 -15.945 1 96.25 106 ALA B C 1
ATOM 2393 O O . ALA B 1 106 ? -22.828 -18.922 -15.438 1 96.25 106 ALA B O 1
ATOM 2394 N N . ASP B 1 107 ? -20.969 -17.891 -16.109 1 96.12 107 ASP B N 1
ATOM 2395 C CA . ASP B 1 107 ? -20.141 -19.047 -15.789 1 96.12 107 ASP B CA 1
ATOM 2396 C C . ASP B 1 107 ? -19.734 -19.031 -14.32 1 96.12 107 ASP B C 1
ATOM 2398 O O . ASP B 1 107 ? -18.953 -19.875 -13.875 1 96.12 107 ASP B O 1
ATOM 2402 N N . GLY B 1 108 ? -20.234 -18.062 -13.602 1 95.62 108 GLY B N 1
ATOM 2403 C CA . GLY B 1 108 ? -19.969 -17.984 -12.18 1 95.62 108 GLY B CA 1
ATOM 2404 C C . GLY B 1 108 ? -18.797 -17.078 -11.836 1 95.62 108 GLY B C 1
ATOM 2405 O O . GLY B 1 108 ? -18.547 -16.797 -10.664 1 95.62 108 GLY B O 1
ATOM 2406 N N . SER B 1 109 ? -18.109 -16.578 -12.805 1 97.88 109 SER B N 1
ATOM 2407 C CA . SER B 1 109 ? -16.953 -15.734 -12.555 1 97.88 109 SER B CA 1
ATOM 2408 C C . SER B 1 109 ? -17.359 -14.32 -12.156 1 97.88 109 SER B C 1
ATOM 2410 O O . SER B 1 109 ? -18.453 -13.875 -12.484 1 97.88 109 SER B O 1
ATOM 2412 N N . MET B 1 110 ? -16.5 -13.742 -11.359 1 98.38 110 MET B N 1
ATOM 2413 C CA . MET B 1 110 ? -16.656 -12.352 -10.953 1 98.38 110 MET B CA 1
ATOM 2414 C C . MET B 1 110 ? -15.422 -11.539 -11.336 1 98.38 110 MET B C 1
ATOM 2416 O O . MET B 1 110 ? -14.312 -12.07 -11.367 1 98.38 110 MET B O 1
ATOM 2420 N N . GLU B 1 111 ? -15.648 -10.234 -11.602 1 98.56 111 GLU B N 1
ATOM 2421 C CA . GLU B 1 111 ? -14.547 -9.352 -11.984 1 98.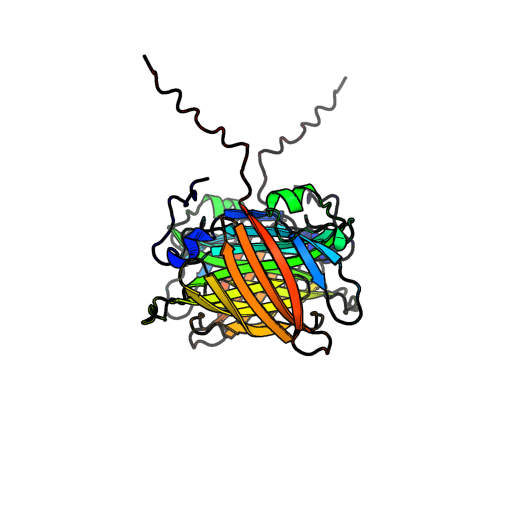56 111 GLU B CA 1
ATOM 2422 C C . GLU B 1 111 ? -13.773 -8.859 -10.766 1 98.56 111 GLU B C 1
ATOM 2424 O O . GLU B 1 111 ? -14.375 -8.438 -9.773 1 98.56 111 GLU B O 1
ATOM 2429 N N . LEU B 1 112 ? -12.492 -8.922 -10.891 1 98.62 112 LEU B N 1
ATOM 2430 C CA . LEU B 1 112 ? -11.594 -8.438 -9.844 1 98.62 112 LEU B CA 1
ATOM 2431 C C . LEU B 1 112 ? -10.891 -7.156 -10.281 1 98.62 112 LEU B C 1
ATOM 2433 O O . LEU B 1 112 ? -10.648 -6.945 -11.469 1 98.62 112 LEU B O 1
ATOM 2437 N N . GLU B 1 113 ? -10.555 -6.352 -9.312 1 98.81 113 GLU B N 1
ATOM 2438 C CA . GLU B 1 113 ? -9.648 -5.215 -9.453 1 98.81 113 GLU B CA 1
ATOM 2439 C C . GLU B 1 113 ? -8.648 -5.152 -8.297 1 98.81 113 GLU B C 1
ATOM 2441 O O . GLU B 1 113 ? -9 -5.457 -7.156 1 98.81 113 GLU B O 1
ATOM 2446 N N . ALA B 1 114 ? -7.441 -4.758 -8.609 1 98.88 114 ALA B N 1
ATOM 2447 C CA . ALA B 1 114 ? -6.445 -4.562 -7.559 1 98.88 114 ALA B CA 1
ATOM 2448 C C . ALA B 1 114 ? -5.547 -3.369 -7.867 1 98.88 114 ALA B C 1
ATOM 2450 O O . ALA B 1 114 ? -5.195 -3.131 -9.023 1 98.88 114 ALA B O 1
ATOM 2451 N N . MET B 1 115 ? -5.258 -2.588 -6.91 1 98.94 115 MET B N 1
ATOM 2452 C CA . MET B 1 115 ? -4.281 -1.501 -6.945 1 98.94 115 MET B CA 1
ATOM 2453 C C . MET B 1 115 ? -3.084 -1.817 -6.055 1 98.94 115 MET B C 1
ATOM 2455 O O . MET B 1 115 ? -3.215 -1.885 -4.832 1 98.94 115 MET B O 1
ATOM 2459 N N . LEU B 1 116 ? -1.928 -2.02 -6.652 1 98.94 116 LEU B N 1
ATOM 2460 C CA . LEU B 1 116 ? -0.734 -2.377 -5.891 1 98.94 116 LEU B CA 1
ATOM 2461 C C . LEU B 1 116 ? 0.368 -1.342 -6.094 1 98.94 116 LEU B C 1
ATOM 2463 O O . LEU B 1 116 ? 0.555 -0.834 -7.199 1 98.94 116 LEU B O 1
ATOM 2467 N N . ALA B 1 117 ? 1.066 -1.038 -5.047 1 98.88 117 ALA B N 1
ATOM 2468 C CA . ALA B 1 117 ? 2.223 -0.147 -5.074 1 98.88 117 ALA B CA 1
ATOM 2469 C C .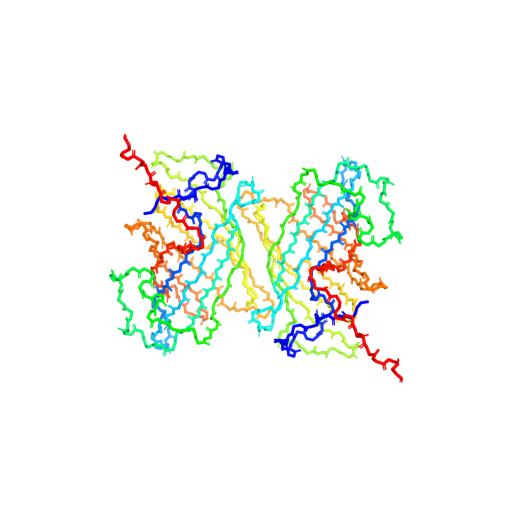 ALA B 1 117 ? 3.5 -0.894 -4.703 1 98.88 117 ALA B C 1
ATOM 2471 O O . ALA B 1 117 ? 3.479 -1.788 -3.854 1 98.88 117 ALA B O 1
ATOM 2472 N N . SER B 1 118 ? 4.609 -0.497 -5.277 1 98.69 118 SER B N 1
ATOM 2473 C CA . SER B 1 118 ? 5.938 -1.047 -5.012 1 98.69 118 SER B CA 1
ATOM 2474 C C . SER B 1 118 ? 6.934 0.054 -4.664 1 98.69 118 SER B C 1
ATOM 2476 O O . SER B 1 118 ? 6.816 1.18 -5.152 1 98.69 118 SER B O 1
ATOM 2478 N N . PRO B 1 119 ? 7.945 -0.29 -3.855 1 98.19 119 PRO B N 1
ATOM 2479 C CA . PRO B 1 119 ? 8.914 0.739 -3.469 1 98.19 119 PRO B CA 1
ATOM 2480 C C . PRO B 1 119 ? 9.867 1.11 -4.602 1 98.19 119 PRO B C 1
ATOM 2482 O O . PRO B 1 119 ? 10.609 2.086 -4.492 1 98.19 119 PRO B O 1
ATOM 2485 N N . VAL B 1 120 ? 9.789 0.417 -5.703 1 97.56 120 VAL B N 1
ATOM 2486 C CA . VAL B 1 120 ? 10.695 0.717 -6.812 1 97.56 120 VAL B CA 1
ATOM 2487 C C . VAL B 1 120 ? 10.086 1.807 -7.691 1 97.56 120 VAL B C 1
ATOM 2489 O O . VAL B 1 120 ? 10.523 2.014 -8.828 1 97.56 120 VAL B O 1
ATOM 2492 N N . GLY B 1 121 ? 9 2.41 -7.254 1 98.38 121 GLY B N 1
ATOM 2493 C CA . GLY B 1 121 ? 8.414 3.541 -7.953 1 98.38 121 GLY B CA 1
ATOM 2494 C C . GLY B 1 121 ? 7.402 3.129 -9.008 1 98.38 121 GLY B C 1
ATOM 2495 O O . GLY B 1 121 ? 7.242 3.807 -10.023 1 98.38 121 GLY B O 1
ATOM 2496 N N . VAL B 1 122 ? 6.77 1.986 -8.781 1 98.62 122 VAL B N 1
ATOM 2497 C CA . VAL B 1 122 ? 5.797 1.481 -9.742 1 98.62 122 VAL B CA 1
ATOM 2498 C C . VAL B 1 122 ? 4.488 1.146 -9.031 1 98.62 122 VAL B C 1
ATOM 2500 O O . VAL B 1 122 ? 4.496 0.566 -7.945 1 98.62 122 VAL B O 1
ATOM 2503 N N . SER B 1 123 ? 3.381 1.507 -9.602 1 98.75 123 SER B N 1
ATOM 2504 C CA . SER B 1 123 ? 2.051 1.062 -9.203 1 98.75 123 SER B CA 1
ATOM 2505 C C . SER B 1 123 ? 1.343 0.339 -10.344 1 98.75 123 SER B C 1
ATOM 2507 O O . SER B 1 123 ? 1.427 0.76 -11.5 1 98.75 123 SER B O 1
ATOM 2509 N N . HIS B 1 124 ? 0.646 -0.686 -9.984 1 98.69 124 HIS B N 1
ATOM 2510 C CA . HIS B 1 124 ? -0.094 -1.494 -10.945 1 98.69 124 HIS B CA 1
ATOM 2511 C C . HIS B 1 124 ? -1.592 -1.449 -10.672 1 98.69 124 HIS B C 1
ATOM 2513 O O . HIS B 1 124 ? -2.02 -1.619 -9.523 1 98.69 124 HIS B O 1
ATOM 2519 N N . ALA B 1 125 ? -2.326 -1.25 -11.719 1 98.88 125 ALA B N 1
ATOM 2520 C CA . ALA B 1 125 ? -3.748 -1.581 -11.703 1 98.88 125 ALA B CA 1
ATOM 2521 C C . ALA B 1 125 ? -4.012 -2.912 -12.398 1 98.88 125 ALA B C 1
ATOM 2523 O O . ALA B 1 125 ? -3.699 -3.076 -13.578 1 98.88 125 ALA B O 1
ATOM 2524 N N . TRP B 1 126 ? -4.586 -3.84 -11.664 1 98.94 126 TRP B N 1
ATOM 2525 C CA . TRP B 1 126 ? -4.871 -5.176 -12.172 1 98.94 126 TRP B CA 1
ATOM 2526 C C . TRP B 1 126 ? -6.363 -5.355 -12.422 1 98.94 126 TRP B C 1
ATOM 2528 O O . TRP B 1 126 ? -7.191 -4.879 -11.648 1 98.94 126 TRP B O 1
ATOM 2538 N N . VAL B 1 127 ? -6.68 -6.051 -13.414 1 98.81 127 VAL B N 1
ATOM 2539 C CA . VAL B 1 127 ? -8.047 -6.5 -13.672 1 98.81 127 VAL B CA 1
ATOM 2540 C C . VAL B 1 127 ? -8.047 -7.988 -14.016 1 98.81 127 VAL B C 1
ATOM 2542 O O . VAL B 1 127 ? -7.066 -8.508 -14.562 1 98.81 127 VAL B O 1
ATOM 2545 N N . GLY B 1 128 ? -9.133 -8.633 -13.648 1 98.75 128 GLY B N 1
ATOM 2546 C CA . GLY B 1 128 ? -9.211 -10.047 -13.961 1 98.75 128 GLY B CA 1
ATOM 2547 C C . GLY B 1 128 ? -10.492 -10.695 -13.461 1 98.75 128 GLY B C 1
ATOM 2548 O O . GLY B 1 128 ? -11.516 -10.023 -13.297 1 98.75 128 GLY B O 1
ATOM 2549 N N . LEU B 1 129 ? -10.406 -12.031 -13.406 1 98.75 129 LEU B N 1
ATOM 2550 C CA . LEU B 1 129 ? -11.57 -12.828 -13.023 1 98.75 129 LEU B CA 1
ATOM 2551 C C . LEU B 1 129 ? -11.211 -13.812 -11.914 1 98.75 129 LEU B C 1
ATOM 2553 O O . LEU B 1 129 ? -10.086 -14.305 -11.852 1 98.75 129 LEU B O 1
ATOM 2557 N N . ILE B 1 130 ? -12.156 -14.008 -11.086 1 98.69 130 ILE B N 1
ATOM 2558 C CA . ILE B 1 130 ? -12.102 -15.07 -10.086 1 98.69 130 ILE B CA 1
ATOM 2559 C C . ILE B 1 130 ? -13.281 -16.016 -10.266 1 98.69 130 ILE B C 1
ATOM 2561 O O . ILE B 1 130 ? -14.406 -15.57 -10.5 1 98.69 130 ILE B O 1
ATOM 2565 N N . ASN B 1 131 ? -13.047 -17.281 -10.305 1 98 131 ASN B N 1
ATOM 2566 C CA . ASN B 1 131 ? -14.016 -18.375 -10.391 1 98 131 ASN B CA 1
ATOM 2567 C C . ASN B 1 131 ? -13.664 -19.516 -9.438 1 98 131 ASN B C 1
ATOM 2569 O O . ASN B 1 131 ? -12.758 -20.297 -9.719 1 98 131 ASN B O 1
ATOM 2573 N N . GLY B 1 132 ? -14.523 -19.594 -8.336 1 96 132 GLY B N 1
ATOM 2574 C CA . GLY B 1 132 ? -14.047 -20.469 -7.266 1 96 132 GLY B CA 1
ATOM 2575 C C . GLY B 1 132 ? -12.664 -20.094 -6.777 1 96 132 GLY B C 1
ATOM 2576 O O . GLY B 1 132 ? -12.359 -18.922 -6.578 1 96 132 GLY B O 1
ATOM 2577 N N . PRO B 1 133 ? -11.859 -21.109 -6.41 1 96.81 133 PRO B N 1
ATOM 2578 C CA . PRO B 1 133 ? -10.516 -20.812 -5.922 1 96.81 133 PRO B CA 1
ATOM 2579 C C . PRO B 1 133 ? -9.484 -20.719 -7.043 1 96.81 133 PRO B C 1
ATOM 2581 O O . PRO B 1 133 ? -8.406 -21.297 -6.949 1 96.81 133 PRO B O 1
ATOM 2584 N N . ARG B 1 134 ? -9.82 -20.047 -8.062 1 98.12 134 ARG B N 1
ATOM 2585 C CA . ARG B 1 134 ? -8.945 -19.734 -9.188 1 98.12 134 ARG B CA 1
ATOM 2586 C C . ARG B 1 134 ? -9.102 -18.281 -9.617 1 98.12 134 ARG B C 1
ATOM 2588 O O . ARG B 1 134 ? -10.219 -17.75 -9.648 1 98.12 134 ARG B O 1
ATOM 2595 N N . LEU B 1 135 ? -7.969 -17.656 -9.875 1 98.56 135 LEU B N 1
ATOM 2596 C CA . LEU B 1 135 ? -8.062 -16.297 -10.398 1 98.56 135 LEU B CA 1
ATOM 2597 C C . LEU B 1 135 ? -6.996 -16.047 -11.461 1 98.56 135 LEU B C 1
ATOM 2599 O O . LEU B 1 135 ? -5.969 -16.734 -11.484 1 98.56 135 LEU B O 1
ATOM 2603 N N . GLN B 1 136 ? -7.273 -15.219 -12.422 1 98.81 136 GLN B N 1
ATOM 2604 C CA . GLN B 1 136 ? -6.371 -14.695 -13.438 1 98.81 136 GLN B CA 1
ATOM 2605 C C . GLN B 1 136 ? -6.496 -13.172 -13.555 1 98.81 136 GLN B C 1
ATOM 2607 O O . GLN B 1 136 ? -7.605 -12.641 -13.586 1 98.81 136 GLN B O 1
ATOM 2612 N N . MET B 1 137 ? -5.367 -12.555 -13.594 1 98.88 137 MET B N 1
ATOM 2613 C CA . MET B 1 137 ? -5.371 -11.102 -13.703 1 98.88 137 MET B CA 1
ATOM 2614 C C . MET B 1 137 ? -4.281 -10.617 -14.648 1 98.88 137 MET B C 1
ATOM 2616 O O . MET B 1 137 ? -3.279 -11.312 -14.852 1 98.88 137 MET B O 1
ATOM 2620 N N . VAL B 1 138 ? -4.473 -9.477 -15.234 1 98.88 138 VAL B N 1
ATOM 2621 C CA . VAL B 1 138 ? -3.482 -8.766 -16.031 1 98.88 138 VAL B CA 1
ATOM 2622 C C . VAL B 1 138 ? -3.398 -7.309 -15.578 1 98.88 138 VAL B C 1
ATOM 2624 O O . VAL B 1 138 ? -4.363 -6.766 -15.039 1 98.88 138 VAL B O 1
ATOM 2627 N N . THR B 1 139 ? -2.256 -6.707 -15.727 1 98.81 139 THR B N 1
ATOM 2628 C CA . THR B 1 139 ? -2.193 -5.27 -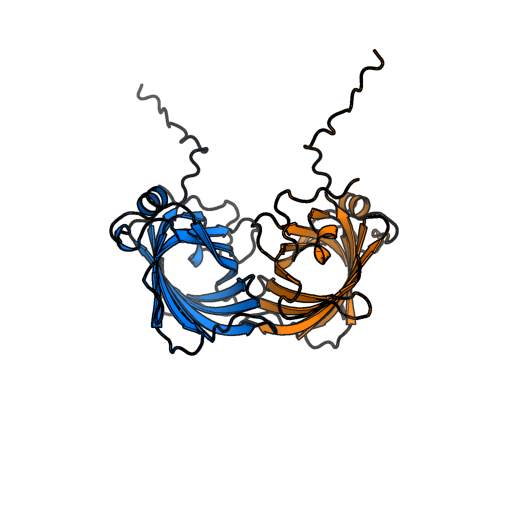15.484 1 98.81 139 THR B CA 1
ATOM 2629 C C . THR B 1 139 ? -2.967 -4.504 -16.562 1 98.81 139 THR B C 1
ATOM 2631 O O . THR B 1 139 ? -2.727 -4.688 -17.75 1 98.81 139 THR B O 1
ATOM 2634 N N . ASP B 1 140 ? -3.881 -3.756 -16.141 1 98.5 140 ASP B N 1
ATOM 2635 C CA . ASP B 1 140 ? -4.605 -2.852 -17.031 1 98.5 140 ASP B CA 1
ATOM 2636 C C . ASP B 1 140 ? -3.789 -1.597 -17.312 1 98.5 140 ASP B C 1
ATOM 2638 O O . ASP B 1 140 ? -3.834 -1.067 -18.438 1 98.5 140 ASP B O 1
ATOM 2642 N N . SER B 1 141 ? -3.164 -1.116 -16.328 1 98.19 141 SER B N 1
ATOM 2643 C CA . SER B 1 141 ? -2.275 0.039 -16.406 1 98.19 141 SER B CA 1
ATOM 2644 C C . SER B 1 141 ? -1.111 -0.088 -15.43 1 98.19 141 SER B C 1
ATOM 2646 O O . SER B 1 141 ? -1.235 -0.736 -14.383 1 98.19 141 SER B O 1
ATOM 2648 N N . VAL B 1 142 ? -0.032 0.479 -15.844 1 98.44 142 VAL B N 1
ATOM 2649 C CA . VAL B 1 142 ? 1.152 0.574 -15 1 98.44 142 VAL B CA 1
ATOM 2650 C C . VAL B 1 142 ? 1.612 2.027 -14.914 1 98.44 142 VAL B C 1
ATOM 2652 O O . VAL B 1 142 ? 1.759 2.699 -15.938 1 98.44 142 VAL B O 1
ATOM 2655 N N . MET B 1 143 ? 1.724 2.49 -13.672 1 98.44 143 MET B N 1
ATOM 2656 C CA . MET B 1 143 ? 2.18 3.85 -13.398 1 98.44 143 MET B CA 1
ATOM 2657 C C . MET B 1 143 ? 3.57 3.842 -12.773 1 98.44 143 MET B C 1
ATOM 2659 O O . MET B 1 143 ? 3.838 3.059 -11.859 1 98.44 143 MET B O 1
ATOM 2663 N N . ARG B 1 144 ? 4.441 4.695 -13.281 1 97.81 144 ARG B N 1
ATOM 2664 C CA . ARG B 1 144 ? 5.805 4.75 -12.766 1 97.81 144 ARG B CA 1
ATOM 2665 C C . ARG B 1 144 ? 6.203 6.184 -12.43 1 97.81 144 ARG B C 1
ATOM 2667 O O . ARG B 1 144 ? 5.848 7.121 -13.148 1 97.81 144 ARG B O 1
ATOM 2674 N N . SER B 1 145 ? 6.91 6.312 -11.336 1 97.69 145 SER B N 1
ATOM 2675 C CA . SER B 1 145 ? 7.539 7.59 -11.023 1 97.69 145 SER B CA 1
ATOM 2676 C C . SER B 1 145 ? 8.703 7.879 -11.969 1 97.69 145 SER B C 1
ATOM 2678 O O . SER B 1 145 ? 9.062 7.035 -12.789 1 97.69 145 SER B O 1
ATOM 2680 N N . GLY B 1 146 ? 9.273 9.07 -11.852 1 96.12 146 GLY B N 1
ATOM 2681 C CA . GLY B 1 146 ? 10.398 9.445 -12.695 1 96.12 146 GLY B CA 1
ATOM 2682 C C . GLY B 1 146 ? 11.555 8.477 -12.617 1 96.12 146 GLY B C 1
ATOM 2683 O O . GLY B 1 146 ? 12.211 8.203 -13.625 1 96.12 146 GLY B O 1
ATOM 2684 N N . SER B 1 147 ? 11.82 7.922 -11.422 1 97.12 147 SER B N 1
ATOM 2685 C CA . SER B 1 147 ? 12.938 7.004 -11.227 1 97.12 147 SER B CA 1
ATOM 2686 C C . SER B 1 147 ? 12.461 5.559 -11.133 1 97.12 147 SER B C 1
ATOM 2688 O O . SER B 1 147 ? 13.211 4.676 -10.703 1 97.12 147 SER B O 1
ATOM 2690 N N . GLY B 1 148 ? 11.281 5.332 -11.438 1 97.5 148 GLY B N 1
ATOM 2691 C CA . GLY B 1 148 ? 10.68 4.02 -11.258 1 97.5 148 GLY B CA 1
ATOM 2692 C C . GLY B 1 148 ? 11.25 2.969 -12.188 1 97.5 148 GLY B C 1
ATOM 2693 O O . GLY B 1 148 ? 11.734 3.291 -13.273 1 97.5 148 GLY B O 1
ATOM 2694 N N . ALA B 1 149 ? 11.188 1.744 -11.773 1 95.56 149 ALA B N 1
ATOM 2695 C CA . ALA B 1 149 ? 11.625 0.611 -12.578 1 95.56 149 ALA B CA 1
ATOM 2696 C C . ALA B 1 149 ? 10.789 0.488 -13.852 1 95.56 149 ALA B C 1
ATOM 2698 O O . ALA B 1 149 ? 9.602 0.826 -13.859 1 95.56 149 ALA B O 1
ATOM 2699 N N . GLN B 1 150 ? 11.398 -0.028 -14.898 1 95.69 150 GLN B N 1
ATOM 2700 C CA . GLN B 1 150 ? 10.719 -0.163 -16.172 1 95.69 150 GLN B CA 1
ATOM 2701 C C . GLN B 1 150 ? 9.953 -1.481 -16.25 1 95.69 150 GLN B C 1
ATOM 2703 O O . GLN B 1 150 ? 10.461 -2.469 -16.781 1 95.69 150 GLN B O 1
ATOM 2708 N N . ILE B 1 151 ? 8.812 -1.55 -15.773 1 97 151 ILE B N 1
ATOM 2709 C CA . ILE B 1 151 ? 7.879 -2.668 -15.867 1 97 151 ILE B CA 1
ATOM 2710 C C . ILE B 1 151 ? 6.691 -2.277 -16.734 1 97 151 ILE B C 1
ATOM 2712 O O . ILE B 1 151 ? 6.016 -1.281 -16.469 1 97 151 ILE B O 1
ATOM 2716 N N . ASP B 1 152 ? 6.414 -3.041 -17.75 1 97.81 152 ASP B N 1
ATOM 2717 C CA . ASP B 1 152 ? 5.426 -2.641 -18.75 1 97.81 152 ASP B CA 1
ATOM 2718 C C . ASP B 1 152 ? 4.098 -3.359 -18.531 1 97.81 152 ASP B C 1
ATOM 2720 O O . ASP B 1 152 ? 3.027 -2.76 -18.672 1 97.81 152 ASP B O 1
ATOM 2724 N N . ALA B 1 153 ? 4.195 -4.582 -18.25 1 98.56 153 ALA B N 1
ATOM 2725 C CA . ALA B 1 153 ? 2.979 -5.371 -18.094 1 98.56 153 ALA B CA 1
ATOM 2726 C C . ALA B 1 153 ? 3.258 -6.672 -17.344 1 98.56 153 ALA B C 1
ATOM 2728 O O . ALA B 1 153 ? 4.391 -7.156 -17.328 1 98.56 153 ALA B O 1
ATOM 2729 N N . ALA B 1 154 ? 2.234 -7.199 -16.734 1 98.62 154 ALA B N 1
ATOM 2730 C CA . ALA B 1 154 ? 2.328 -8.492 -16.078 1 98.62 154 ALA B CA 1
ATOM 2731 C C . ALA B 1 154 ? 1 -9.242 -16.141 1 98.62 154 ALA B C 1
ATOM 2733 O O . ALA B 1 154 ? -0.059 -8.633 -16.297 1 98.62 154 ALA B O 1
ATOM 2734 N N . LYS B 1 155 ? 1.071 -10.539 -16.047 1 98.88 155 LYS B N 1
ATOM 2735 C CA . LYS B 1 155 ? -0.057 -11.461 -15.961 1 98.88 155 LYS B CA 1
ATOM 2736 C C . LYS B 1 155 ? 0.102 -12.414 -14.781 1 98.88 155 LYS B C 1
ATOM 2738 O O . LYS B 1 155 ? 1.201 -12.906 -14.516 1 98.88 155 LYS B O 1
ATOM 2743 N N . LEU B 1 156 ? -0.967 -12.594 -14.078 1 98.88 156 LEU B N 1
ATOM 2744 C CA . LEU B 1 156 ? -0.982 -13.492 -12.93 1 98.88 156 LEU B CA 1
ATOM 2745 C C . LEU B 1 156 ? -2.047 -14.57 -13.102 1 98.88 156 LEU B C 1
ATOM 2747 O O . LEU B 1 156 ? -3.191 -14.273 -13.445 1 98.88 156 LEU B O 1
ATOM 2751 N N . MET B 1 157 ? -1.687 -15.789 -12.922 1 98.88 157 MET B N 1
ATOM 2752 C CA . MET B 1 157 ? -2.615 -16.891 -12.703 1 98.88 157 MET B CA 1
ATOM 2753 C C . MET B 1 157 ? -2.371 -17.562 -11.352 1 98.88 157 MET B C 1
ATOM 2755 O O . MET B 1 157 ? -1.224 -17.812 -10.977 1 98.88 157 MET B O 1
ATOM 2759 N N . ALA B 1 158 ? -3.424 -17.797 -10.672 1 98.75 158 ALA B N 1
ATOM 2760 C CA . ALA B 1 158 ? -3.305 -18.422 -9.359 1 98.75 158 ALA B CA 1
ATOM 2761 C C . ALA B 1 158 ? -4.523 -19.281 -9.039 1 98.75 158 ALA B C 1
ATOM 2763 O O . ALA B 1 158 ? -5.613 -19.031 -9.562 1 98.75 158 ALA B O 1
ATOM 2764 N N . GLY B 1 159 ? -4.316 -20.188 -8.133 1 98.25 159 GLY B N 1
ATOM 2765 C CA . GLY B 1 159 ? -5.41 -21.047 -7.699 1 98.25 159 GLY B CA 1
ATOM 2766 C C . GLY B 1 159 ? -5.047 -21.922 -6.512 1 98.25 159 GLY B C 1
ATOM 2767 O O . GLY B 1 159 ? -3.869 -22.062 -6.18 1 98.25 159 GLY B O 1
ATOM 2768 N N . SER B 1 160 ? -6.035 -22.406 -5.895 1 96.75 160 SER B N 1
ATOM 2769 C CA . SER B 1 160 ? -5.859 -23.297 -4.75 1 96.75 160 SER B CA 1
ATOM 2770 C C . SER B 1 160 ? -5.805 -24.766 -5.188 1 96.75 160 SER B C 1
ATOM 2772 O O . SER B 1 160 ? -6.68 -25.234 -5.914 1 96.75 160 SER B O 1
ATOM 2774 N N . VAL B 1 161 ? -4.754 -25.438 -4.855 1 93.25 161 VAL B N 1
ATOM 2775 C CA . VAL B 1 161 ? -4.594 -26.859 -5.059 1 93.25 161 VAL B CA 1
ATOM 2776 C C . VAL B 1 161 ? -4.156 -27.531 -3.754 1 93.25 161 VAL B C 1
ATOM 2778 O O . VAL B 1 161 ? -3.076 -27.234 -3.236 1 93.25 161 VAL B O 1
ATOM 2781 N N . ALA B 1 162 ? -5.008 -28.484 -3.217 1 91.81 162 ALA B N 1
ATOM 2782 C CA . ALA B 1 162 ? -4.703 -29.172 -1.965 1 91.81 162 ALA B CA 1
ATOM 2783 C C . ALA B 1 162 ? -4.41 -28.172 -0.847 1 91.81 162 ALA B C 1
ATOM 2785 O O . ALA B 1 162 ? -3.406 -28.297 -0.143 1 91.81 162 ALA B O 1
ATOM 2786 N N . SER B 1 163 ? -5.125 -27.078 -0.785 1 92.06 163 SER B N 1
ATOM 2787 C CA . SER B 1 163 ? -5.125 -26.062 0.27 1 92.06 163 SER B CA 1
ATOM 2788 C C . SER B 1 163 ? -3.949 -25.109 0.121 1 92.06 163 SER B C 1
ATOM 2790 O O . SER B 1 163 ? -3.803 -24.172 0.909 1 92.06 163 SER B O 1
ATOM 2792 N N . ASP B 1 164 ? -3.094 -25.469 -0.903 1 97.06 164 ASP B N 1
ATOM 2793 C CA . ASP B 1 164 ? -2.014 -24.547 -1.221 1 97.06 164 ASP B CA 1
ATOM 2794 C C . ASP B 1 164 ? -2.432 -23.578 -2.324 1 97.06 164 ASP B C 1
ATOM 2796 O O . ASP B 1 164 ? -3.363 -23.844 -3.08 1 97.06 164 ASP B O 1
ATOM 2800 N N . LEU B 1 165 ? -1.755 -22.406 -2.316 1 97.88 165 LEU B N 1
ATOM 2801 C CA . LEU B 1 165 ? -1.9 -21.422 -3.385 1 97.88 165 LEU B CA 1
ATOM 2802 C C . LEU B 1 165 ? -0.786 -21.578 -4.414 1 97.88 165 LEU B C 1
ATOM 2804 O O . LEU B 1 165 ? 0.378 -21.297 -4.125 1 97.88 165 LEU B O 1
ATOM 2808 N N . PHE B 1 166 ? -1.156 -22.016 -5.586 1 98.5 166 PHE B N 1
ATOM 2809 C CA . PHE B 1 166 ? -0.232 -22.047 -6.711 1 98.5 166 PHE B CA 1
ATOM 2810 C C . PHE B 1 166 ? -0.375 -20.812 -7.578 1 98.5 166 PHE B C 1
ATOM 2812 O O . PHE B 1 166 ? -1.49 -20.359 -7.836 1 98.5 166 PHE B O 1
ATOM 2819 N N . TYR B 1 167 ? 0.79 -20.328 -8.07 1 98.75 167 TYR B N 1
ATOM 2820 C CA . TYR B 1 167 ? 0.664 -19.172 -8.953 1 98.75 167 TYR B CA 1
ATOM 2821 C C . TYR B 1 167 ? 1.814 -19.125 -9.945 1 98.75 167 TYR B C 1
ATOM 2823 O O . TYR B 1 167 ? 2.857 -19.75 -9.734 1 98.75 167 TYR B O 1
ATOM 2831 N N . ALA B 1 168 ? 1.61 -18.375 -11.016 1 98.75 168 ALA B N 1
ATOM 2832 C CA . ALA B 1 168 ? 2.607 -18.031 -12.023 1 98.75 168 ALA B CA 1
ATOM 2833 C C . ALA B 1 168 ? 2.432 -16.578 -12.484 1 98.75 168 ALA B C 1
ATOM 2835 O O . ALA B 1 168 ? 1.304 -16.094 -12.617 1 98.75 168 ALA B O 1
ATOM 2836 N N . VAL B 1 169 ? 3.533 -15.953 -12.703 1 98.62 169 VAL B N 1
ATOM 2837 C CA . VAL B 1 169 ? 3.543 -14.578 -13.18 1 98.62 169 VAL B CA 1
ATOM 2838 C C . VAL B 1 169 ? 4.355 -14.477 -14.469 1 98.62 169 VAL B C 1
ATOM 2840 O O . VAL B 1 169 ? 5.508 -14.914 -14.516 1 98.62 169 VAL B O 1
ATOM 2843 N N . ASP B 1 170 ? 3.779 -13.961 -15.508 1 98.38 170 ASP B N 1
ATOM 2844 C CA . ASP B 1 170 ? 4.5 -13.477 -16.688 1 98.38 170 ASP B CA 1
ATOM 2845 C C . ASP B 1 170 ? 4.699 -11.961 -16.609 1 98.38 170 ASP B C 1
ATOM 2847 O O . ASP B 1 170 ? 3.895 -11.25 -16.016 1 98.38 170 ASP B O 1
ATOM 2851 N N . MET B 1 171 ? 5.789 -11.492 -17.281 1 97.69 171 MET B N 1
ATOM 2852 C CA . MET B 1 171 ? 6.098 -10.07 -17.156 1 97.69 171 MET B CA 1
ATOM 2853 C C . MET B 1 171 ? 6.797 -9.562 -18.422 1 97.69 171 MET B C 1
ATOM 2855 O O . MET B 1 171 ? 7.57 -10.289 -19.047 1 97.69 171 MET B O 1
ATOM 2859 N N . ALA B 1 172 ? 6.434 -8.453 -18.891 1 97.62 172 ALA B N 1
ATOM 2860 C CA . ALA B 1 172 ? 7.195 -7.641 -19.844 1 97.62 172 ALA B CA 1
ATOM 2861 C C . ALA B 1 172 ? 7.895 -6.48 -19.141 1 97.62 172 ALA B C 1
ATOM 2863 O O . ALA B 1 172 ? 7.238 -5.586 -18.594 1 97.62 172 ALA B O 1
ATOM 2864 N N . ALA B 1 173 ? 9.18 -6.492 -19.109 1 95.31 173 ALA B N 1
ATOM 2865 C CA . ALA B 1 173 ? 9.945 -5.477 -18.391 1 95.31 173 ALA B CA 1
ATOM 2866 C C . ALA B 1 173 ? 11.359 -5.355 -18.953 1 95.31 173 ALA B C 1
ATOM 2868 O O . ALA B 1 173 ? 11.852 -6.281 -19.609 1 95.31 173 ALA B O 1
ATOM 2869 N N . PHE B 1 174 ? 11.977 -4.129 -18.75 1 92.62 174 PHE B N 1
ATOM 2870 C CA . PHE B 1 174 ? 13.383 -3.875 -19.031 1 92.62 174 PHE B CA 1
ATOM 2871 C C . PHE B 1 174 ? 13.703 -4.145 -20.5 1 92.62 174 PHE B C 1
ATOM 2873 O O . PHE B 1 174 ? 14.758 -4.695 -20.812 1 92.62 174 PHE B O 1
ATOM 2880 N N . GLY B 1 175 ? 12.773 -3.932 -21.312 1 91.62 175 GLY B N 1
ATOM 2881 C CA . GLY B 1 175 ? 12.977 -4.016 -22.75 1 91.62 175 GLY B CA 1
ATOM 2882 C C . GLY B 1 175 ? 12.602 -5.367 -23.328 1 91.62 175 GLY B C 1
ATOM 2883 O O . GLY B 1 175 ? 12.602 -5.547 -24.547 1 91.62 175 GLY B O 1
ATOM 2884 N N . ALA B 1 176 ? 12.352 -6.387 -22.484 1 94.12 176 ALA B N 1
ATOM 2885 C CA . ALA B 1 176 ? 11.977 -7.719 -22.953 1 94.12 176 ALA B CA 1
ATOM 2886 C C . ALA B 1 176 ? 10.469 -7.84 -23.125 1 94.12 176 ALA B C 1
ATOM 2888 O O . ALA B 1 176 ? 9.703 -7.262 -22.344 1 94.12 176 ALA B O 1
ATOM 2889 N N . ASP B 1 177 ? 10.055 -8.609 -24.062 1 95.75 177 ASP B N 1
ATOM 2890 C CA . ASP B 1 177 ? 8.641 -8.93 -24.266 1 95.75 177 ASP B CA 1
ATOM 2891 C C . ASP B 1 177 ? 8.109 -9.797 -23.125 1 95.75 177 ASP B C 1
ATOM 2893 O O . ASP B 1 177 ? 8.875 -10.281 -22.297 1 95.75 177 ASP B O 1
ATOM 2897 N N . MET B 1 178 ? 6.816 -9.922 -23.172 1 97.44 178 MET B N 1
ATOM 2898 C CA . MET B 1 178 ? 6.137 -10.742 -22.172 1 97.44 178 MET B CA 1
ATOM 2899 C C . MET B 1 178 ? 6.715 -12.148 -22.125 1 97.44 178 MET B C 1
ATOM 2901 O O . MET B 1 178 ? 6.82 -12.812 -23.172 1 97.44 178 MET B O 1
ATOM 2905 N N . ARG B 1 179 ? 7.066 -12.609 -20.906 1 96.62 179 ARG B N 1
ATOM 2906 C CA . ARG B 1 179 ? 7.652 -13.938 -20.719 1 96.62 179 ARG B CA 1
ATOM 2907 C C . ARG B 1 179 ? 7.484 -14.414 -19.281 1 96.62 179 ARG B C 1
ATOM 2909 O O . ARG B 1 179 ? 7.137 -13.625 -18.406 1 96.62 179 ARG B O 1
ATOM 2916 N N . SER B 1 180 ? 7.73 -15.672 -19.141 1 96.25 180 SER B N 1
ATOM 2917 C CA . SER B 1 180 ? 7.625 -16.234 -17.797 1 96.25 180 SER B CA 1
ATOM 2918 C C . SER B 1 180 ? 8.594 -15.555 -16.844 1 96.25 180 SER B C 1
ATOM 2920 O O . SER B 1 180 ? 9.742 -15.289 -17.188 1 96.25 180 SER B O 1
ATOM 2922 N N . TYR B 1 181 ? 8.211 -15.328 -15.602 1 97.19 181 TYR B N 1
ATOM 2923 C CA . TYR B 1 181 ? 9.055 -14.609 -14.648 1 97.19 181 TYR B CA 1
ATOM 2924 C C . TYR B 1 181 ? 9.156 -15.359 -13.328 1 97.19 181 TYR B C 1
ATOM 2926 O O . TYR B 1 181 ? 10.258 -15.641 -12.852 1 97.19 181 TYR B O 1
ATOM 2934 N N . MET B 1 182 ? 7.996 -15.719 -12.789 1 97.56 182 MET B N 1
ATOM 2935 C CA . MET B 1 182 ? 7.996 -16.406 -11.5 1 97.56 182 MET B CA 1
ATOM 2936 C C . MET B 1 182 ? 6.898 -17.453 -11.438 1 97.56 182 MET B C 1
ATOM 2938 O O . MET B 1 182 ? 5.828 -17.281 -12.016 1 97.56 182 MET B O 1
ATOM 2942 N N . ALA B 1 183 ? 7.121 -18.5 -10.695 1 98.19 183 ALA B N 1
ATOM 2943 C CA . ALA B 1 183 ? 6.133 -19.5 -10.328 1 98.19 183 ALA B CA 1
ATOM 2944 C C . ALA B 1 183 ? 6.414 -20.062 -8.938 1 98.19 183 ALA B C 1
ATOM 2946 O O . ALA B 1 183 ? 7.57 -20.281 -8.57 1 98.19 183 ALA B O 1
ATOM 2947 N N . GLY B 1 184 ? 5.375 -20.266 -8.211 1 98.31 184 GLY B N 1
ATOM 2948 C CA . GLY B 1 184 ? 5.605 -20.734 -6.855 1 98.31 184 GLY B CA 1
ATOM 2949 C C . GLY B 1 184 ? 4.359 -21.297 -6.199 1 98.31 184 GLY B C 1
ATOM 2950 O O . GLY B 1 184 ? 3.303 -21.375 -6.828 1 98.31 184 GLY B O 1
ATOM 2951 N N . ARG B 1 185 ? 4.59 -21.781 -5.012 1 98.56 185 ARG B N 1
ATOM 2952 C CA . ARG B 1 185 ? 3.566 -22.391 -4.168 1 98.56 185 ARG B CA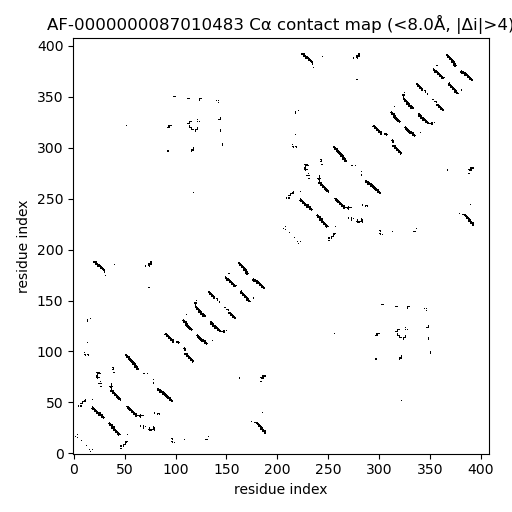 1
ATOM 2953 C C . ARG B 1 185 ? 3.65 -21.875 -2.738 1 98.56 185 ARG B C 1
ATOM 2955 O O . ARG B 1 185 ? 4.742 -21.734 -2.184 1 98.56 185 ARG B O 1
ATOM 2962 N N . LEU B 1 186 ? 2.48 -21.578 -2.223 1 98.56 186 LEU B N 1
ATOM 2963 C CA . LEU B 1 186 ? 2.402 -21.047 -0.868 1 98.56 186 LEU B CA 1
ATOM 2964 C C . LEU B 1 186 ? 1.435 -21.859 -0.015 1 98.56 186 LEU B C 1
ATOM 2966 O O . LEU B 1 186 ? 0.398 -22.312 -0.506 1 98.56 186 LEU B O 1
ATOM 2970 N N . SER B 1 187 ? 1.773 -21.969 1.245 1 97.69 187 SER B N 1
ATOM 2971 C CA . SER B 1 187 ? 0.905 -22.562 2.256 1 97.69 187 SER B CA 1
ATOM 2972 C C . SER B 1 187 ? 0.446 -21.516 3.273 1 97.69 187 SER B C 1
ATOM 2974 O O . SER B 1 187 ? 1.172 -20.562 3.566 1 97.69 187 SER B O 1
ATOM 2976 N N . ARG B 1 188 ? -0.774 -21.719 3.764 1 95.5 188 ARG B N 1
ATOM 2977 C CA . ARG B 1 188 ? -1.208 -20.875 4.875 1 95.5 188 ARG B CA 1
ATOM 2978 C C . ARG B 1 188 ? -0.276 -21.031 6.07 1 95.5 188 ARG B C 1
ATOM 2980 O O . ARG B 1 188 ? 0.162 -22.141 6.391 1 95.5 188 ARG B O 1
ATOM 2987 N N . MET B 1 189 ? 0.095 -19.75 6.57 1 87.88 189 MET B N 1
ATOM 2988 C CA . MET B 1 189 ? 0.965 -19.781 7.742 1 87.88 189 MET B CA 1
ATOM 2989 C C . MET B 1 189 ? 0.187 -20.188 8.992 1 87.88 189 MET B C 1
ATOM 2991 O O . MET B 1 189 ? -0.931 -19.719 9.203 1 87.88 189 MET B O 1
ATOM 2995 N N . PHE B 1 190 ? 0.481 -21.344 9.625 1 65.06 190 PHE B N 1
ATOM 2996 C CA . PHE B 1 190 ? -0.161 -21.797 10.852 1 65.06 190 PHE B CA 1
ATOM 2997 C C . PHE B 1 190 ? 0.38 -21.031 12.062 1 65.06 190 PHE B C 1
ATOM 2999 O O . PHE B 1 190 ? 1.588 -20.812 12.172 1 65.06 190 PHE B O 1
ATOM 3006 N N . ASP B 1 191 ? -0.385 -19.969 12.508 1 54.22 191 ASP B N 1
ATOM 3007 C CA . ASP B 1 191 ? 0.034 -19.375 13.773 1 54.22 191 ASP B CA 1
ATOM 3008 C C . ASP B 1 191 ? 0.114 -20.438 14.875 1 54.22 191 ASP B C 1
ATOM 3010 O O . ASP B 1 191 ? -0.897 -21.047 15.234 1 54.22 191 ASP B O 1
ATOM 3014 N N . GLU B 1 192 ? 1.144 -21.031 15.07 1 46.53 192 GLU B N 1
ATOM 3015 C CA . GLU B 1 192 ? 1.298 -21.984 16.156 1 46.53 192 GLU B CA 1
ATOM 3016 C C . GLU B 1 192 ? 0.714 -21.438 17.453 1 46.53 192 GLU B C 1
ATOM 3018 O O . GLU B 1 192 ? 0.506 -22.172 18.422 1 46.53 192 GLU B O 1
ATOM 3023 N N . SER B 1 193 ? 0.787 -20.125 17.641 1 41.34 193 SER B N 1
ATOM 3024 C CA . SER B 1 193 ? 0.382 -19.672 18.953 1 41.34 193 SER B CA 1
ATOM 3025 C C . SER B 1 193 ? -1.099 -19.938 19.203 1 41.34 193 SER B C 1
ATOM 3027 O O . SER B 1 193 ? -1.604 -19.688 20.312 1 41.34 193 SER B O 1
ATOM 3029 N N . VAL B 1 194 ? -1.844 -20.219 18.25 1 39.62 194 VAL B N 1
ATOM 3030 C CA . VAL B 1 194 ? -3.209 -20.625 18.578 1 39.62 194 VAL B CA 1
ATOM 3031 C C . VAL B 1 194 ? -3.23 -22.109 18.953 1 39.62 194 VAL B C 1
ATOM 3033 O O . VAL B 1 194 ? -2.848 -22.969 18.156 1 39.62 194 VAL B O 1
ATOM 3036 N N . ASP B 1 195 ? -2.982 -22.375 20.172 1 36.88 195 ASP B N 1
ATOM 3037 C CA . ASP B 1 195 ? -3.111 -23.703 20.75 1 36.88 195 ASP B CA 1
ATOM 3038 C C . ASP B 1 195 ? -4.367 -24.406 20.234 1 36.88 195 ASP B C 1
ATOM 3040 O O . ASP B 1 195 ? -5.465 -23.844 20.297 1 36.88 195 ASP B O 1
ATOM 3044 N N . PRO B 1 196 ? -4.266 -25.312 19.391 1 36.03 196 PRO B N 1
ATOM 3045 C CA . PRO B 1 196 ? -5.52 -26.031 19.141 1 36.03 196 PRO B CA 1
ATOM 3046 C C . PRO B 1 196 ? -6.277 -26.359 20.422 1 36.03 196 PRO B C 1
ATOM 3048 O O . PRO B 1 196 ? -5.676 -26.812 21.406 1 36.03 196 PRO B O 1
ATOM 3051 N N . VAL B 1 197 ? -7.281 -25.656 20.766 1 36.41 197 VAL B N 1
ATOM 3052 C CA . VAL B 1 197 ? -8.141 -26.109 21.844 1 36.41 197 VAL B CA 1
ATOM 3053 C C . VAL B 1 197 ? -8.344 -27.625 21.75 1 36.41 197 VAL B C 1
ATOM 3055 O O . VAL B 1 197 ? -8.914 -28.109 20.781 1 36.41 197 VAL B O 1
ATOM 3058 N N . SER B 1 198 ? -7.406 -28.375 22.297 1 33.84 198 SER B N 1
ATOM 3059 C CA . SER B 1 198 ? -7.598 -29.797 22.516 1 33.84 198 SER B CA 1
ATOM 3060 C C . SER B 1 198 ? -9.023 -30.109 22.969 1 33.84 198 SER B C 1
ATOM 3062 O O . SER B 1 198 ? -9.484 -29.578 23.984 1 33.84 198 SER B O 1
ATOM 3064 N N . ASP B 1 199 ? -9.938 -30.297 22.062 1 32.72 199 ASP B N 1
ATOM 3065 C CA . ASP B 1 199 ? -11.227 -30.891 22.406 1 32.72 199 ASP B CA 1
ATOM 3066 C C . ASP B 1 199 ? -11.062 -32.094 23.297 1 32.72 199 ASP B C 1
ATOM 3068 O O . ASP B 1 199 ? -10.688 -33.188 22.844 1 32.72 199 ASP B O 1
ATOM 3072 N N . ASP B 1 200 ? -10.445 -31.906 24.453 1 35.53 200 ASP B N 1
ATOM 3073 C CA . ASP B 1 200 ? -10.523 -32.938 25.469 1 35.53 200 ASP B CA 1
ATOM 3074 C C . ASP B 1 200 ? -11.969 -33.312 25.781 1 35.53 200 ASP B C 1
ATOM 3076 O O . ASP B 1 200 ? -12.617 -32.625 26.594 1 35.53 200 ASP B O 1
ATOM 3080 N N . GLY B 1 201 ? -12.828 -33.531 24.828 1 31.3 201 GLY B N 1
ATOM 3081 C CA . GLY B 1 201 ? -14.078 -34.188 25.172 1 31.3 201 GLY B CA 1
ATOM 3082 C C . GLY B 1 201 ? -13.875 -35.406 26.062 1 31.3 201 GLY B C 1
ATOM 3083 O O . GLY B 1 201 ? -12.977 -36.219 25.812 1 31.3 201 GLY B O 1
ATOM 3084 N N . GLU B 1 202 ? -14.219 -35.281 27.328 1 32.09 202 GLU B N 1
ATOM 3085 C CA . GLU B 1 202 ? -14.391 -36.188 28.469 1 32.09 202 GLU B CA 1
ATOM 3086 C C . GLU B 1 202 ? -15.156 -37.438 28.062 1 32.09 202 GLU B C 1
ATOM 3088 O O . GLU B 1 202 ? -16.297 -37.344 27.594 1 32.09 202 GLU B O 1
ATOM 3093 N N . ARG B 1 203 ? -14.523 -38.438 27.594 1 27.56 203 ARG B N 1
ATOM 3094 C CA . ARG B 1 203 ? -15.117 -39.781 27.812 1 27.56 203 ARG B CA 1
ATOM 3095 C C . ARG B 1 203 ? -15.398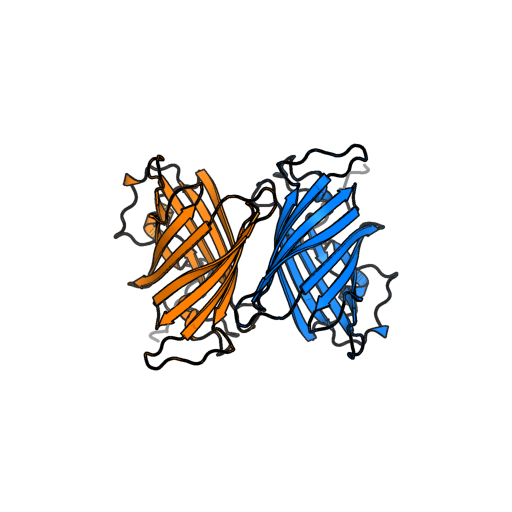 -40 29.281 1 27.56 203 ARG B C 1
ATOM 3097 O O . ARG B 1 203 ? -14.469 -40.25 30.062 1 27.56 203 ARG B O 1
ATOM 3104 N N . ALA B 1 204 ? -16.062 -38.969 30.016 1 22.16 204 ALA B N 1
ATOM 3105 C CA . ALA B 1 204 ? -16.719 -39.469 31.219 1 22.16 204 ALA B CA 1
ATOM 3106 C C . ALA B 1 204 ? -18.031 -40.188 30.875 1 22.16 204 ALA B C 1
ATOM 3108 O O . ALA B 1 204 ? -18.719 -39.781 29.953 1 22.16 204 ALA B O 1
#

Foldseek 3Di:
DDQDFDPLADPQCVLVSLVAFKKWAWAWFDDPPDAIFIKIKIKHWHCPVSDQKTKIKIWMATWPDGRVVDDQPDARVVRRVVTDGDGTDWIKIWIKHFDPVDDQDPLRKTKMWIWIDTPQFKIFIWIWIGHRFKIKIKTPDMDGDPRHFFWGIKIKIWGDDPSKIWMWMWTDGPPRDTDTTITIIIHGDPPVVPPPPPPPPPPD/DDQDFDPLADPQCVLVSLVAFKKWAWAWFDDPPDAIFIKIKIKHWHCPVSDQKTKIKIWMATWPDGRVVDDQPDARVVRRVVTDGDGTDWIKIWIKHFDPVDDQDPLRKTKMWIWIDTPQFKIFIWIWIGHRFKIKIKTPDMDGDPRHFFWGIKIKIWGDDPSKIWMWMWTDGPPRDTDTTITIIIHGDPPVVPPPPPCPPDPD

InterPro domains:
  IPR012674 Calycin [G3DSA:2.40.128.20] (1-190)
  IPR012674 Calycin [SSF50814] (8-188)
  IPR014878 THAP4-like, heme-binding domain [PF08768] (14-188)

Secondary structure (DSSP, 8-state):
------TT--GGGGGGGGG-EEEEEEEEE--TTS--EEEEEEEEEE-TT-SSSEEEEEEEEEEEEEGGG--TTS-HHHHHHH--EEEEEEEEEEEEEE-TT-PPPTTS-EEEEEEEEETTTEEEEEEEEE-SSEEEEEEEEEEE-TT---EEEEEEEEEEETTEEEEEEEEEETTPPSEEEEEEEEEE---TTS----------/------TT--GGGGGGGGG-EEEEEEEEE--TTS--EEEEEEEEEE-TT-SSSEEEEEEEEEEEEEGGG--TTS-HHHHHHH--EEEEEEEEEEEEEE-TT-PPPTTS-EEEEEEEEETTTEEEEEEEEE-SSEEEEEEEEEEE-TT---EEEEEEEEEEETTEEEEEEEEEETTPPSEEEEEEEEEE---TTS----------

Nearest PDB structures (foldseek):
  7bbm-assembly1_A-2  TM=8.736E-01  e=2.020E-10  Arabidopsis thaliana
  3wjg-assembly1_A-2  TM=8.651E-01  e=5.758E-10  Arabidopsis thaliana
  2a13-assembly1_A  TM=8.714E-01  e=7.389E-10  Arabidopsis thaliana
  3wjd-assembly1_A-2  TM=8.664E-01  e=6.362E-10  Arabidopsis thaliana
  2fr2-assembly1_A  TM=8.533E-01  e=8.165E-10  Mycobacterium tuberculosis H37Rv

Organism: NCBI:txid2722751

Sequence (408 aa):
MAIRLPENLVPENTALAWLIDSWVGGGILEYENVEPAAYIHEVRFDASDGGPYLKVTSKVWLANEPAGIVDKELSGQTTYNQLSKRELWIQHTGFIRVNPQSSKRADGSMELEAMLASPVGVSHAWVGLINGPRLQMVTDSVMRSGSGAQIDAAKLMAGSVASDLFYAVDMAAFGADMRSYMAGRLSRMFDESVDPVSDDGERAMAIRLPENLVPENTALAWLIDSWVGGGILEYENVEPAAYIHEVRFDASDGGPYLKVTSKVWLANEPAGIVDKELSGQTTYNQLSKRELWIQHTGFIRVNPQSSKRADGSMELEAMLASPVGVSHAWVGLINGPRLQMVTDSVMRSGSGAQIDAAKLMAGSVASDLFYAVDMAAFGADMRSYMAGRLSRMFDESVDPVSDDGERA

pLDDT: mean 91.4, std 16.52, range [22.16, 98.94]

Radius of gyration: 22.78 Å; Cα contacts (8 Å, |Δi|>4): 1057; chains: 2; bounding box: 47×65×71 Å